Protein AF-0000000074485040 (afdb_homodimer)

Sequence (528 aa):
MKRWISTWSIGPNAELAHFQKIKEAGFAGVEIWCEHKRALVYLEYARQCGLEIGMHLPFHDLNFATPDITVWNHTEKVLIEWMKKLREYEGVHATLHGGYAWASEERDEAIEKVKKRLTAMAAIAAELGVELLLENLIADRLNYSHHIASHFSEWKSLLDEANVKACLDVGHLLVMKENIEDVIAKLGGLLAAVHYSDNDGASDLHLLPDGKNSAVNGVLETLQQMNFKGPIVYELNPYRYSLQDILHYVSEEKIAICLKNRKVMKRWISTWSIGPNAELAHFQKIKEAGFAGVEIWCEHKRALVYLEYARQCGLEIGMHLPFHDLNFATPDITVWNHTEKVLIEWMKKLREYEGVHATLHGGYAWASEERDEAIEKVKKRLTAMAAIAAELGVELLLENLIADRLNYSHHIASHFSEWKSLLDEANVKACLDVGHLLVMKENIEDVIAKLGGLLAAVHYSDNDGASDLHLLPDGKNSAVNGVLETLQQMNFKGPIVYELNPYRYSLQDILHYVSEEKIAICLKNRKV

Foldseek 3Di:
DAAEAEVLQADQDDDLVLLLVCVVLRHQAYEQECPRPCSVVVLVSRLVNNHAYHYEADDVLQFLLDPDVVSNVVNVVRRLVVLLVCLVSPHEAYEYWLGKDALPDDPVVSLVSSLVSLLVVCVSSVVSNHAYEYEAADADPVNSMGTPPHDLVRPVVSCVSSVHAYEYEPLSCLLSVHDLLVSCVVRQPRHAEYADAFDPSNDSQLHHAPAPPTPCPCVVVSCVVSVPDHYHYRRHNNVVDHSVRVSVSSSVVVVVVVVVVVVD/DAAEAEVQQADQDDDLVLLLVCVVLRHQAYEQECPRPCSVVVLVSRLVNNHAYHYEADDVLQFLLDPDVVSNVVNVVRRLVVLLVCLVSPHEAYEYWLGKDALPDDPVVSLVSSLVSLLVVCVSSVVSNHAYEYEAADADPVNSMGTPPHDLVRPVVSCVSSVHAYEYEPLSCLLSVHDLLVSCVVRQPRHAEYEDAFDPSNDSQLHHAPAPPTPCPCVVVSCVVSVPDHYHYRRHNNVVDHSVRVSVSSSVVVVVVVVVVVVD

Nearest PDB structures (foldseek):
  3wqo-assembly1_B  TM=8.201E-01  e=4.296E-14  Methanocaldococcus jannaschii DSM 2661
  3cqj-assembly1_B  TM=7.517E-01  e=6.979E-11  Escherichia coli
  3cqi-assembly1_B  TM=7.587E-01  e=1.338E-10  Escherichia coli
  1k77-assembly1_A  TM=7.926E-01  e=2.032E-09  Escherichia coli
  3cqk-assembly1_B  TM=7.699E-01  e=2.574E-09  Escherichia coli

Organism: Parageobacillus thermoglucosidasius (NCBI:txid1426)

Secondary structure (DSSP, 8-state):
-EEEEEHHHH-TT--HHHHHHHHHTT--EEEEETTSTTHHHHHHHHHHTT-EEEEE---TT--TT-S-HHHHHHHHHHHHHHHHHHHHTT--EEEE---EE-TTS-HHHHHHHHHHHHHHHHHHHHHHT-EEEEEP-PPPSSSSSEETT-SHHHHHHHHHHHT-EEEEEHHHHHHHT--HHHHHHHHGGGEEEEEE-B--SSS---BPP-STT-TTTTHHHHHHHTT--SEEEE---TTT--HHHHHHHHHHHHHHHHHHHH--/-EEEEEHHHH-TT--HHHHHHHHHTT--EEEEETTSTTHHHHHHHHHHTT-EEEEE---TT--TT-S-HHHHHHHHHHHHHHHHHHHHTT--EEEE---EE-TTS-HHHHHHHHHHHHHHHHHHHHHHT-EEEEEP-PPPTTSSSEETT-SHHHHHHHHHHHT-EEEEEHHHHHHHT--HHHHHHHHGGGEEEEEE-B--SSS---BPP-STT-TTTTHHHHHHHTT--SEEEE---TTT--HHHHHHHHHHHHHHHHHHHH--

Radius of gyration: 25.35 Å; Cα contacts (8 Å, |Δi|>4): 1002; chains: 2; bounding box: 42×82×66 Å

Solvent-accessible surface area (backbone atoms only — not comparable to full-atom values): 27144 Å² total; per-residue (Å²): 120,42,39,24,36,27,43,60,22,54,44,93,77,66,50,62,67,53,47,46,50,43,43,72,70,61,37,50,26,36,29,40,38,53,66,35,90,51,30,72,57,49,50,50,38,34,56,75,58,67,34,45,37,31,34,36,51,65,52,84,72,28,42,59,24,48,88,48,64,70,55,35,56,50,34,52,51,53,53,51,52,48,53,52,50,35,45,74,67,67,26,51,38,39,35,38,66,42,28,40,29,54,67,69,48,55,64,70,60,31,50,51,52,27,42,54,50,45,32,54,49,34,53,53,28,53,75,62,64,34,46,44,22,47,33,54,38,54,58,45,88,77,66,55,36,50,33,36,25,40,42,69,70,59,36,54,50,47,30,64,73,30,68,40,31,31,27,45,34,49,31,35,37,37,47,66,69,51,60,64,69,62,51,53,62,71,45,48,91,35,55,49,34,32,38,44,31,16,46,82,45,75,52,80,59,26,31,77,66,71,68,84,81,29,76,54,63,57,51,66,57,52,39,56,75,66,63,52,76,38,42,40,25,40,42,38,37,44,89,80,37,51,58,66,54,51,52,51,50,53,54,50,50,49,49,51,51,52,50,56,56,65,74,94,119,43,38,24,36,28,43,59,22,53,44,93,76,66,51,62,68,54,47,46,50,44,43,71,70,62,38,51,27,36,28,41,38,53,67,34,91,50,31,70,59,50,50,52,38,33,56,74,59,68,35,44,38,32,32,38,52,66,52,85,72,29,42,59,25,48,87,46,64,72,54,34,56,50,34,53,51,52,55,51,52,49,53,54,50,37,46,75,68,66,26,52,39,38,34,39,66,42,28,40,30,54,69,68,48,55,65,68,59,31,50,52,54,28,43,55,51,45,31,54,49,36,53,54,28,54,74,63,64,36,47,45,23,47,34,55,39,55,57,46,88,80,65,56,36,50,33,35,24,41,44,69,68,59,36,53,50,46,30,63,74,28,67,40,31,30,27,44,34,49,33,35,37,38,50,66,69,52,60,64,69,61,50,54,61,71,45,48,90,35,55,48,34,33,40,44,32,17,45,83,45,76,50,78,59,26,31,76,68,71,69,84,81,29,76,55,62,58,53,66,57,52,39,56,75,66,63,50,76,36,43,41,26,39,42,38,38,43,91,79,36,52,57,67,54,52,52,51,50,54,54,50,50,50,49,50,52,52,53,54,58,64,75,94

pLDDT: mean 92.18, std 9.37, range [45.38, 98.85]

Structure (mmCIF, N/CA/C/O backbone):
data_AF-0000000074485040-model_v1
#
loop_
_entity.id
_entity.type
_entity.pdbx_description
1 polymer 'Xylose isomerase-like TIM barrel domain-containing protein'
#
loop_
_atom_site.group_PDB
_atom_site.id
_atom_site.type_symbol
_atom_site.label_atom_id
_atom_site.label_alt_id
_atom_site.label_comp_id
_atom_site.label_asym_id
_atom_site.label_entity_id
_atom_site.label_seq_id
_atom_site.pdbx_PDB_ins_code
_atom_site.Cartn_x
_atom_site.Cartn_y
_atom_site.Cartn_z
_atom_site.occupancy
_atom_site.B_iso_or_equiv
_atom_site.auth_seq_id
_atom_site.auth_comp_id
_atom_site.auth_asym_id
_atom_site.auth_atom_id
_atom_site.pdbx_PDB_model_num
ATOM 1 N N . MET A 1 1 ? -2.892 34.2 7.577 1 85.33 1 MET A N 1
ATOM 2 C CA . MET A 1 1 ? -2.829 32.742 7.526 1 85.33 1 MET A CA 1
ATOM 3 C C . MET A 1 1 ? -1.471 32.24 8.005 1 85.33 1 MET A C 1
ATOM 5 O O . MET A 1 1 ? -0.442 32.861 7.731 1 85.33 1 MET A O 1
ATOM 9 N N . LYS A 1 2 ? -1.458 31.118 8.788 1 94.06 2 LYS A N 1
ATOM 10 C CA . LYS A 1 2 ? -0.201 30.587 9.305 1 94.06 2 LYS A CA 1
ATOM 11 C C . LYS A 1 2 ? 0.43 29.609 8.318 1 94.06 2 LYS A C 1
ATOM 13 O O . LYS A 1 2 ? -0.244 28.71 7.81 1 94.06 2 LYS A O 1
ATOM 18 N N . ARG A 1 3 ? 1.678 29.808 8.088 1 95.87 3 ARG A N 1
ATOM 19 C CA . ARG A 1 3 ? 2.428 28.892 7.235 1 95.87 3 ARG A CA 1
ATOM 20 C C . ARG A 1 3 ? 3.194 27.87 8.069 1 95.87 3 ARG A C 1
ATOM 22 O O . ARG A 1 3 ? 3.877 28.232 9.029 1 95.87 3 ARG A O 1
ATOM 29 N N . TRP A 1 4 ? 2.996 26.625 7.74 1 98.15 4 TRP A N 1
ATOM 30 C CA . TRP A 1 4 ? 3.739 25.522 8.339 1 98.15 4 TRP A CA 1
ATOM 31 C C . TRP A 1 4 ? 4.5 24.737 7.275 1 98.15 4 TRP A C 1
ATOM 33 O O . TRP A 1 4 ? 4.264 24.913 6.078 1 98.15 4 TRP A O 1
ATOM 43 N N . ILE A 1 5 ? 5.453 23.934 7.706 1 98.36 5 ILE A N 1
ATOM 44 C CA . ILE A 1 5 ? 6.153 23.042 6.788 1 98.36 5 ILE A CA 1
ATOM 45 C C . ILE A 1 5 ? 6.145 21.62 7.344 1 98.36 5 ILE A C 1
ATOM 47 O O . ILE A 1 5 ? 6.299 21.418 8.551 1 98.36 5 ILE A O 1
ATOM 51 N N . SER A 1 6 ? 5.9 20.641 6.469 1 97.8 6 SER A N 1
ATOM 52 C CA . SER A 1 6 ? 5.984 19.234 6.847 1 97.8 6 SER A CA 1
ATOM 53 C C . SER A 1 6 ? 7.435 18.793 7.014 1 97.8 6 SER A C 1
ATOM 55 O O . SER A 1 6 ? 8.283 19.099 6.174 1 97.8 6 SER A O 1
ATOM 57 N N . THR A 1 7 ? 7.696 17.988 7.987 1 96.97 7 THR A N 1
ATOM 58 C CA . THR A 1 7 ? 9.066 17.523 8.175 1 96.97 7 THR A CA 1
ATOM 59 C C . THR A 1 7 ? 9.443 16.505 7.102 1 96.97 7 THR A C 1
ATOM 61 O O . THR A 1 7 ? 10.625 16.221 6.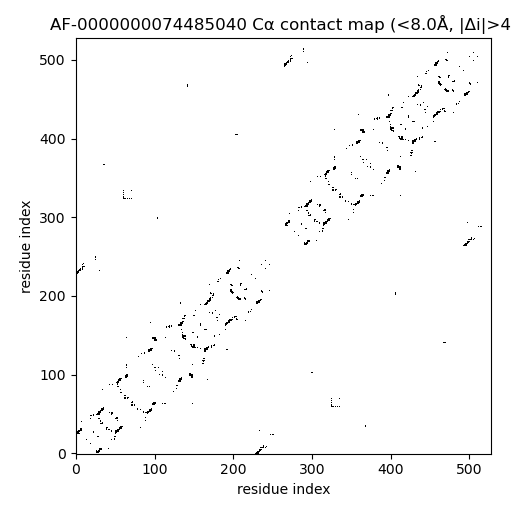897 1 96.97 7 THR A O 1
ATOM 64 N N . TRP A 1 8 ? 8.492 15.984 6.431 1 94.14 8 TRP A N 1
ATOM 65 C CA . TRP A 1 8 ? 8.803 15.161 5.268 1 94.14 8 TRP A CA 1
ATOM 66 C C . TRP A 1 8 ? 9.541 15.972 4.208 1 94.14 8 TRP A C 1
ATOM 68 O O . TRP A 1 8 ? 10.474 15.474 3.573 1 94.14 8 TRP A O 1
ATOM 78 N N . SER A 1 9 ? 9.183 17.182 4.087 1 94.87 9 SER A N 1
ATOM 79 C CA . SER A 1 9 ? 9.734 18.058 3.058 1 94.87 9 SER A CA 1
ATOM 80 C C . SER A 1 9 ? 11.181 18.428 3.364 1 94.87 9 SER A C 1
ATOM 82 O O . SER A 1 9 ? 11.921 18.85 2.473 1 94.87 9 SER A O 1
ATOM 84 N N . ILE A 1 10 ? 11.584 18.308 4.614 1 93.38 10 ILE A N 1
ATOM 85 C CA . ILE A 1 10 ? 12.929 18.771 4.937 1 93.38 10 ILE A CA 1
ATOM 86 C C . ILE A 1 10 ? 13.879 17.579 5.02 1 93.38 10 ILE A C 1
ATOM 88 O O . ILE A 1 10 ? 15.085 17.751 5.214 1 93.38 10 ILE A O 1
ATOM 92 N N . GLY A 1 11 ? 13.375 16.352 4.879 1 86.07 11 GLY A N 1
ATOM 93 C CA . GLY A 1 11 ? 14.205 15.166 4.739 1 86.07 11 GLY A CA 1
ATOM 94 C C . GLY A 1 11 ? 14.614 14.563 6.069 1 86.07 11 GLY A C 1
ATOM 95 O O . GLY A 1 11 ? 14.262 15.087 7.128 1 86.07 11 GLY A O 1
ATOM 96 N N . PRO A 1 12 ? 15.358 13.514 6.032 1 83.35 12 PRO A N 1
ATOM 97 C CA . PRO A 1 12 ? 15.62 12.711 7.228 1 83.35 12 PRO A CA 1
ATOM 98 C C . PRO A 1 12 ? 16.859 13.175 7.991 1 83.35 12 PRO A C 1
ATOM 100 O O . PRO A 1 12 ? 17.146 12.666 9.077 1 83.35 12 PRO A O 1
ATOM 103 N N . ASN A 1 13 ? 17.537 14.214 7.54 1 89.01 13 ASN A N 1
ATOM 104 C CA . ASN A 1 13 ? 18.805 14.571 8.166 1 89.01 13 ASN A CA 1
ATOM 105 C C . ASN A 1 13 ? 18.818 16.03 8.614 1 89.01 13 ASN A C 1
ATOM 107 O O . ASN A 1 13 ? 19.881 16.647 8.703 1 89.01 13 ASN A O 1
ATOM 111 N N . ALA A 1 14 ? 17.66 16.582 8.79 1 94.41 14 ALA A N 1
ATOM 112 C CA . ALA A 1 14 ? 17.589 17.974 9.225 1 94.41 14 ALA A CA 1
ATOM 113 C C . ALA A 1 14 ? 18.171 18.143 10.625 1 94.41 14 ALA A C 1
ATOM 115 O O . ALA A 1 14 ? 18.032 17.258 11.472 1 94.41 14 ALA A O 1
ATOM 116 N N . GLU A 1 15 ? 18.833 19.247 10.801 1 97.11 15 GLU A N 1
ATOM 117 C CA . GLU A 1 15 ? 19.432 19.608 12.082 1 97.11 15 GLU A CA 1
ATOM 118 C C . GLU A 1 15 ? 18.718 20.803 12.708 1 97.11 15 GLU A C 1
ATOM 120 O O . GLU A 1 15 ? 17.851 21.413 12.079 1 97.11 15 GLU A O 1
ATOM 125 N N . LEU A 1 16 ? 19.132 21.112 13.933 1 98.22 16 LEU A N 1
ATOM 126 C CA . LEU A 1 16 ? 18.526 22.221 14.663 1 98.22 16 LEU A CA 1
ATOM 127 C C . LEU A 1 16 ? 18.614 23.513 13.858 1 98.22 16 LEU A C 1
ATOM 129 O O . LEU A 1 16 ? 17.671 24.308 13.849 1 98.22 16 LEU A O 1
ATOM 133 N N . ALA A 1 17 ? 19.718 23.684 13.179 1 97.92 17 ALA A N 1
ATOM 134 C CA . ALA A 1 17 ? 19.934 24.887 12.38 1 97.92 17 ALA A CA 1
ATOM 135 C C . ALA A 1 17 ? 18.871 25.024 11.294 1 97.92 17 ALA A C 1
ATOM 137 O O . ALA A 1 17 ? 18.476 26.137 10.94 1 97.92 17 ALA A O 1
ATOM 138 N N . HIS A 1 18 ? 18.414 23.929 10.749 1 98.1 18 HIS A N 1
ATOM 139 C CA . HIS A 1 18 ? 17.363 23.953 9.738 1 98.1 18 HIS A CA 1
ATOM 140 C C . HIS A 1 18 ? 16.052 24.475 10.318 1 98.1 18 HIS A C 1
ATOM 142 O O . HIS A 1 18 ? 15.352 25.26 9.674 1 98.1 18 HIS A O 1
ATOM 148 N N . PHE A 1 19 ? 15.739 24.107 11.502 1 98.49 19 PHE A N 1
ATOM 149 C CA . PHE A 1 19 ? 14.525 24.571 12.162 1 98.49 19 PHE A CA 1
ATOM 150 C C . PHE A 1 19 ? 14.618 26.058 12.483 1 98.49 19 PHE A C 1
ATOM 152 O O . PHE A 1 19 ? 13.623 26.78 12.397 1 98.49 19 PHE A O 1
ATOM 159 N N . GLN A 1 20 ? 15.793 26.466 12.816 1 98.48 20 GLN A N 1
ATOM 160 C CA . GLN A 1 20 ? 16.005 27.892 13.038 1 98.48 20 GLN A CA 1
ATOM 161 C C . GLN A 1 20 ? 15.76 28.69 11.76 1 98.48 20 GLN A C 1
ATOM 163 O O . GLN A 1 20 ? 15.111 29.738 11.791 1 98.48 20 GLN A O 1
ATOM 168 N N . LYS A 1 21 ? 16.243 28.173 10.698 1 97.74 21 LYS A N 1
ATOM 169 C CA . LYS A 1 21 ? 16.044 28.834 9.412 1 97.74 21 LYS A CA 1
ATOM 170 C C . LYS A 1 21 ? 14.565 28.874 9.038 1 97.74 21 LYS A C 1
ATOM 172 O O . LYS A 1 21 ? 14.093 29.851 8.453 1 97.74 21 LYS A O 1
ATOM 177 N N . ILE A 1 22 ? 13.905 27.844 9.326 1 98.02 22 ILE A N 1
ATOM 178 C CA . ILE A 1 22 ? 12.472 27.758 9.069 1 98.02 22 ILE A CA 1
ATOM 179 C C . ILE A 1 22 ? 11.741 28.846 9.852 1 98.02 22 ILE A C 1
ATOM 181 O O . ILE A 1 22 ? 10.912 29.57 9.295 1 98.02 22 ILE A O 1
ATOM 185 N N . LYS A 1 23 ? 12.078 28.988 11.081 1 97.78 23 LYS A N 1
ATOM 186 C CA . LYS A 1 23 ? 11.499 30.029 11.925 1 97.78 23 LYS A CA 1
ATOM 187 C C . LYS A 1 23 ? 11.832 31.419 11.389 1 97.78 23 LYS A C 1
ATOM 189 O O . LYS A 1 23 ? 10.957 32.284 11.305 1 97.78 23 LYS A O 1
ATOM 194 N N . GLU A 1 24 ? 13.039 31.574 10.985 1 96.73 24 GLU A N 1
ATOM 195 C CA . GLU A 1 24 ? 13.51 32.864 10.49 1 96.73 24 GLU A CA 1
ATOM 196 C C . GLU A 1 24 ? 12.819 33.239 9.182 1 96.73 24 GLU A C 1
ATOM 198 O O . GLU A 1 24 ? 12.593 34.42 8.91 1 96.73 24 GLU A O 1
ATOM 203 N N . ALA A 1 25 ? 12.451 32.245 8.459 1 95.95 25 ALA A N 1
ATOM 204 C CA . ALA A 1 25 ? 11.817 32.472 7.162 1 95.95 25 ALA A CA 1
ATOM 205 C C . ALA A 1 25 ? 10.348 32.848 7.328 1 95.95 25 ALA A C 1
ATOM 207 O O . ALA A 1 25 ? 9.678 33.203 6.356 1 95.95 25 ALA A O 1
ATOM 208 N N . GLY A 1 26 ? 9.844 32.718 8.547 1 94.71 26 GLY A N 1
ATOM 209 C CA . GLY A 1 26 ? 8.505 33.223 8.805 1 94.71 26 GLY A CA 1
ATOM 210 C C . GLY A 1 26 ? 7.476 32.123 8.98 1 94.71 26 GLY A C 1
ATOM 211 O O . GLY A 1 26 ? 6.28 32.398 9.095 1 94.71 26 GLY A O 1
ATOM 212 N N . PHE A 1 27 ? 7.906 30.874 8.983 1 97.41 27 PHE A N 1
ATOM 213 C CA . PHE A 1 27 ? 6.984 29.793 9.309 1 97.41 27 PHE A CA 1
ATOM 214 C C . PHE A 1 27 ? 6.593 29.838 10.781 1 97.41 27 PHE A C 1
ATOM 216 O O . PHE A 1 27 ? 7.444 30.051 11.648 1 97.41 27 PHE A O 1
ATOM 223 N N . ALA A 1 28 ? 5.326 29.661 11.007 1 97.73 28 ALA A N 1
ATOM 224 C CA . ALA A 1 28 ? 4.821 29.698 12.377 1 97.73 28 ALA A CA 1
ATOM 225 C C . ALA A 1 28 ? 4.923 28.326 13.037 1 97.73 28 ALA A C 1
ATOM 227 O O . ALA A 1 28 ? 4.933 28.22 14.266 1 97.73 28 ALA A O 1
ATOM 228 N N . GLY A 1 29 ? 4.968 27.254 12.239 1 98.43 29 GLY A N 1
ATOM 229 C CA . GLY A 1 29 ? 4.952 25.917 12.812 1 98.43 29 GLY A CA 1
ATOM 230 C C . GLY A 1 29 ? 5.418 24.847 11.842 1 98.43 29 GLY A C 1
ATOM 231 O O . GLY A 1 29 ? 5.827 25.154 10.721 1 98.43 29 GLY A O 1
ATOM 232 N N . VAL A 1 30 ? 5.45 23.579 12.385 1 98.62 30 VAL A N 1
ATOM 233 C CA . VAL A 1 30 ? 5.821 22.399 11.612 1 98.62 30 VAL A CA 1
ATOM 234 C C . VAL A 1 30 ? 4.811 21.281 11.858 1 98.62 30 VAL A C 1
ATOM 236 O O . VAL A 1 30 ? 4.179 21.228 12.916 1 98.62 30 VAL A O 1
ATOM 239 N N . GLU A 1 31 ? 4.661 20.493 10.891 1 98.69 31 GLU A N 1
ATOM 240 C CA . GLU A 1 31 ? 3.968 19.221 11.071 1 98.69 31 GLU A CA 1
ATOM 241 C C . GLU A 1 31 ? 4.95 18.053 11.068 1 98.69 31 GLU A C 1
ATOM 243 O O . GLU A 1 31 ? 5.593 17.778 10.052 1 98.69 31 GLU A O 1
ATOM 248 N N . ILE A 1 32 ? 4.987 17.37 12.161 1 98.27 32 ILE A N 1
ATOM 249 C CA . ILE A 1 32 ? 5.928 16.269 12.341 1 98.27 32 ILE A CA 1
ATOM 250 C C . ILE A 1 32 ? 5.41 15.025 11.623 1 98.27 32 ILE A C 1
ATOM 252 O O . ILE A 1 32 ? 4.286 14.582 11.868 1 98.27 32 ILE A O 1
ATOM 256 N N . TRP A 1 33 ? 6.172 14.554 10.709 1 96.69 33 TRP A N 1
ATOM 257 C CA . TRP A 1 33 ? 5.899 13.248 10.117 1 96.69 33 TRP A CA 1
ATOM 258 C C . TRP A 1 33 ? 6.359 12.125 11.039 1 96.69 33 TRP A C 1
ATOM 260 O O . TRP A 1 33 ? 7.547 11.796 11.082 1 96.69 33 TRP A O 1
ATOM 270 N N . CYS A 1 34 ? 5.464 11.459 11.677 1 95.96 34 CYS A N 1
ATOM 271 C CA . CYS A 1 34 ? 5.762 10.631 12.841 1 95.96 34 CYS A CA 1
ATOM 272 C C . CYS A 1 34 ? 6.47 9.346 12.43 1 95.96 34 CYS A C 1
ATOM 274 O O . CYS A 1 34 ? 7.103 8.689 13.258 1 95.96 34 CYS A O 1
ATOM 276 N N . GLU A 1 35 ? 6.399 8.967 11.189 1 90.41 35 GLU A N 1
ATOM 277 C CA . GLU A 1 35 ? 7.03 7.731 10.735 1 90.41 35 GLU A CA 1
ATOM 278 C C . GLU A 1 35 ? 8.527 7.924 10.514 1 90.41 35 GLU A C 1
ATOM 280 O O . GLU A 1 35 ? 9.266 6.952 10.348 1 90.41 35 GLU A O 1
ATOM 285 N N . HIS A 1 36 ? 8.88 9.15 10.505 1 88.58 36 HIS A N 1
ATOM 286 C CA . HIS A 1 36 ? 10.301 9.434 10.335 1 88.58 36 HIS A CA 1
ATOM 287 C C . HIS A 1 36 ? 11.112 8.912 11.516 1 88.58 36 HIS A C 1
ATOM 289 O O . HIS A 1 36 ? 10.681 9.02 12.667 1 88.58 36 HIS A O 1
ATOM 295 N N . LYS A 1 37 ? 12.297 8.387 11.193 1 87.08 37 LYS A N 1
ATOM 296 C CA . LYS A 1 37 ? 13.149 7.799 12.223 1 87.08 37 LYS A CA 1
ATOM 297 C C . LYS A 1 37 ? 13.569 8.846 13.251 1 87.08 37 LYS A C 1
ATOM 299 O O . LYS A 1 37 ? 13.825 8.516 14.411 1 87.08 37 LYS A O 1
ATOM 304 N N . ARG A 1 38 ? 13.519 10.144 12.829 1 92.88 38 ARG A N 1
ATOM 305 C CA . ARG A 1 38 ? 13.965 11.204 13.726 1 92.88 38 ARG A CA 1
ATOM 306 C C . ARG A 1 38 ? 12.791 12.061 14.188 1 92.88 38 ARG A C 1
ATOM 308 O O . ARG A 1 38 ? 12.968 13.231 14.534 1 92.88 38 ARG A O 1
ATOM 315 N N . ALA A 1 39 ? 11.635 11.508 14.125 1 95.52 39 ALA A N 1
ATOM 316 C CA . ALA A 1 39 ? 10.437 12.261 14.486 1 95.52 39 ALA A CA 1
ATOM 317 C C . ALA A 1 39 ? 10.563 12.853 15.887 1 95.52 39 ALA A C 1
ATOM 319 O O . ALA A 1 39 ? 10.249 14.026 16.102 1 95.52 39 ALA A O 1
ATOM 320 N N . LEU A 1 40 ? 11.072 12.114 16.856 1 96.27 40 LEU A N 1
ATOM 321 C CA . LEU A 1 40 ? 11.196 12.582 18.232 1 96.27 40 LEU A CA 1
ATOM 322 C C . LEU A 1 40 ? 12.242 13.687 18.339 1 96.27 40 LEU A C 1
ATOM 324 O O . LEU A 1 40 ? 12.064 14.645 19.095 1 96.27 40 LEU A O 1
ATOM 328 N N . VAL A 1 41 ? 13.283 13.591 17.563 1 97.17 41 VAL A N 1
ATOM 329 C CA . VAL A 1 41 ? 14.317 14.62 17.524 1 97.17 41 VAL A CA 1
ATOM 330 C C . VAL A 1 41 ? 13.746 15.904 16.927 1 97.17 41 VAL A C 1
ATOM 332 O O . VAL A 1 41 ? 14.001 16.999 17.434 1 97.17 41 VAL A O 1
ATOM 335 N N . TYR A 1 42 ? 12.953 15.749 15.92 1 97.39 42 TYR A N 1
ATOM 336 C CA . TYR A 1 42 ? 12.365 16.904 15.252 1 97.39 42 TYR A CA 1
ATOM 337 C C . TYR A 1 42 ? 11.364 17.608 16.159 1 97.39 42 TYR A C 1
ATOM 339 O O . TYR A 1 42 ? 11.221 18.832 16.105 1 97.39 42 TYR A O 1
ATOM 347 N N . LEU A 1 43 ? 10.699 16.827 17.009 1 97.7 43 LEU A N 1
ATOM 348 C CA . LEU A 1 43 ? 9.821 17.417 18.014 1 97.7 43 LEU A CA 1
ATOM 349 C C . LEU A 1 43 ? 10.602 18.338 18.945 1 97.7 43 LEU A C 1
ATOM 351 O O . LEU A 1 43 ? 10.167 19.457 19.227 1 97.7 43 LEU A O 1
ATOM 355 N N . GLU A 1 44 ? 11.689 17.887 19.337 1 98.07 44 GLU A N 1
ATOM 356 C CA . GLU A 1 44 ? 12.532 18.674 20.233 1 98.07 44 GLU A CA 1
ATOM 357 C C . GLU A 1 44 ? 13.054 19.929 19.539 1 98.07 44 GLU A C 1
ATOM 359 O O . GLU A 1 44 ? 13.08 21.008 20.134 1 98.07 44 GLU A O 1
ATOM 364 N N . TYR A 1 45 ? 13.509 19.754 18.302 1 98.45 45 TYR A N 1
ATOM 365 C CA . TYR A 1 45 ? 13.994 20.903 17.545 1 98.45 45 TYR A CA 1
ATOM 366 C C . TYR A 1 45 ? 12.902 21.956 17.393 1 98.45 45 TYR A C 1
ATOM 368 O O . TYR A 1 45 ? 13.157 23.151 17.555 1 98.45 45 TYR A O 1
ATOM 376 N N . ALA A 1 46 ? 11.683 21.523 17.094 1 98.43 46 ALA A N 1
ATOM 377 C CA . ALA A 1 46 ? 10.556 22.436 16.93 1 98.43 46 ALA A CA 1
ATOM 378 C C . ALA A 1 46 ? 10.282 23.208 18.218 1 98.43 46 ALA A C 1
ATOM 380 O O . ALA A 1 46 ? 10.094 24.426 18.191 1 98.43 46 ALA A O 1
ATOM 381 N N . ARG A 1 47 ? 10.275 22.496 19.299 1 97.94 47 ARG A N 1
ATOM 382 C CA . ARG A 1 47 ? 10.045 23.114 20.601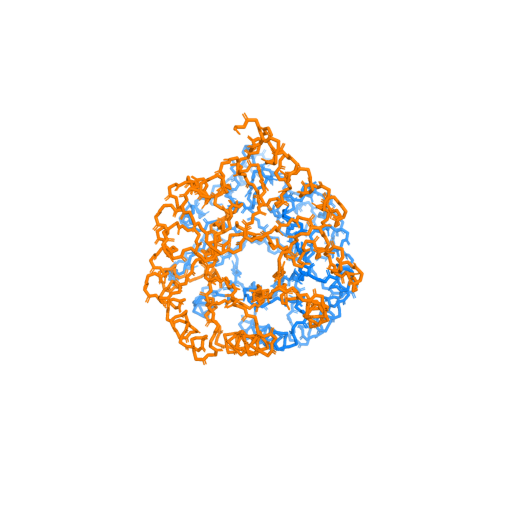 1 97.94 47 ARG A CA 1
ATOM 383 C C . ARG A 1 47 ? 11.124 24.144 20.917 1 97.94 47 ARG A C 1
ATOM 385 O O . ARG A 1 47 ? 10.819 25.258 21.348 1 97.94 47 ARG A O 1
ATOM 392 N N . GLN A 1 48 ? 12.34 23.826 20.646 1 98.2 48 GLN A N 1
ATOM 393 C CA . GLN A 1 48 ? 13.465 24.707 20.939 1 98.2 48 GLN A CA 1
ATOM 394 C C . GLN A 1 48 ? 13.387 25.99 20.116 1 98.2 48 GLN A C 1
ATOM 396 O O . GLN A 1 48 ? 13.812 27.053 20.572 1 98.2 48 GLN A O 1
ATOM 401 N N . CYS A 1 49 ? 12.844 25.926 18.966 1 98.47 49 CYS A N 1
ATOM 402 C CA . CYS A 1 49 ? 12.796 27.073 18.067 1 98.47 49 CYS A CA 1
ATOM 403 C C . CYS A 1 49 ? 11.49 27.842 18.231 1 98.47 49 CYS A C 1
ATOM 405 O O . CYS A 1 49 ? 11.247 28.82 17.523 1 98.47 49 CYS A O 1
ATOM 407 N N . GLY A 1 50 ? 10.594 27.339 19.107 1 98.07 50 GLY A N 1
ATOM 408 C CA . GLY A 1 50 ? 9.333 28.017 19.364 1 98.07 50 GLY A CA 1
ATOM 409 C C . GLY A 1 50 ? 8.341 27.883 18.225 1 98.07 50 GLY A C 1
ATOM 410 O O . GLY A 1 50 ? 7.559 28.801 17.965 1 98.07 50 GLY A O 1
ATOM 411 N N . LEU A 1 51 ? 8.398 26.8 17.509 1 98.48 51 LEU A N 1
ATOM 412 C CA . LEU A 1 51 ? 7.459 26.524 16.427 1 98.48 51 LEU A CA 1
ATOM 413 C C . LEU A 1 51 ? 6.223 25.801 16.951 1 98.48 51 LEU A C 1
ATOM 415 O O . LEU A 1 51 ? 6.328 24.933 17.821 1 98.48 51 LEU A O 1
ATOM 419 N N . GLU A 1 52 ? 5.064 26.182 16.435 1 98.44 52 GLU A N 1
ATOM 420 C CA . GLU A 1 52 ? 3.87 25.39 16.714 1 98.44 52 GLU A CA 1
ATOM 421 C C . GLU A 1 52 ? 3.979 23.995 16.106 1 98.44 52 GLU A C 1
ATOM 423 O O . GLU A 1 52 ? 4.662 23.803 15.097 1 98.44 52 GLU A O 1
ATOM 428 N N . ILE A 1 53 ? 3.291 23.025 16.794 1 98.61 53 ILE A N 1
ATOM 429 C CA . ILE A 1 53 ? 3.521 21.641 16.396 1 98.61 53 ILE A CA 1
ATOM 430 C C . ILE A 1 53 ? 2.19 20.971 16.064 1 98.61 53 ILE A C 1
ATOM 432 O O . ILE A 1 53 ? 1.225 21.085 16.823 1 98.61 53 ILE A O 1
ATOM 436 N N . GLY A 1 54 ? 2.058 20.367 14.905 1 98.58 54 GLY A N 1
ATOM 437 C CA . GLY A 1 54 ? 1.098 19.338 14.541 1 98.58 54 GLY A CA 1
ATOM 438 C C . GLY A 1 54 ? 1.751 18.023 14.158 1 98.58 54 GLY A C 1
ATOM 439 O O . GLY A 1 54 ? 2.976 17.94 14.048 1 98.58 54 GLY A O 1
ATOM 440 N N . MET A 1 55 ? 0.924 16.968 13.997 1 98.6 55 MET A N 1
ATOM 441 C CA . MET A 1 55 ? 1.49 15.669 13.646 1 98.6 55 MET A CA 1
ATOM 442 C C . MET A 1 55 ? 0.732 15.041 12.481 1 98.6 55 MET A C 1
ATOM 444 O O . MET A 1 55 ? -0.493 15.142 12.406 1 98.6 55 MET A O 1
ATOM 448 N N . HIS A 1 56 ? 1.494 14.541 11.584 1 98.33 56 HIS A N 1
ATOM 449 C CA . HIS A 1 56 ? 0.985 13.531 10.664 1 98.33 56 HIS A CA 1
ATOM 450 C C . HIS A 1 56 ? 1.202 12.125 11.214 1 98.33 56 HIS A C 1
ATOM 452 O O . HIS A 1 56 ? 2.326 11.618 11.206 1 98.33 56 HIS A O 1
ATOM 458 N N . LEU A 1 57 ? 0.18 11.507 11.647 1 98.43 57 LEU A N 1
ATOM 459 C CA . LEU A 1 57 ? 0.282 10.225 12.336 1 98.43 57 LEU A CA 1
ATOM 460 C C . LEU A 1 57 ? 0.764 9.134 11.386 1 98.43 57 LEU A C 1
ATOM 462 O O . LEU A 1 57 ? 0.573 9.233 10.172 1 98.43 57 LEU A O 1
ATOM 466 N N . PRO A 1 58 ? 1.368 8.118 11.981 1 96.85 58 PRO A N 1
ATOM 467 C CA . PRO A 1 58 ? 1.902 7.056 11.125 1 96.85 58 PRO A CA 1
ATOM 468 C C . PRO A 1 58 ? 0.807 6.265 10.414 1 96.85 58 PRO A C 1
ATOM 470 O O . PRO A 1 58 ? -0.294 6.11 10.949 1 96.85 58 PRO A O 1
ATOM 473 N N . PHE A 1 59 ? 1.218 5.755 9.179 1 96.02 59 PHE A N 1
ATOM 474 C CA . PHE A 1 59 ? 0.208 5.011 8.436 1 96.02 59 PHE A CA 1
ATOM 475 C C . PHE A 1 59 ? 0.84 3.853 7.673 1 96.02 59 PHE A C 1
ATOM 477 O O . PHE A 1 59 ? 0.135 2.976 7.169 1 96.02 59 PHE A O 1
ATOM 484 N N . HIS A 1 60 ? 2.178 3.813 7.539 1 94.88 60 HIS A N 1
ATOM 485 C CA . HIS A 1 60 ? 2.806 2.665 6.896 1 94.88 60 HIS A CA 1
ATOM 486 C C . HIS A 1 60 ? 2.668 1.41 7.752 1 94.88 60 HIS A C 1
ATOM 488 O O . HIS A 1 60 ? 3.053 1.407 8.923 1 94.88 60 HIS A O 1
ATOM 494 N N . ASP A 1 61 ? 2.115 0.395 7.25 1 96.13 61 ASP A N 1
ATOM 495 C CA . ASP A 1 61 ? 1.892 -0.9 7.885 1 96.13 61 ASP A CA 1
ATOM 496 C C . ASP A 1 61 ? 0.844 -0.797 8.991 1 96.13 61 ASP A C 1
ATOM 498 O O . ASP A 1 61 ? 0.659 -1.736 9.767 1 96.13 61 ASP A O 1
ATOM 502 N N . LEU A 1 62 ? 0.283 0.392 9.089 1 97.74 62 LEU A N 1
ATOM 503 C CA . LEU A 1 62 ? -0.722 0.677 10.106 1 97.74 62 LEU A CA 1
ATOM 504 C C . LEU A 1 62 ? -2.04 1.1 9.465 1 97.74 62 LEU A C 1
ATOM 506 O O . LEU A 1 62 ? -2.509 2.22 9.681 1 97.74 62 LEU A O 1
ATOM 510 N N . ASN A 1 63 ? -2.64 0.164 8.8 1 97.29 63 ASN A N 1
ATOM 511 C CA . ASN A 1 63 ? -3.878 0.407 8.066 1 97.29 63 ASN A CA 1
ATOM 512 C C . ASN A 1 63 ? -5.061 0.598 9.009 1 97.29 63 ASN A C 1
ATOM 514 O O . ASN A 1 63 ? -5.513 -0.356 9.646 1 97.29 63 ASN A O 1
ATOM 518 N N . PHE A 1 64 ? -5.588 1.779 9.02 1 98.49 64 PHE A N 1
ATOM 519 C CA . PHE A 1 64 ? -6.685 2.138 9.911 1 98.49 64 PHE A CA 1
ATOM 520 C C . PHE A 1 64 ? -7.934 1.329 9.585 1 98.49 64 PHE A C 1
ATOM 522 O O . PHE A 1 64 ? -8.771 1.09 10.459 1 98.49 64 PHE A O 1
ATOM 529 N N . ALA A 1 65 ? -8.012 0.809 8.392 1 97.83 65 ALA A N 1
ATOM 530 C CA . ALA A 1 65 ? -9.19 0.078 7.934 1 97.83 65 ALA A CA 1
ATOM 531 C C . ALA A 1 65 ? -8.949 -1.429 7.969 1 97.83 65 ALA A C 1
ATOM 533 O O . ALA A 1 65 ? -9.767 -2.207 7.472 1 97.83 65 ALA A O 1
ATOM 534 N N . THR A 1 66 ? -7.894 -1.875 8.527 1 96.94 66 THR A N 1
ATOM 535 C CA . THR A 1 66 ? -7.488 -3.275 8.466 1 96.94 66 THR A CA 1
ATOM 536 C C . THR A 1 66 ? -8.559 -4.176 9.074 1 96.94 66 THR A C 1
ATOM 538 O O . THR A 1 66 ? -9.148 -3.841 10.104 1 96.94 66 THR A O 1
ATOM 541 N N . PRO A 1 67 ? -8.88 -5.265 8.44 1 95.2 67 PRO A N 1
ATOM 542 C CA . PRO A 1 67 ? -9.718 -6.272 9.094 1 95.2 67 PRO A CA 1
ATOM 543 C C . PRO A 1 67 ? -8.928 -7.172 10.041 1 95.2 67 PRO A C 1
ATOM 545 O O . PRO A 1 67 ? -9.516 -7.98 10.765 1 95.2 67 PRO A O 1
ATOM 548 N N . ASP A 1 68 ? -7.623 -7.066 10.041 1 95.43 68 ASP A N 1
ATOM 549 C CA . ASP A 1 68 ? -6.753 -7.865 10.898 1 95.43 68 ASP A CA 1
ATOM 550 C C . ASP A 1 68 ? -6.693 -7.288 12.311 1 95.43 68 ASP A C 1
ATOM 552 O O . ASP A 1 68 ? -6.106 -6.226 12.529 1 95.43 68 ASP A O 1
ATOM 556 N N . ILE A 1 69 ? -7.174 -7.991 13.267 1 96.88 69 ILE A N 1
ATOM 557 C CA . ILE A 1 69 ? -7.355 -7.49 14.625 1 96.88 69 ILE A CA 1
ATOM 558 C C . ILE A 1 69 ? -5.992 -7.244 15.269 1 96.88 69 ILE A C 1
ATOM 560 O O . ILE A 1 69 ? -5.829 -6.303 16.05 1 96.88 69 ILE A O 1
ATOM 564 N N . THR A 1 70 ? -5.014 -8.054 14.948 1 97.88 70 THR A N 1
ATOM 565 C CA . THR A 1 70 ? -3.68 -7.865 15.506 1 97.88 70 THR A CA 1
ATOM 566 C C . THR A 1 70 ? -3.06 -6.566 14.999 1 97.88 70 THR A C 1
ATOM 568 O O . THR A 1 70 ? -2.511 -5.787 15.781 1 97.88 70 THR A O 1
ATOM 571 N N . VAL A 1 71 ? -3.205 -6.338 13.721 1 97.96 71 VAL A N 1
ATOM 572 C CA . VAL A 1 71 ? -2.688 -5.108 13.131 1 97.96 71 VAL A CA 1
ATOM 573 C C . VAL A 1 71 ? -3.456 -3.908 13.68 1 97.96 71 VAL A C 1
ATOM 575 O O . VAL A 1 71 ? -2.861 -2.879 14.009 1 97.96 71 VAL A O 1
ATOM 578 N N . TRP A 1 72 ? -4.751 -4.095 13.917 1 98.16 72 TRP A N 1
ATOM 579 C CA . TRP A 1 72 ? -5.556 -2.997 14.441 1 98.16 72 TRP A CA 1
ATOM 580 C C . TRP A 1 72 ? -5.125 -2.634 15.859 1 98.16 72 TRP A C 1
ATOM 582 O O . TRP A 1 72 ? -4.926 -1.458 16.172 1 98.16 72 TRP A O 1
ATOM 592 N N . ASN A 1 73 ? -5.002 -3.629 16.657 1 98.61 73 ASN A N 1
ATOM 593 C CA . ASN A 1 73 ? -4.615 -3.364 18.039 1 98.61 73 ASN A CA 1
ATOM 594 C C . ASN A 1 73 ? -3.289 -2.613 18.115 1 98.61 73 ASN A C 1
ATOM 596 O O . ASN A 1 73 ? -3.138 -1.69 18.917 1 98.61 73 ASN A O 1
ATOM 600 N N . HIS A 1 74 ? -2.403 -2.98 17.29 1 98.67 74 HIS A N 1
ATOM 601 C CA . HIS A 1 74 ? -1.113 -2.3 17.249 1 98.67 74 HIS A CA 1
ATOM 602 C C . HIS A 1 74 ? -1.254 -0.886 16.697 1 98.67 74 HIS A C 1
ATOM 604 O O . HIS A 1 74 ? -0.674 0.058 17.24 1 98.67 74 HIS A O 1
ATOM 610 N N . THR A 1 75 ? -2.033 -0.735 15.64 1 98.61 75 THR A N 1
ATOM 611 C CA . THR A 1 75 ? -2.278 0.566 15.027 1 98.61 75 THR A CA 1
ATOM 612 C C . THR A 1 75 ? -2.872 1.539 16.041 1 98.61 75 THR A C 1
ATOM 614 O O . THR A 1 75 ? -2.364 2.649 16.216 1 98.61 75 THR A O 1
ATOM 617 N N . GLU A 1 76 ? -3.881 1.079 16.741 1 98.67 76 GLU A N 1
ATOM 618 C CA . GLU A 1 76 ? -4.554 1.914 17.732 1 98.67 76 GLU A CA 1
ATOM 619 C C . GLU A 1 76 ? -3.587 2.363 18.823 1 98.67 76 GLU A C 1
ATOM 621 O O . GLU A 1 76 ? -3.55 3.543 19.18 1 98.67 76 GLU A O 1
ATOM 626 N N . LYS A 1 77 ? -2.869 1.429 19.268 1 98.66 77 LYS A N 1
ATOM 627 C CA . LYS A 1 77 ? -1.906 1.728 20.323 1 98.66 77 LYS A CA 1
ATOM 628 C C . LYS A 1 77 ? -0.902 2.785 19.87 1 98.66 77 LYS A C 1
ATOM 630 O O . LYS A 1 77 ? -0.632 3.743 20.595 1 98.66 77 LYS A O 1
ATOM 635 N N . VAL A 1 78 ? -0.37 2.643 18.699 1 98.42 78 VAL A N 1
ATOM 636 C CA . VAL A 1 78 ? 0.65 3.544 18.172 1 98.42 78 VAL A CA 1
ATOM 637 C C . VAL A 1 78 ? 0.061 4.942 17.994 1 98.42 78 VAL A C 1
ATOM 639 O O . VAL A 1 78 ? 0.684 5.937 18.371 1 98.42 78 VAL A O 1
ATOM 642 N N . LEU A 1 79 ? -1.118 5.033 17.458 1 98.69 79 LEU A N 1
ATOM 643 C CA . LEU A 1 79 ? -1.757 6.322 17.221 1 98.69 79 LEU A CA 1
ATOM 644 C C . LEU A 1 79 ? -2.011 7.053 18.535 1 98.69 79 LEU A C 1
ATOM 646 O O . LEU A 1 79 ? -1.743 8.252 18.646 1 98.69 79 LEU A O 1
ATOM 650 N N . ILE A 1 80 ? -2.454 6.336 19.529 1 98.67 80 ILE A N 1
ATOM 651 C CA . ILE A 1 80 ? -2.74 6.929 20.83 1 98.67 80 ILE A CA 1
ATOM 652 C C . ILE A 1 80 ? -1.442 7.411 21.474 1 98.67 80 ILE A C 1
ATOM 654 O O . ILE A 1 80 ? -1.391 8.508 22.037 1 98.67 80 ILE A O 1
ATOM 658 N N . GLU A 1 81 ? -0.421 6.635 21.347 1 98.37 81 GLU A N 1
ATOM 659 C CA . GLU A 1 81 ? 0.865 7.013 21.924 1 98.37 81 GLU A CA 1
ATOM 660 C C . GLU A 1 81 ? 1.394 8.3 21.298 1 98.37 81 GLU A C 1
ATOM 662 O O . GLU A 1 81 ? 1.946 9.154 21.995 1 98.37 81 GLU A O 1
ATOM 667 N N . TRP A 1 82 ? 1.233 8.453 20.047 1 98.5 82 TRP A N 1
ATOM 668 C CA . TRP A 1 82 ? 1.699 9.663 19.378 1 98.5 82 TRP A CA 1
ATOM 669 C C . TRP A 1 82 ? 0.845 10.864 19.77 1 98.5 82 TRP A C 1
ATOM 671 O O . TRP A 1 82 ? 1.359 11.976 19.92 1 98.5 82 TRP A O 1
ATOM 681 N N . MET A 1 83 ? -0.447 10.679 19.931 1 98.44 83 MET A N 1
ATOM 682 C CA . MET A 1 83 ? -1.292 11.788 20.366 1 98.44 83 MET A CA 1
ATOM 683 C C . MET A 1 83 ? -0.937 12.22 21.785 1 98.44 83 MET A C 1
ATOM 685 O O . MET A 1 83 ? -0.949 13.412 22.097 1 98.44 83 MET A O 1
ATOM 689 N N . LYS A 1 84 ? -0.625 11.267 22.617 1 98.39 84 LYS A N 1
ATOM 690 C CA . LYS A 1 84 ? -0.147 11.606 23.954 1 98.39 84 LYS A CA 1
ATOM 691 C C . LYS A 1 84 ? 1.148 12.412 23.887 1 98.39 84 LYS A C 1
ATOM 693 O O . LYS A 1 84 ? 1.31 13.397 24.61 1 98.39 84 LYS A O 1
ATOM 698 N N . LYS A 1 85 ? 2.029 11.965 23.025 1 98.1 85 LYS A N 1
ATOM 699 C CA . LYS A 1 85 ? 3.286 12.684 22.838 1 98.1 85 LYS A CA 1
ATOM 700 C C . LYS A 1 85 ? 3.039 14.102 22.331 1 98.1 85 LYS A C 1
ATOM 702 O O . LYS A 1 85 ? 3.704 15.046 22.761 1 98.1 85 LYS A O 1
ATOM 707 N N . LEU A 1 86 ? 2.135 14.232 21.394 1 98.12 86 LEU A N 1
ATOM 708 C CA . LEU A 1 86 ? 1.77 15.545 20.873 1 98.12 86 LEU A CA 1
ATOM 709 C C . LEU A 1 86 ? 1.379 16.489 22.005 1 98.12 86 LEU A C 1
ATOM 711 O O . LEU A 1 86 ? 1.801 17.647 22.027 1 98.12 86 LEU A O 1
ATOM 715 N N . ARG A 1 87 ? 0.643 16.017 22.937 1 97.17 87 ARG A N 1
ATOM 716 C CA . ARG A 1 87 ? 0.185 16.83 24.059 1 97.17 87 ARG A CA 1
ATOM 717 C C . ARG A 1 87 ? 1.351 17.24 24.951 1 97.17 87 ARG A C 1
ATOM 719 O O . ARG A 1 87 ? 1.382 18.36 25.466 1 97.17 87 ARG A O 1
ATOM 726 N N . GLU A 1 88 ? 2.253 16.341 25.085 1 96.92 88 GLU A N 1
ATOM 727 C CA . GLU A 1 88 ? 3.448 16.663 25.86 1 96.92 88 GLU A CA 1
ATOM 728 C C . GLU A 1 88 ? 4.178 17.868 25.273 1 96.92 88 GLU A C 1
ATOM 730 O O . GLU A 1 88 ? 4.822 18.625 26.002 1 96.92 88 GLU A O 1
ATOM 735 N N . TYR A 1 89 ? 4.056 18.062 23.991 1 97.23 89 TYR A N 1
ATOM 736 C CA . TYR A 1 89 ? 4.757 19.144 23.308 1 97.23 89 TYR A CA 1
ATOM 737 C C . TYR A 1 89 ? 3.808 20.294 22.993 1 97.23 89 TYR A C 1
ATOM 739 O O . TYR A 1 89 ? 4.125 21.163 22.177 1 97.23 89 TYR A O 1
ATOM 747 N N . GLU A 1 90 ? 2.607 20.204 23.527 1 95.83 90 GLU A N 1
ATOM 748 C CA . GLU A 1 90 ? 1.593 21.244 23.384 1 95.83 90 GLU A CA 1
ATOM 749 C C . GLU A 1 90 ? 1.201 21.435 21.922 1 95.83 90 GLU A C 1
ATOM 751 O O . GLU A 1 90 ? 1.001 22.565 21.469 1 95.83 90 GLU A O 1
ATOM 756 N N . GLY A 1 91 ? 1.234 20.299 21.237 1 96.16 91 GLY A N 1
ATOM 757 C CA . GLY A 1 91 ? 0.831 20.323 19.84 1 96.16 91 GLY A CA 1
ATOM 758 C C . GLY A 1 91 ? -0.661 20.523 19.652 1 96.16 91 GLY A C 1
ATOM 759 O O . GLY A 1 91 ? -1.432 20.414 20.608 1 96.16 91 GLY A O 1
ATOM 760 N N . VAL A 1 92 ? -1.081 20.791 18.43 1 93.93 92 VAL A N 1
ATOM 761 C CA . VAL A 1 92 ? -2.421 21.299 18.154 1 93.93 92 VAL A CA 1
ATOM 762 C C . VAL A 1 92 ? -3.268 20.203 17.513 1 93.93 92 VAL A C 1
ATOM 764 O O . VAL A 1 92 ? -4.365 19.9 17.986 1 93.93 92 VAL A O 1
ATOM 767 N N . HIS A 1 93 ? -2.769 19.644 16.468 1 97.83 93 HIS A N 1
ATOM 768 C CA . HIS A 1 93 ? -3.627 18.718 15.737 1 97.83 93 HIS A CA 1
ATOM 769 C C . HIS A 1 93 ? -2.86 17.468 15.319 1 97.83 93 HIS A C 1
ATOM 771 O O . HIS A 1 93 ? -1.627 17.474 15.286 1 97.83 93 HIS A O 1
ATOM 777 N N . ALA A 1 94 ? -3.587 16.394 15.113 1 98.71 94 ALA A N 1
ATOM 778 C CA . ALA A 1 94 ? -3.084 15.128 14.586 1 98.71 94 ALA A CA 1
ATOM 779 C C . ALA A 1 94 ? -3.857 14.706 13.34 1 98.71 94 ALA A C 1
ATOM 781 O O . ALA A 1 94 ? -5.082 14.569 13.379 1 98.71 94 ALA A O 1
ATOM 782 N N . THR A 1 95 ? -3.132 14.545 12.247 1 98.8 95 THR A N 1
ATOM 783 C CA . THR A 1 95 ? -3.72 14.146 10.974 1 98.8 95 THR A CA 1
ATOM 784 C C . THR A 1 95 ? -3.607 12.638 10.774 1 98.8 95 THR A C 1
ATOM 786 O O . THR A 1 95 ? -2.539 12.057 10.98 1 98.8 95 THR A O 1
ATOM 789 N N . LEU A 1 96 ? -4.658 12.007 10.399 1 98.09 96 LEU A N 1
ATOM 790 C CA . LEU A 1 96 ? -4.548 10.574 10.149 1 98.09 96 LEU A CA 1
ATOM 791 C C . LEU A 1 96 ? -5.164 10.208 8.803 1 98.09 96 LEU A C 1
ATOM 793 O O . LEU A 1 96 ? -5.957 10.973 8.25 1 98.09 96 LEU A O 1
ATOM 797 N N . HIS A 1 97 ? -4.777 9.052 8.266 1 98 97 HIS A N 1
ATOM 798 C CA . HIS A 1 97 ? -5.339 8.404 7.087 1 98 97 HIS A CA 1
ATOM 799 C C . HIS A 1 97 ? -6.433 7.413 7.471 1 98 97 HIS A C 1
ATOM 801 O O . HIS A 1 97 ? -6.299 6.686 8.458 1 98 97 HIS A O 1
ATOM 807 N N . GLY A 1 98 ? -7.438 7.414 6.671 1 97.93 98 GLY A N 1
ATOM 808 C CA . GLY A 1 98 ? -8.518 6.478 6.941 1 97.93 98 GLY A CA 1
ATOM 809 C C . GLY A 1 98 ? -8.171 5.046 6.579 1 97.93 98 GLY A C 1
ATOM 810 O O . GLY A 1 98 ? -8.924 4.121 6.892 1 97.93 98 GLY A O 1
ATOM 811 N N . GLY A 1 99 ? -7.098 4.907 5.874 1 96.83 99 GLY A N 1
ATOM 812 C CA . GLY A 1 99 ? -6.678 3.569 5.489 1 96.83 99 GLY A CA 1
ATOM 813 C C . GLY A 1 99 ? -7.276 3.112 4.172 1 96.83 99 GLY A C 1
ATOM 814 O O . GLY A 1 99 ? -7.69 3.935 3.353 1 96.83 99 GLY A O 1
ATOM 815 N N . TYR A 1 100 ? -7.156 1.754 3.932 1 95.14 100 TYR A N 1
ATOM 816 C CA . TYR A 1 100 ? -7.693 1.178 2.704 1 95.14 100 TYR A CA 1
ATOM 817 C C . TYR A 1 100 ? -8.352 -0.169 2.977 1 95.14 100 TYR A C 1
ATOM 819 O O . TYR A 1 100 ? -7.93 -0.904 3.872 1 95.14 100 TYR A O 1
ATOM 827 N N . ALA A 1 101 ? -9.361 -0.438 2.147 1 93.76 101 ALA A N 1
ATOM 828 C CA . ALA A 1 101 ? -9.982 -1.759 2.183 1 93.76 101 ALA A CA 1
ATOM 829 C C . ALA A 1 101 ? -9.122 -2.79 1.46 1 93.76 101 ALA A C 1
ATOM 831 O O . ALA A 1 101 ? -8.588 -2.517 0.382 1 93.76 101 ALA A O 1
ATOM 832 N N . TRP A 1 102 ? -9.028 -3.983 2.124 1 89.86 102 TRP A N 1
ATOM 833 C CA . TRP A 1 102 ? -8.429 -5.092 1.388 1 89.86 102 TRP A CA 1
ATOM 834 C C . TRP A 1 102 ? -9.202 -5.374 0.104 1 89.86 102 TRP A C 1
ATOM 836 O O . TRP A 1 102 ? -10.402 -5.101 0.022 1 89.86 102 TRP A O 1
ATOM 846 N N . ALA A 1 103 ? -8.482 -5.915 -0.853 1 80.08 103 ALA A N 1
ATOM 847 C CA . ALA A 1 103 ? -9.116 -6.259 -2.122 1 80.08 103 ALA A CA 1
ATOM 848 C C . ALA A 1 103 ? -10.281 -7.223 -1.91 1 80.08 103 ALA A C 1
ATOM 850 O O . ALA A 1 103 ? -11.253 -7.208 -2.669 1 80.08 103 ALA A O 1
ATOM 851 N N . SER A 1 104 ? -10.249 -7.95 -0.799 1 79.57 104 SER A N 1
ATOM 852 C CA . SER A 1 104 ? -11.258 -8.971 -0.536 1 79.57 104 SER A CA 1
ATOM 853 C C . SER A 1 104 ? -12.429 -8.399 0.255 1 79.57 104 SER A C 1
ATOM 855 O O . SER A 1 104 ? -13.44 -9.076 0.455 1 79.57 104 SER A O 1
ATOM 857 N N . GLU A 1 105 ? -12.285 -7.189 0.692 1 85.62 105 GLU A N 1
ATOM 858 C CA . GLU A 1 105 ? -13.334 -6.606 1.523 1 85.62 105 GLU A CA 1
ATOM 859 C C . GLU A 1 105 ? -14.319 -5.798 0.683 1 85.62 105 GLU A C 1
ATOM 861 O O . GLU A 1 105 ? -13.949 -5.245 -0.355 1 85.62 105 GLU A O 1
ATOM 866 N N . GLU A 1 106 ? -15.525 -5.839 1.213 1 84.79 106 GLU A N 1
ATOM 867 C CA . GLU A 1 106 ? -16.511 -4.922 0.647 1 84.79 106 GLU A CA 1
ATOM 868 C C . GLU A 1 106 ? -16.249 -3.486 1.091 1 84.79 106 GLU A C 1
ATOM 870 O O . GLU A 1 106 ? -15.991 -3.233 2.27 1 84.79 106 GLU A O 1
ATOM 875 N N . ARG A 1 107 ? -16.342 -2.694 0.179 1 88.62 107 ARG A N 1
ATOM 876 C CA . ARG A 1 107 ? -16.081 -1.275 0.403 1 88.62 107 ARG A CA 1
ATOM 877 C C . ARG A 1 107 ? -16.924 -0.739 1.556 1 88.62 107 ARG A C 1
ATOM 879 O O . ARG A 1 107 ? -16.399 -0.104 2.472 1 88.62 107 ARG A O 1
ATOM 886 N N . ASP A 1 108 ? -18.222 -1.014 1.538 1 92.27 108 ASP A N 1
ATOM 887 C CA . ASP A 1 108 ? -19.143 -0.451 2.521 1 92.27 108 ASP A CA 1
ATOM 888 C C . ASP A 1 108 ? -18.833 -0.969 3.924 1 92.27 108 ASP A C 1
ATOM 890 O O . ASP A 1 108 ? -18.958 -0.233 4.905 1 92.27 108 ASP A O 1
ATOM 894 N N . GLU A 1 109 ? -18.404 -2.17 3.999 1 93.25 109 GLU A N 1
ATOM 895 C CA . GLU A 1 109 ? -18.032 -2.731 5.295 1 93.25 109 GLU A CA 1
ATOM 896 C C . GLU A 1 109 ? -16.788 -2.048 5.855 1 93.25 109 GLU A C 1
ATOM 898 O O . GLU A 1 109 ? -16.708 -1.781 7.056 1 93.25 109 GLU A O 1
ATOM 903 N N . ALA A 1 110 ? -15.903 -1.796 4.956 1 95.01 110 ALA A N 1
ATOM 904 C CA . ALA A 1 110 ? -14.675 -1.125 5.374 1 95.01 110 ALA A CA 1
ATOM 905 C C . ALA A 1 110 ? -14.96 0.298 5.845 1 95.01 110 ALA A C 1
ATOM 907 O O . ALA A 1 110 ? -14.392 0.754 6.84 1 95.01 110 ALA A O 1
ATOM 908 N N . ILE A 1 111 ? -15.871 0.966 5.183 1 97 111 ILE A N 1
ATOM 909 C CA . ILE A 1 111 ? -16.221 2.337 5.538 1 97 111 ILE A CA 1
ATOM 910 C C . ILE A 1 111 ? -16.878 2.361 6.917 1 97 111 ILE A C 1
ATOM 912 O O . ILE A 1 111 ? -16.568 3.221 7.744 1 97 111 ILE A O 1
ATOM 916 N N . GLU A 1 112 ? -17.742 1.442 7.155 1 97.43 112 GLU A N 1
ATOM 917 C CA . GLU A 1 112 ? -18.393 1.364 8.459 1 97.43 112 GLU A CA 1
ATOM 918 C C . GLU A 1 112 ? -17.38 1.085 9.566 1 97.43 112 GLU A C 1
ATOM 920 O O . GLU A 1 112 ? -17.479 1.643 10.66 1 97.43 112 GLU A O 1
ATOM 925 N N . LYS A 1 113 ? -16.47 0.208 9.313 1 97.59 113 LYS A N 1
ATOM 926 C CA . LYS A 1 113 ? -15.392 -0.085 10.252 1 97.59 113 LYS A CA 1
ATOM 927 C C . LYS A 1 113 ? -14.573 1.167 10.556 1 97.59 113 LYS A C 1
ATOM 929 O O . LYS A 1 113 ? -14.293 1.464 11.72 1 97.59 113 LYS A O 1
ATOM 934 N N . VAL A 1 114 ? -14.282 1.911 9.589 1 98.41 114 VAL A N 1
ATOM 935 C CA . VAL A 1 114 ? -13.493 3.129 9.743 1 98.41 114 VAL A CA 1
ATOM 936 C C . VAL A 1 114 ? -14.291 4.165 10.532 1 98.41 114 VAL A C 1
ATOM 938 O O . VAL A 1 114 ? -13.747 4.84 11.409 1 98.41 114 VAL A O 1
ATOM 941 N N . LYS A 1 115 ? -15.565 4.28 10.214 1 98.43 115 LYS A N 1
ATOM 942 C CA . LYS A 1 115 ? -16.425 5.219 10.928 1 98.43 115 LYS A CA 1
ATOM 943 C C . LYS A 1 115 ? -16.415 4.941 12.429 1 98.43 115 LYS A C 1
ATOM 945 O O . LYS A 1 115 ? -16.259 5.861 13.235 1 98.43 115 LYS A O 1
ATOM 950 N N . LYS A 1 116 ? -16.57 3.721 12.773 1 98.55 116 LYS A N 1
ATOM 951 C CA . LYS A 1 116 ? -16.579 3.326 14.179 1 98.55 116 LYS A CA 1
ATOM 952 C C . LYS A 1 116 ? -15.24 3.631 14.844 1 98.55 116 LYS A C 1
ATOM 954 O O . LYS A 1 116 ? -15.2 4.194 15.94 1 98.55 116 LYS A O 1
ATOM 959 N N . ARG A 1 117 ? -14.205 3.318 14.197 1 98.74 117 ARG A N 1
ATOM 960 C CA . ARG A 1 117 ? -12.866 3.535 14.734 1 98.74 117 ARG A CA 1
ATOM 961 C C . ARG A 1 117 ? -12.553 5.024 14.84 1 98.74 117 ARG A C 1
ATOM 963 O O . ARG A 1 117 ? -11.95 5.469 15.819 1 98.74 117 ARG A O 1
ATOM 970 N N . LEU A 1 118 ? -12.987 5.712 13.843 1 98.73 118 LEU A N 1
ATOM 971 C CA . LEU A 1 118 ? -12.759 7.153 13.822 1 98.73 118 LEU A CA 1
ATOM 972 C C . LEU A 1 118 ? -13.501 7.837 14.965 1 98.73 118 LEU A C 1
ATOM 974 O O . LEU A 1 118 ? -12.955 8.729 15.619 1 98.73 118 LEU A O 1
ATOM 978 N N . THR A 1 119 ? -14.716 7.44 15.213 1 98.69 119 THR A N 1
ATOM 979 C CA . THR A 1 119 ? -15.507 7.983 16.311 1 98.69 119 THR A CA 1
ATOM 980 C C . THR A 1 119 ? -14.825 7.72 17.651 1 98.69 119 THR A C 1
ATOM 982 O O . THR A 1 119 ? -14.703 8.624 18.48 1 98.69 119 THR A O 1
ATOM 985 N N . ALA A 1 120 ? -14.372 6.52 17.813 1 98.63 120 ALA A N 1
ATOM 986 C CA . ALA A 1 120 ? -13.674 6.163 19.046 1 98.63 120 ALA A CA 1
ATOM 987 C C . ALA A 1 120 ? -12.38 6.958 19.193 1 98.63 120 ALA A C 1
ATOM 989 O O . ALA A 1 120 ? -12.071 7.458 20.278 1 98.63 120 ALA A O 1
ATOM 990 N N . MET A 1 121 ? -11.626 7.078 18.146 1 98.55 121 MET A N 1
ATOM 991 C CA . MET A 1 121 ? -10.362 7.808 18.164 1 98.55 121 MET A CA 1
ATOM 992 C C . MET A 1 121 ? -10.592 9.289 18.448 1 98.55 121 MET A C 1
ATOM 994 O O . MET A 1 121 ? -9.796 9.922 19.144 1 98.55 121 MET A O 1
ATOM 998 N N . ALA A 1 122 ? -11.653 9.816 17.861 1 98.37 122 ALA A N 1
ATOM 999 C CA . ALA A 1 122 ? -12.01 11.212 18.096 1 98.37 122 ALA A CA 1
ATOM 1000 C C . ALA A 1 122 ? -12.274 11.469 19.577 1 98.37 122 ALA A C 1
ATOM 1002 O O . ALA A 1 122 ? -11.877 12.506 20.114 1 98.37 122 ALA A O 1
ATOM 1003 N N . ALA A 1 123 ? -12.964 10.577 20.201 1 98.39 123 ALA A N 1
ATOM 1004 C CA . ALA A 1 123 ? -13.24 10.702 21.63 1 98.39 123 ALA A CA 1
ATOM 1005 C C . ALA A 1 123 ? -11.946 10.71 22.44 1 98.39 123 ALA A C 1
ATOM 1007 O O . ALA A 1 123 ? -11.784 11.521 23.354 1 98.39 123 ALA A O 1
ATOM 1008 N N . ILE A 1 124 ? -11.055 9.842 22.107 1 98.17 124 ILE A N 1
ATOM 1009 C CA . ILE A 1 124 ? -9.766 9.766 22.788 1 98.17 124 ILE A CA 1
ATOM 1010 C C . ILE A 1 124 ? -8.988 11.061 22.566 1 98.17 124 ILE A C 1
ATOM 1012 O O . ILE A 1 124 ? -8.418 11.618 23.506 1 98.17 124 ILE A O 1
ATOM 1016 N N . ALA A 1 125 ? -8.965 11.514 21.339 1 98.17 125 ALA A N 1
ATOM 1017 C CA . ALA A 1 125 ? -8.279 12.759 21.005 1 98.17 125 ALA A CA 1
ATOM 1018 C C . ALA A 1 125 ? -8.843 13.929 21.806 1 98.17 125 ALA A C 1
ATOM 1020 O O . ALA A 1 125 ? -8.09 14.763 22.314 1 98.17 125 ALA A O 1
ATOM 1021 N N . ALA A 1 126 ? -10.144 13.992 21.908 1 97.34 126 ALA A N 1
ATOM 1022 C CA . ALA A 1 126 ? -10.804 15.053 22.664 1 97.34 126 ALA A CA 1
ATOM 1023 C C . ALA A 1 126 ? -10.375 15.032 24.129 1 97.34 126 ALA A C 1
ATOM 1025 O O . ALA A 1 126 ? -10.114 16.082 24.721 1 97.34 126 ALA A O 1
ATOM 1026 N N . GLU A 1 127 ? -10.296 13.857 24.643 1 97.74 127 GLU A N 1
ATOM 1027 C CA . GLU A 1 127 ? -9.861 13.707 26.028 1 97.74 127 GLU A CA 1
ATOM 1028 C C . GLU A 1 127 ? -8.43 14.203 26.214 1 97.74 127 GLU A C 1
ATOM 1030 O O . GLU A 1 127 ? -8.083 14.731 27.273 1 97.74 127 GLU A O 1
ATOM 1035 N N . LEU A 1 128 ? -7.656 14.082 25.234 1 97.29 128 LEU A N 1
ATOM 1036 C CA . LEU A 1 128 ? -6.256 14.49 25.291 1 97.29 128 LEU A CA 1
ATOM 1037 C C . LEU A 1 128 ? -6.104 15.962 24.926 1 97.29 128 LEU A C 1
ATOM 1039 O O . LEU A 1 128 ? -5.012 16.524 25.037 1 97.29 128 LEU A O 1
ATOM 1043 N N . GLY A 1 129 ? -7.193 16.552 24.437 1 96.83 129 GLY A N 1
ATOM 1044 C CA . GLY A 1 129 ? -7.121 17.935 23.994 1 96.83 129 GLY A CA 1
ATOM 1045 C C . GLY A 1 129 ? -6.457 18.093 22.639 1 96.83 129 GLY A C 1
ATOM 1046 O O . GLY A 1 129 ? -5.82 19.113 22.369 1 96.83 129 GLY A O 1
ATOM 1047 N N . VAL A 1 130 ? -6.471 17.084 21.834 1 97.08 130 VAL A N 1
ATOM 1048 C CA . VAL A 1 130 ? -5.898 17.072 20.492 1 97.08 130 VAL A CA 1
ATOM 1049 C C . VAL A 1 130 ? -7.012 17.166 19.453 1 97.08 130 VAL A C 1
ATOM 1051 O O . VAL A 1 130 ? -8.05 16.514 19.586 1 97.08 130 VAL A O 1
ATOM 1054 N N . GLU A 1 131 ? -6.893 18.03 18.515 1 97.66 131 GLU A N 1
ATOM 1055 C CA . GLU A 1 131 ? -7.825 18.068 17.392 1 97.66 131 GLU A CA 1
ATOM 1056 C C . GLU A 1 131 ? -7.475 17.01 16.349 1 97.66 131 GLU A C 1
ATOM 1058 O O . GLU A 1 131 ? -6.412 17.071 15.727 1 97.66 131 GLU A O 1
ATOM 1063 N N . LEU A 1 132 ? -8.34 16.079 16.116 1 98.58 132 LEU A N 1
ATOM 1064 C CA . LEU A 1 132 ? -8.113 14.996 15.165 1 98.58 132 LEU A CA 1
ATOM 1065 C C . LEU A 1 132 ? -8.601 15.384 13.773 1 98.58 132 LEU A C 1
ATOM 1067 O O . LEU A 1 132 ? -9.724 15.87 13.618 1 98.58 132 LEU A O 1
ATOM 1071 N N . LEU A 1 133 ? -7.742 15.191 12.8 1 98.83 133 LEU A N 1
ATOM 1072 C CA . LEU A 1 133 ? -8.072 15.548 11.424 1 98.83 133 LEU A CA 1
ATOM 1073 C C . LEU A 1 133 ? -8.025 14.321 10.519 1 98.83 133 LEU A C 1
ATOM 1075 O O . LEU A 1 133 ? -7.12 13.492 10.636 1 98.83 133 LEU A O 1
ATOM 1079 N N . LEU A 1 134 ? -9.004 14.179 9.65 1 98.85 134 LEU A N 1
ATOM 1080 C CA . LEU A 1 134 ? -9.015 13.154 8.613 1 98.85 134 LEU A CA 1
ATOM 1081 C C . LEU A 1 134 ? -8.634 13.745 7.26 1 98.85 134 LEU A C 1
ATOM 1083 O O . LEU A 1 134 ? -9.249 14.713 6.806 1 98.85 134 LEU A O 1
ATOM 1087 N N . GLU A 1 135 ? -7.707 13.138 6.636 1 98.62 135 GLU A N 1
ATOM 1088 C CA . GLU A 1 135 ? -7.208 13.624 5.353 1 98.62 135 GLU A CA 1
ATOM 1089 C C . GLU A 1 135 ? -7.904 12.926 4.189 1 98.62 135 GLU A C 1
ATOM 1091 O O . GLU A 1 135 ? -8.12 11.713 4.225 1 98.62 135 GLU A O 1
ATOM 1096 N N . ASN A 1 136 ? -8.171 13.72 3.122 1 97.2 136 ASN A N 1
ATOM 1097 C CA . ASN A 1 136 ? -8.643 13.09 1.893 1 97.2 136 ASN A CA 1
ATOM 1098 C C . ASN A 1 136 ? -7.515 12.359 1.17 1 97.2 136 ASN A C 1
ATOM 1100 O O . ASN A 1 136 ? -6.396 12.867 1.083 1 97.2 136 ASN A O 1
ATOM 1104 N N . LEU A 1 137 ? -7.865 11.163 0.73 1 95.74 137 LEU A N 1
ATOM 1105 C CA . LEU A 1 137 ? -6.885 10.343 0.026 1 95.74 137 LEU A CA 1
ATOM 1106 C C . LEU A 1 137 ? -7.258 10.19 -1.444 1 95.74 137 LEU A C 1
ATOM 1108 O O . LEU A 1 137 ? -8.332 10.627 -1.865 1 95.74 137 LEU A O 1
ATOM 1112 N N . ILE A 1 138 ? -6.348 9.663 -2.2 1 91.84 138 ILE A N 1
ATOM 1113 C CA . ILE A 1 138 ? -6.586 9.424 -3.619 1 91.84 138 ILE A CA 1
ATOM 1114 C C . ILE A 1 138 ? -7.05 7.985 -3.83 1 91.84 138 ILE A C 1
ATOM 1116 O O . ILE A 1 138 ? -6.538 7.061 -3.193 1 91.84 138 ILE A O 1
ATOM 1120 N N . ALA A 1 139 ? -7.955 7.837 -4.755 1 86.93 139 ALA A N 1
ATOM 1121 C CA . ALA A 1 139 ? -8.426 6.493 -5.082 1 86.93 139 ALA A CA 1
ATOM 1122 C C . ALA A 1 139 ? -7.311 5.658 -5.706 1 86.93 139 ALA A C 1
ATOM 1124 O O . ALA A 1 139 ? -6.42 6.196 -6.368 1 86.93 139 ALA A O 1
ATOM 1125 N N . ASP A 1 140 ? -7.46 4.365 -5.425 1 76.54 140 ASP A N 1
ATOM 1126 C CA . ASP A 1 140 ? -6.542 3.433 -6.072 1 76.54 140 ASP A CA 1
ATOM 1127 C C . ASP A 1 140 ? -6.738 3.431 -7.587 1 76.54 140 ASP A C 1
ATOM 1129 O O . ASP A 1 140 ? -7.861 3.273 -8.072 1 76.54 140 ASP A O 1
ATOM 1133 N N . ARG A 1 141 ? -5.701 3.562 -8.261 1 67.26 141 ARG A N 1
ATOM 1134 C CA . ARG A 1 141 ? -5.783 3.641 -9.716 1 67.26 141 ARG A CA 1
ATOM 1135 C C . ARG A 1 141 ? -6.173 2.295 -10.316 1 67.26 141 ARG A C 1
ATOM 1137 O O . ARG A 1 141 ? -6.806 2.24 -11.372 1 67.26 141 ARG A O 1
ATOM 1144 N N . LEU A 1 142 ? -5.742 1.252 -9.574 1 65.16 142 LEU A N 1
ATOM 1145 C CA . LEU A 1 142 ? -5.963 -0.08 -10.127 1 65.16 142 LEU A CA 1
ATOM 1146 C C . LEU A 1 142 ? -7.281 -0.664 -9.63 1 65.16 142 LEU A C 1
ATOM 1148 O O . LEU A 1 142 ? -7.717 -1.716 -10.103 1 65.16 142 LEU A O 1
ATOM 1152 N N . ASN A 1 143 ? -7.921 0.053 -8.793 1 65.03 143 ASN A N 1
ATOM 1153 C CA . ASN A 1 143 ? -9.238 -0.298 -8.273 1 65.03 143 ASN A CA 1
ATOM 1154 C C . ASN A 1 143 ? -9.216 -1.644 -7.553 1 65.03 143 ASN A C 1
ATOM 1156 O O . ASN A 1 143 ? -10.157 -2.43 -7.669 1 65.03 143 ASN A O 1
ATOM 1160 N N . TYR A 1 144 ? -8.055 -1.916 -6.903 1 69.93 144 TYR A N 1
ATOM 1161 C CA . TYR A 1 144 ? -7.957 -3.17 -6.164 1 69.93 144 TYR A CA 1
ATOM 1162 C C . TYR A 1 144 ? -8.247 -2.955 -4.684 1 69.93 144 TYR A C 1
ATOM 1164 O O . TYR A 1 144 ? -8.474 -3.915 -3.944 1 69.93 144 TYR A O 1
ATOM 1172 N N . SER A 1 145 ? -8.172 -1.717 -4.407 1 80.79 145 SER A N 1
ATOM 1173 C CA . SER A 1 145 ? -8.435 -1.322 -3.027 1 80.79 145 SER A CA 1
ATOM 1174 C C . SER A 1 145 ? -9.167 0.014 -2.963 1 80.79 145 SER A C 1
ATOM 1176 O O . SER A 1 145 ? -9.172 0.772 -3.935 1 80.79 145 SER A O 1
ATOM 1178 N N . HIS A 1 146 ? -9.852 0.153 -2.003 1 89.59 146 HIS A N 1
ATOM 1179 C CA . HIS A 1 146 ? -10.529 1.421 -1.758 1 89.59 146 HIS A CA 1
ATOM 1180 C C . HIS A 1 146 ? -9.88 2.179 -0.605 1 89.59 146 HIS A C 1
ATOM 1182 O O . HIS A 1 146 ? -9.95 1.744 0.547 1 89.59 146 HIS A O 1
ATOM 1188 N N . HIS A 1 147 ? -9.244 3.264 -0.956 1 94.6 147 HIS A N 1
ATOM 1189 C CA . HIS A 1 147 ? -8.678 4.121 0.079 1 94.6 147 HIS A CA 1
ATOM 1190 C C . HIS A 1 147 ? -9.758 4.97 0.742 1 94.6 147 HIS A C 1
ATOM 1192 O O . HIS A 1 147 ? -10.654 5.482 0.067 1 94.6 147 HIS A O 1
ATOM 1198 N N . ILE A 1 148 ? -9.664 5.164 2.012 1 95.69 148 ILE A N 1
ATOM 1199 C CA . ILE A 1 148 ? -10.691 5.85 2.79 1 95.69 148 ILE A CA 1
ATOM 1200 C C . ILE A 1 148 ? -10.098 7.098 3.44 1 95.69 148 ILE A C 1
ATOM 1202 O O . ILE A 1 148 ? -9.186 7.001 4.265 1 95.69 148 ILE A O 1
ATOM 1206 N N . ALA A 1 149 ? -10.561 8.263 2.936 1 93.63 149 ALA A N 1
ATOM 1207 C CA . ALA A 1 149 ? -11.669 8.543 2.028 1 93.63 149 ALA A CA 1
ATOM 1208 C C . ALA A 1 149 ? -11.162 9.091 0.696 1 93.63 149 ALA A C 1
ATOM 1210 O O . ALA A 1 149 ? -10.421 10.076 0.665 1 93.63 149 ALA A O 1
ATOM 1211 N N . SER A 1 150 ? -11.643 8.576 -0.369 1 93.08 150 SER A N 1
ATOM 1212 C CA . SER A 1 150 ? -11.069 8.934 -1.662 1 93.08 150 SER A CA 1
ATOM 1213 C C . SER A 1 150 ? -12.106 9.596 -2.563 1 93.08 150 SER A C 1
ATOM 1215 O O . SER A 1 150 ? -11.89 9.734 -3.769 1 93.08 150 SER A O 1
ATOM 1217 N N . HIS A 1 151 ? -13.248 9.945 -2.029 1 91.98 151 HIS A N 1
ATOM 1218 C CA . HIS A 1 151 ? -14.302 10.755 -2.63 1 91.98 151 HIS A CA 1
ATOM 1219 C C . HIS A 1 151 ? -14.829 11.793 -1.646 1 91.98 151 HIS A C 1
ATOM 1221 O O . HIS A 1 151 ? -14.959 11.513 -0.452 1 91.98 151 HIS A O 1
ATOM 1227 N N . PHE A 1 152 ? -15.188 12.908 -2.22 1 94.53 152 PHE A N 1
ATOM 1228 C CA . PHE A 1 152 ? -15.577 13.999 -1.334 1 94.53 152 PHE A CA 1
ATOM 1229 C C . PHE A 1 152 ? -16.783 13.607 -0.49 1 94.53 152 PHE A C 1
ATOM 1231 O O . PHE A 1 152 ? -16.815 13.867 0.715 1 94.53 152 PHE A O 1
ATOM 1238 N N . SER A 1 153 ? -17.775 13.003 -1.132 1 94.35 153 SER A N 1
ATOM 1239 C CA . SER A 1 153 ? -18.978 12.637 -0.391 1 94.35 153 SER A CA 1
ATOM 1240 C C . SER A 1 153 ? -18.658 11.665 0.739 1 94.35 153 SER A C 1
ATOM 1242 O O . SER A 1 153 ? -19.201 11.783 1.839 1 94.35 153 SER A O 1
ATOM 1244 N N . GLU A 1 154 ? -17.83 10.666 0.466 1 95.54 154 GLU A N 1
ATOM 1245 C CA . GLU A 1 154 ? -17.379 9.722 1.485 1 95.54 154 GLU A CA 1
ATOM 1246 C C . GLU A 1 154 ? -16.623 10.435 2.602 1 95.54 154 GLU A C 1
ATOM 1248 O O . GLU A 1 154 ? -16.873 10.188 3.784 1 95.54 154 GLU A O 1
ATOM 1253 N N . TRP A 1 155 ? -15.765 11.294 2.225 1 96.96 155 TRP A N 1
ATOM 1254 C CA . TRP A 1 155 ? -14.969 12.072 3.169 1 96.96 155 TRP A CA 1
ATOM 1255 C C . TRP A 1 155 ? -15.863 12.932 4.056 1 96.96 155 TRP A C 1
ATOM 1257 O O . TRP A 1 155 ? -15.783 12.859 5.285 1 96.96 155 TRP A O 1
ATOM 1267 N N . LYS A 1 156 ? -16.761 13.711 3.457 1 97.1 156 LYS A N 1
ATOM 1268 C CA . LYS A 1 156 ? -17.672 14.6 4.172 1 97.1 156 LYS A CA 1
ATOM 1269 C C . LYS A 1 156 ? -18.561 13.818 5.135 1 97.1 156 LYS A C 1
ATOM 1271 O O . LYS A 1 156 ? -18.801 14.257 6.262 1 97.1 156 LYS A O 1
ATOM 1276 N N . SER A 1 157 ? -19.028 12.7 4.689 1 97.5 157 SER A N 1
ATOM 1277 C CA . SER A 1 157 ? -19.878 11.866 5.533 1 97.5 157 SER A CA 1
ATOM 1278 C C . SER A 1 157 ? -19.132 11.397 6.778 1 97.5 157 SER A C 1
ATOM 1280 O O . SER A 1 157 ? -19.667 11.454 7.887 1 97.5 157 SER A O 1
ATOM 1282 N N . LEU A 1 158 ? -17.929 10.985 6.612 1 98.24 158 LEU A N 1
ATOM 1283 C CA . LEU A 1 158 ? -17.129 10.506 7.734 1 98.24 158 LEU A CA 1
ATOM 1284 C C . LEU A 1 158 ? -16.832 11.638 8.711 1 98.24 158 LEU A C 1
ATOM 1286 O O . LEU A 1 158 ? -16.892 11.445 9.928 1 98.24 158 LEU A O 1
ATOM 1290 N N . LEU A 1 159 ? -16.541 12.791 8.163 1 98.32 159 LEU A N 1
ATOM 1291 C CA . LEU A 1 159 ? -16.279 13.952 9.007 1 98.32 159 LEU A CA 1
ATOM 1292 C C . LEU A 1 159 ? -17.485 14.269 9.885 1 98.32 159 LEU A C 1
ATOM 1294 O O . LEU A 1 159 ? -17.347 14.44 11.099 1 98.32 159 LEU A O 1
ATOM 1298 N N . ASP A 1 160 ? -18.625 14.269 9.247 1 96.98 160 ASP A N 1
ATOM 1299 C CA . ASP A 1 160 ? -19.853 14.636 9.947 1 96.98 160 ASP A CA 1
ATOM 1300 C C . ASP A 1 160 ? -20.231 13.579 10.982 1 96.98 160 ASP A C 1
ATOM 1302 O O . ASP A 1 160 ? -20.561 13.911 12.123 1 96.98 160 ASP A O 1
ATOM 1306 N N . GLU A 1 161 ? -20.122 12.411 10.607 1 97.07 161 GLU A N 1
ATOM 1307 C CA . GLU A 1 161 ? -20.628 11.328 11.444 1 97.07 161 GLU A CA 1
ATOM 1308 C C . GLU A 1 161 ? -19.69 11.05 12.615 1 97.07 161 GLU A C 1
ATOM 1310 O O . GLU A 1 161 ? -20.134 10.638 13.689 1 97.07 161 GLU A O 1
ATOM 1315 N N . ALA A 1 162 ? -18.394 11.23 12.448 1 96.91 162 ALA A N 1
ATOM 1316 C CA . ALA A 1 162 ? -17.431 10.928 13.504 1 96.91 162 ALA A CA 1
ATOM 1317 C C . ALA A 1 162 ? -17.06 12.186 14.283 1 96.91 162 ALA A C 1
ATOM 1319 O O . ALA A 1 162 ? -16.309 12.12 15.26 1 96.91 162 ALA A O 1
ATOM 1320 N N . ASN A 1 163 ? -17.519 13.351 13.831 1 93.98 163 ASN A N 1
ATOM 1321 C CA . ASN A 1 163 ? -17.239 14.632 14.472 1 93.98 163 ASN A CA 1
ATOM 1322 C C . ASN A 1 163 ? -15.741 14.915 14.529 1 93.98 163 ASN A C 1
ATOM 1324 O O . ASN A 1 163 ? -15.196 15.183 15.601 1 93.98 163 ASN A O 1
ATOM 1328 N N . VAL A 1 164 ? -15.079 14.724 13.413 1 97.86 164 VAL A N 1
ATOM 1329 C CA . VAL A 1 164 ? -13.675 15.099 13.271 1 97.86 164 VAL A CA 1
ATOM 1330 C C . VAL A 1 164 ? -13.54 16.211 12.233 1 97.86 164 VAL A C 1
ATOM 1332 O O . VAL A 1 164 ? -14.477 16.482 11.479 1 97.86 164 VAL A O 1
ATOM 1335 N N . LYS A 1 165 ? -12.437 16.884 12.246 1 98.3 165 LYS A N 1
ATOM 1336 C CA . LYS A 1 165 ? -12.186 17.972 11.305 1 98.3 165 LYS A CA 1
ATOM 1337 C C . LYS A 1 165 ? -11.4 17.481 10.093 1 98.3 165 LYS A C 1
ATOM 1339 O O . LYS A 1 165 ? -10.971 16.326 10.052 1 98.3 165 LYS A O 1
ATOM 1344 N N . ALA A 1 166 ? -11.313 18.326 9.081 1 98.55 166 ALA A N 1
ATOM 1345 C CA . ALA A 1 166 ? -10.711 17.958 7.802 1 98.55 166 ALA A CA 1
ATOM 1346 C C . ALA A 1 166 ? -9.286 18.493 7.693 1 98.55 166 ALA A C 1
ATOM 1348 O O . ALA A 1 166 ? -9.021 19.647 8.036 1 98.55 166 ALA A O 1
ATOM 1349 N N . CYS A 1 167 ? -8.393 17.643 7.34 1 98.65 167 CYS A N 1
ATOM 1350 C CA . CYS A 1 167 ? -7.161 18.064 6.683 1 98.65 167 CYS A CA 1
ATOM 1351 C C . CYS A 1 167 ? -7.281 17.942 5.168 1 98.65 167 CYS A C 1
ATOM 1353 O O . CYS A 1 167 ? -7.359 16.834 4.635 1 98.65 167 CYS A O 1
ATOM 1355 N N . LEU A 1 168 ? -7.31 19.064 4.48 1 97.61 168 LEU A N 1
ATOM 1356 C CA . LEU A 1 168 ? -7.435 19.044 3.027 1 97.61 168 LEU A CA 1
ATOM 1357 C C . LEU A 1 168 ? -6.065 18.943 2.365 1 97.61 168 LEU A C 1
ATOM 1359 O O . LEU A 1 168 ? -5.237 19.847 2.5 1 97.61 168 LEU A O 1
ATOM 1363 N N . ASP A 1 169 ? -5.834 17.87 1.721 1 97.36 169 ASP A N 1
ATOM 1364 C CA . ASP A 1 169 ? -4.693 17.782 0.814 1 97.36 169 ASP A CA 1
ATOM 1365 C C . ASP A 1 169 ? -5.071 18.243 -0.591 1 97.36 169 ASP A C 1
ATOM 1367 O O . ASP A 1 169 ? -5.776 17.536 -1.314 1 97.36 169 ASP A O 1
ATOM 1371 N N . VAL A 1 170 ? -4.514 19.357 -0.968 1 95.68 170 VAL A N 1
ATOM 1372 C CA . VAL A 1 170 ? -4.884 19.987 -2.231 1 95.68 170 VAL A CA 1
ATOM 1373 C C . VAL A 1 170 ? -4.402 19.128 -3.398 1 95.68 170 VAL A C 1
ATOM 1375 O O . VAL A 1 170 ? -5.102 18.986 -4.403 1 95.68 170 VAL A O 1
ATOM 1378 N N . GLY A 1 171 ? -3.217 18.595 -3.283 1 93.61 171 GLY A N 1
ATOM 1379 C CA . GLY A 1 171 ? -2.713 17.725 -4.334 1 93.61 171 GLY A CA 1
ATOM 1380 C C . GLY A 1 171 ? -3.598 16.519 -4.586 1 93.61 171 GLY A C 1
ATOM 1381 O O . GLY A 1 171 ? -3.841 16.151 -5.737 1 93.61 171 GLY A O 1
ATOM 1382 N N . HIS A 1 172 ? -4.041 15.915 -3.534 1 94.32 172 HIS A N 1
ATOM 1383 C CA . HIS A 1 172 ? -4.963 14.792 -3.658 1 94.32 172 HIS A CA 1
ATOM 1384 C C . HIS A 1 172 ? -6.241 15.205 -4.379 1 94.32 172 HIS A C 1
ATOM 1386 O O . HIS A 1 172 ? -6.736 14.475 -5.241 1 94.32 172 HIS A O 1
ATOM 1392 N N . LEU A 1 173 ? -6.727 16.296 -4.041 1 92.57 173 LEU A N 1
ATOM 1393 C CA . LEU A 1 173 ? -7.969 16.773 -4.639 1 92.57 173 LEU A CA 1
ATOM 1394 C C . LEU A 1 173 ? -7.806 16.976 -6.142 1 92.57 173 LEU A C 1
ATOM 1396 O O . LEU A 1 173 ? -8.725 16.694 -6.914 1 92.57 173 LEU A O 1
ATOM 1400 N N . LEU A 1 174 ? -6.686 17.498 -6.547 1 90.59 174 LEU A N 1
ATOM 1401 C CA . LEU A 1 174 ? -6.406 17.701 -7.965 1 90.59 174 LEU A CA 1
ATOM 1402 C C . LEU A 1 174 ? -6.434 16.376 -8.719 1 90.59 174 LEU A C 1
ATOM 1404 O O . LEU A 1 174 ? -7.003 16.289 -9.81 1 90.59 174 LEU A O 1
ATOM 1408 N N . VAL A 1 175 ? -5.862 15.424 -8.085 1 88.49 175 VAL A N 1
ATOM 1409 C CA . VAL A 1 175 ? -5.831 14.1 -8.697 1 88.49 175 VAL A CA 1
ATOM 1410 C C . VAL A 1 175 ? -7.244 13.527 -8.762 1 88.49 175 VAL A C 1
ATOM 1412 O O . VAL A 1 175 ? -7.593 12.824 -9.713 1 88.49 175 VAL A O 1
ATOM 1415 N N . MET A 1 176 ? -8.076 13.834 -7.827 1 85.91 176 MET A N 1
ATOM 1416 C CA . MET A 1 176 ? -9.467 13.392 -7.764 1 85.91 176 MET A CA 1
ATOM 1417 C C . MET A 1 176 ? -10.323 14.147 -8.776 1 85.91 176 MET A C 1
ATOM 1419 O O . MET A 1 176 ? -11.489 13.806 -8.985 1 85.91 176 MET A O 1
ATOM 1423 N N . LYS A 1 177 ? -9.79 15.217 -9.352 1 85.5 177 LYS A N 1
ATOM 1424 C CA . LYS A 1 177 ? -10.472 16.053 -10.335 1 85.5 177 LYS A CA 1
ATOM 1425 C C . LYS A 1 177 ? -11.666 16.771 -9.713 1 85.5 177 LYS A C 1
ATOM 1427 O O . LYS A 1 177 ? -12.728 16.871 -10.332 1 85.5 177 LYS A O 1
ATOM 1432 N N . GLU A 1 178 ? -11.458 17.133 -8.513 1 85.09 178 GLU A N 1
ATOM 1433 C CA . GLU A 1 178 ? -12.466 17.914 -7.802 1 85.09 178 GLU A CA 1
ATOM 1434 C C . GLU A 1 178 ? -12.161 19.408 -7.877 1 85.09 178 GLU A C 1
ATOM 1436 O O . GLU A 1 178 ? -11.002 19.804 -8.019 1 85.09 178 GLU A O 1
ATOM 1441 N N . ASN A 1 179 ? -13.197 20.186 -7.767 1 87.16 179 ASN A N 1
ATOM 1442 C CA . ASN A 1 179 ? -13.032 21.634 -7.707 1 87.16 179 ASN A CA 1
ATOM 1443 C C . ASN A 1 179 ? -12.633 22.096 -6.309 1 87.16 179 ASN A C 1
ATOM 1445 O O . ASN A 1 179 ? -13.415 21.976 -5.364 1 87.16 179 ASN A O 1
ATOM 1449 N N . ILE A 1 180 ? -11.574 22.704 -6.234 1 88.28 180 ILE A N 1
ATOM 1450 C CA . ILE A 1 180 ? -10.966 23.029 -4.948 1 88.28 180 ILE A CA 1
ATOM 1451 C C . ILE A 1 180 ? -11.829 24.052 -4.213 1 88.28 180 ILE A C 1
ATOM 1453 O O . ILE A 1 180 ? -12.103 23.899 -3.02 1 88.28 180 ILE A O 1
ATOM 1457 N N . GLU A 1 181 ? -12.283 25.094 -4.885 1 88.73 181 GLU A N 1
ATOM 1458 C CA . GLU A 1 181 ? -13.074 26.148 -4.258 1 88.73 181 GLU A CA 1
ATOM 1459 C C . GLU A 1 181 ? -14.39 25.601 -3.714 1 88.73 181 GLU A C 1
ATOM 1461 O O . GLU A 1 181 ? -14.81 25.959 -2.612 1 88.73 181 GLU A O 1
ATOM 1466 N N . ASP A 1 182 ? -14.981 24.736 -4.512 1 92.09 182 ASP A N 1
ATOM 1467 C CA . ASP A 1 182 ? -16.238 24.122 -4.095 1 92.09 182 ASP A CA 1
ATOM 1468 C C . ASP A 1 182 ? -16.043 23.27 -2.843 1 92.09 182 ASP A C 1
ATOM 1470 O O . ASP A 1 182 ? -16.861 23.316 -1.921 1 92.09 182 ASP A O 1
ATOM 1474 N N . VAL A 1 183 ? -14.957 22.515 -2.832 1 93.97 183 VAL A N 1
ATOM 1475 C CA . VAL A 1 183 ? -14.681 21.629 -1.706 1 93.97 183 VAL A CA 1
ATOM 1476 C C . VAL A 1 183 ? -14.42 22.456 -0.449 1 93.97 183 VAL A C 1
ATOM 1478 O O . VAL A 1 183 ? -14.964 22.164 0.619 1 93.97 183 VAL A O 1
ATOM 1481 N N . ILE A 1 184 ? -13.679 23.49 -0.549 1 93.71 184 ILE A N 1
ATOM 1482 C CA . ILE A 1 184 ? -13.365 24.357 0.581 1 93.71 184 ILE A CA 1
ATOM 1483 C C . ILE A 1 184 ? -14.649 24.974 1.131 1 93.71 184 ILE A C 1
ATOM 1485 O O . ILE A 1 184 ? -14.859 25.006 2.346 1 93.71 184 ILE A O 1
ATOM 1489 N N . ALA A 1 185 ? -15.495 25.414 0.258 1 92.26 185 ALA A N 1
ATOM 1490 C CA . ALA A 1 185 ? -16.761 26.019 0.663 1 92.26 185 ALA A CA 1
ATOM 1491 C C . ALA A 1 185 ? -17.641 25.011 1.397 1 92.26 185 ALA A C 1
ATOM 1493 O O . ALA A 1 185 ? -18.26 25.341 2.411 1 92.26 185 ALA A O 1
ATOM 1494 N N . LYS A 1 186 ? -17.637 23.832 0.93 1 94.51 186 LYS A N 1
ATOM 1495 C CA . LYS A 1 186 ? -18.486 22.791 1.501 1 94.51 186 LYS A CA 1
ATOM 1496 C C . LYS A 1 186 ? -17.953 22.328 2.854 1 94.51 186 LYS A C 1
ATOM 1498 O O . LYS A 1 186 ? -18.727 21.938 3.732 1 94.51 186 LYS A O 1
ATOM 1503 N N . LEU A 1 187 ? -16.681 22.313 2.992 1 95.07 187 LEU A N 1
ATOM 1504 C CA . LEU A 1 187 ? -16.09 21.919 4.266 1 95.07 187 LEU A CA 1
ATOM 1505 C C . LEU A 1 187 ? -16.367 22.965 5.34 1 95.07 187 LEU A C 1
ATOM 1507 O O . LEU A 1 187 ? -16.645 22.621 6.491 1 95.07 187 LEU A O 1
ATOM 1511 N N . GLY A 1 188 ? -16.254 24.286 4.935 1 91 188 GLY A N 1
ATOM 1512 C CA . GLY A 1 188 ? -16.547 25.368 5.861 1 91 188 GLY A CA 1
ATOM 1513 C C . GLY A 1 188 ? -15.805 25.243 7.179 1 91 188 GLY A C 1
ATOM 1514 O O . GLY A 1 188 ? -14.582 25.094 7.197 1 91 188 GLY A O 1
ATOM 1515 N N . GLY A 1 189 ? -16.552 25.16 8.243 1 92.63 189 GLY A N 1
ATOM 1516 C CA . GLY A 1 189 ? -16.004 25.158 9.59 1 92.63 189 GLY A CA 1
ATOM 1517 C C . GLY A 1 189 ? -15.292 23.866 9.943 1 92.63 189 GLY A C 1
ATOM 1518 O O . GLY A 1 189 ? -14.58 23.798 10.947 1 92.63 189 GLY A O 1
ATOM 1519 N N . LEU A 1 190 ? -15.363 22.899 9.078 1 96.24 190 LEU A N 1
ATOM 1520 C CA . LEU A 1 190 ? -14.714 21.617 9.331 1 96.24 190 LEU A CA 1
ATOM 1521 C C . LEU A 1 190 ? -13.254 21.651 8.895 1 96.24 190 LEU A C 1
ATOM 1523 O O . LEU A 1 190 ? -12.465 20.787 9.285 1 96.24 190 LEU A O 1
ATOM 1527 N N . LEU A 1 191 ? -12.87 22.561 8.072 1 97.37 191 LEU A N 1
ATOM 1528 C CA . LEU A 1 191 ? -11.503 22.639 7.567 1 97.37 191 LEU A CA 1
ATOM 1529 C C . LEU A 1 191 ? -10.555 23.158 8.642 1 97.37 191 LEU A C 1
ATOM 1531 O O . LEU A 1 191 ? -10.712 24.282 9.124 1 97.37 191 LEU A O 1
ATOM 1535 N N . ALA A 1 192 ? -9.6 22.36 8.997 1 97.88 192 ALA A N 1
ATOM 1536 C CA . ALA A 1 192 ? -8.746 22.733 10.121 1 97.88 192 ALA A CA 1
ATOM 1537 C C . ALA A 1 192 ? -7.291 22.867 9.684 1 97.88 192 ALA A C 1
ATOM 1539 O O . ALA A 1 192 ? -6.503 23.561 10.331 1 97.88 192 ALA A O 1
ATOM 1540 N N . ALA A 1 193 ? -6.927 22.208 8.619 1 98.24 193 ALA A N 1
ATOM 1541 C CA . ALA A 1 193 ? -5.58 22.313 8.065 1 98.24 193 ALA A CA 1
ATOM 1542 C C . ALA A 1 193 ? -5.581 22.042 6.563 1 98.24 193 ALA A C 1
ATOM 1544 O O . ALA A 1 193 ? -6.473 21.363 6.049 1 98.24 193 ALA A O 1
ATOM 1545 N N . VAL A 1 194 ? -4.529 22.531 5.884 1 97.5 194 VAL A N 1
ATOM 1546 C CA . VAL A 1 194 ? -4.406 22.339 4.443 1 97.5 194 VAL A CA 1
ATOM 1547 C C . VAL A 1 194 ? -2.993 21.873 4.102 1 97.5 194 VAL A C 1
ATOM 1549 O O . VAL A 1 194 ? -2.011 22.509 4.494 1 97.5 194 VAL A O 1
ATOM 1552 N N . HIS A 1 195 ? -2.891 20.707 3.518 1 97.98 195 HIS A N 1
ATOM 1553 C CA . HIS A 1 195 ? -1.646 20.316 2.865 1 97.98 195 HIS A CA 1
ATOM 1554 C C . HIS A 1 195 ? -1.527 20.948 1.482 1 97.98 195 HIS A C 1
ATOM 1556 O O . HIS A 1 195 ? -2.333 20.662 0.593 1 97.98 195 HIS A O 1
ATOM 1562 N N . TYR A 1 196 ? -0.478 21.717 1.384 1 95.98 196 TYR A N 1
ATOM 1563 C CA . TYR A 1 196 ? -0.363 22.572 0.208 1 95.98 196 TYR A CA 1
ATOM 1564 C C . TYR A 1 196 ? 0.799 22.132 -0.675 1 95.98 196 TYR A C 1
ATOM 1566 O O . TYR A 1 196 ? 1.949 22.102 -0.229 1 95.98 196 TYR A O 1
ATOM 1574 N N . SER A 1 197 ? 0.54 21.662 -1.856 1 95.22 197 SER A N 1
ATOM 1575 C CA . SER A 1 197 ? 1.481 21.315 -2.916 1 95.22 197 SER A CA 1
ATOM 1576 C C . SER A 1 197 ? 0.798 21.306 -4.28 1 95.22 197 SER A C 1
ATOM 1578 O O . SER A 1 197 ? -0.431 21.254 -4.364 1 95.22 197 SER A O 1
ATOM 1580 N N . ASP A 1 198 ? 1.594 21.432 -5.31 1 93.89 198 ASP A N 1
ATOM 1581 C CA . ASP A 1 198 ? 1.094 21.403 -6.681 1 93.89 198 ASP A CA 1
ATOM 1582 C C . ASP A 1 198 ? 1.398 20.064 -7.349 1 93.89 198 ASP A C 1
ATOM 1584 O O . ASP A 1 198 ? 2.137 19.244 -6.8 1 93.89 198 ASP A O 1
ATOM 1588 N N . ASN A 1 199 ? 0.668 19.779 -8.41 1 91.1 199 ASN A N 1
ATOM 1589 C CA . ASN A 1 199 ? 0.969 18.628 -9.255 1 91.1 199 ASN A CA 1
ATOM 1590 C C . ASN A 1 199 ? 0.359 18.778 -10.645 1 91.1 199 ASN A C 1
ATOM 1592 O O . ASN A 1 199 ? -0.096 19.863 -11.015 1 91.1 199 ASN A O 1
ATOM 1596 N N . ASP A 1 200 ? 0.4 17.789 -11.504 1 86.88 200 ASP A N 1
ATOM 1597 C CA . ASP A 1 200 ? -0.054 17.874 -12.889 1 86.88 200 ASP A CA 1
ATOM 1598 C C . ASP A 1 200 ? -1.496 17.39 -13.025 1 86.88 200 ASP A C 1
ATOM 1600 O O . ASP A 1 200 ? -1.997 17.22 -14.138 1 86.88 200 ASP A O 1
ATOM 1604 N N . GLY A 1 201 ? -2.114 17.114 -11.928 1 86.15 201 GLY A N 1
ATOM 1605 C CA . GLY A 1 201 ? -3.487 16.635 -11.952 1 86.15 201 GLY A CA 1
ATOM 1606 C C . GLY A 1 201 ? -3.594 15.139 -12.182 1 86.15 201 GLY A C 1
ATOM 1607 O O . GLY A 1 201 ? -4.674 14.561 -12.049 1 86.15 201 GLY A O 1
ATOM 1608 N N . ALA A 1 202 ? -2.54 14.495 -12.457 1 83.52 202 ALA A N 1
ATOM 1609 C CA . ALA A 1 202 ? -2.546 13.069 -12.774 1 83.52 202 ALA A CA 1
ATOM 1610 C C . ALA A 1 202 ? -1.839 12.263 -11.688 1 83.52 202 ALA A C 1
ATOM 1612 O O . ALA A 1 202 ? -2.18 11.103 -11.446 1 83.52 202 ALA A O 1
ATOM 1613 N N . SER A 1 203 ? -0.854 12.845 -11.101 1 84.71 203 SER A N 1
ATOM 1614 C CA . SER A 1 203 ? -0.064 12.178 -10.071 1 84.71 203 SER A CA 1
ATOM 1615 C C . SER A 1 203 ? 0.201 13.107 -8.89 1 84.71 203 SER A C 1
ATOM 1617 O O . SER A 1 203 ? 0.303 14.323 -9.061 1 84.71 203 SER A O 1
ATOM 1619 N N . ASP A 1 204 ? 0.274 12.559 -7.754 1 88.45 204 ASP A N 1
ATOM 1620 C CA . ASP A 1 204 ? 0.572 13.302 -6.533 1 88.45 204 ASP A CA 1
ATOM 1621 C C . ASP A 1 204 ? 2.062 13.625 -6.437 1 88.45 204 ASP A C 1
ATOM 1623 O O . ASP A 1 204 ? 2.799 12.965 -5.701 1 88.45 204 ASP A O 1
ATOM 1627 N N . LEU A 1 205 ? 2.562 14.726 -7.003 1 88.89 205 LEU A N 1
ATOM 1628 C CA . LEU A 1 205 ? 3.977 14.988 -7.24 1 88.89 205 LEU A CA 1
ATOM 1629 C C . LEU A 1 205 ? 4.556 15.876 -6.143 1 88.89 205 LEU A C 1
ATOM 1631 O O . LEU A 1 205 ? 5.776 16.018 -6.032 1 88.89 205 LEU A O 1
ATOM 1635 N N . HIS A 1 206 ? 3.696 16.539 -5.345 1 93.67 206 HIS A N 1
ATOM 1636 C CA . HIS A 1 206 ? 4.118 17.398 -4.244 1 93.67 206 HIS A CA 1
ATOM 1637 C C . HIS A 1 206 ? 5.077 18.481 -4.727 1 93.67 206 HIS A C 1
ATOM 1639 O O . HIS A 1 206 ? 6.109 18.728 -4.099 1 93.67 206 HIS A O 1
ATOM 1645 N N . LEU A 1 207 ? 4.698 19.132 -5.806 1 93.08 207 LEU A N 1
ATOM 1646 C CA . LEU A 1 207 ? 5.538 20.151 -6.426 1 93.08 207 LEU A CA 1
ATOM 1647 C C . LEU A 1 207 ? 5.335 21.505 -5.754 1 93.08 207 LEU A C 1
ATOM 1649 O O . LEU A 1 207 ? 4.258 21.784 -5.222 1 93.08 207 LEU A O 1
ATOM 1653 N N . LEU A 1 208 ? 6.387 22.282 -5.828 1 93.01 208 LEU A N 1
ATOM 1654 C CA . LEU A 1 208 ? 6.228 23.698 -5.518 1 93.01 208 LEU A CA 1
ATOM 1655 C C . LEU A 1 208 ? 5.306 24.375 -6.527 1 93.01 208 LEU A C 1
ATOM 1657 O O . LEU A 1 208 ? 5.448 24.175 -7.736 1 93.01 208 LEU A O 1
ATOM 1661 N N . PRO A 1 209 ? 4.317 25.148 -6.051 1 89.23 209 PRO A N 1
ATOM 1662 C CA . PRO A 1 209 ? 3.506 25.897 -7.014 1 89.23 209 PRO A CA 1
ATOM 1663 C C . PRO A 1 209 ? 4.318 26.93 -7.792 1 89.23 209 PRO A C 1
ATOM 1665 O O . PRO A 1 209 ? 5.175 27.606 -7.218 1 89.23 209 PRO A O 1
ATOM 1668 N N . ASP A 1 210 ? 4.267 26.866 -9.153 1 77.33 210 ASP A N 1
ATOM 1669 C CA . ASP A 1 210 ? 5.111 27.741 -9.962 1 77.33 210 ASP A CA 1
ATOM 1670 C C . ASP A 1 210 ? 4.374 29.025 -10.334 1 77.33 210 ASP A C 1
ATOM 1672 O O . ASP A 1 210 ? 4.874 29.827 -11.124 1 77.33 210 ASP A O 1
ATOM 1676 N N . GLY A 1 211 ? 3.317 29.399 -9.731 1 67.71 211 GLY A N 1
ATOM 1677 C CA . GLY A 1 211 ? 2.591 30.632 -9.987 1 67.71 211 GLY A CA 1
ATOM 1678 C C . GLY A 1 211 ? 1.831 30.616 -11.3 1 67.71 211 GLY A C 1
ATOM 1679 O O . GLY A 1 211 ? 0.603 30.51 -11.311 1 67.71 211 GLY A O 1
ATOM 1680 N N . LYS A 1 212 ? 2.49 30.603 -12.483 1 63.24 212 LYS A N 1
ATOM 1681 C CA . LYS A 1 212 ? 1.857 30.82 -13.781 1 63.24 212 LYS A CA 1
ATOM 1682 C C . LYS A 1 212 ? 1.047 29.6 -14.208 1 63.24 212 LYS A C 1
ATOM 1684 O O . LYS A 1 212 ? -0.093 29.732 -14.658 1 63.24 212 LYS A O 1
ATOM 1689 N N . ASN A 1 213 ? 1.492 28.441 -13.96 1 70.3 213 ASN A N 1
ATOM 1690 C CA . ASN A 1 213 ? 0.849 27.231 -14.46 1 70.3 213 ASN A CA 1
ATOM 1691 C C . ASN A 1 213 ? 0.443 26.3 -13.321 1 70.3 213 ASN A C 1
ATOM 1693 O O . ASN A 1 213 ? 0.243 25.103 -13.534 1 70.3 213 ASN A O 1
ATOM 1697 N N . SER A 1 214 ? 0.264 26.967 -12.25 1 80.85 214 SER A N 1
ATOM 1698 C CA . SER A 1 214 ? -0.022 26.092 -11.118 1 80.85 214 SER A CA 1
ATOM 1699 C C . SER A 1 214 ? -1.503 25.738 -11.053 1 80.85 214 SER A C 1
ATOM 1701 O O . SER A 1 214 ? -2.363 26.604 -11.228 1 80.85 214 SER A O 1
ATOM 1703 N N . ALA A 1 215 ? -1.808 24.481 -10.806 1 77.16 215 ALA A N 1
ATOM 1704 C CA . ALA A 1 215 ? -3.179 23.997 -10.669 1 77.16 215 ALA A CA 1
ATOM 1705 C C . ALA A 1 215 ? -3.795 24.459 -9.351 1 77.16 215 ALA A C 1
ATOM 1707 O O . ALA A 1 215 ? -5.011 24.374 -9.164 1 77.16 215 ALA A O 1
ATOM 1708 N N . VAL A 1 216 ? -2.962 24.98 -8.504 1 84.25 216 VAL A N 1
ATOM 1709 C CA . VAL A 1 216 ? -3.464 25.34 -7.182 1 84.25 216 VAL A CA 1
ATOM 1710 C C . VAL A 1 216 ? -3.57 26.858 -7.065 1 84.25 216 VAL A C 1
ATOM 1712 O O . VAL A 1 216 ? -3.701 27.395 -5.962 1 84.25 216 VAL A O 1
ATOM 1715 N N . ASN A 1 217 ? -3.552 27.402 -8.324 1 78.21 217 ASN A N 1
ATOM 1716 C CA . ASN A 1 217 ? -3.726 28.85 -8.333 1 78.21 217 ASN A CA 1
ATOM 1717 C C . ASN A 1 217 ? -5.054 29.259 -7.703 1 78.21 217 ASN A C 1
ATOM 1719 O O . ASN A 1 217 ? -6.089 28.65 -7.977 1 78.21 217 ASN A O 1
ATOM 1723 N N . GLY A 1 218 ? -5.092 30.093 -6.727 1 81.87 218 GLY A N 1
ATOM 1724 C CA . GLY A 1 218 ? -6.32 30.612 -6.146 1 81.87 218 GLY A CA 1
ATOM 1725 C C . GLY A 1 218 ? -6.651 29.995 -4.801 1 81.87 218 GLY A C 1
ATOM 1726 O O . GLY A 1 218 ? -7.508 30.501 -4.074 1 81.87 218 GLY A O 1
ATOM 1727 N N . VAL A 1 219 ? -6.014 28.831 -4.466 1 88.99 219 VAL A N 1
ATOM 1728 C CA . VAL A 1 219 ? -6.306 28.154 -3.206 1 88.99 219 VAL A CA 1
ATOM 1729 C C . VAL A 1 219 ? -6.069 29.109 -2.039 1 88.99 219 VAL A C 1
ATOM 1731 O O . VAL A 1 219 ? -6.936 29.274 -1.178 1 88.99 219 VAL A O 1
ATOM 1734 N N . LEU A 1 220 ? -4.97 29.794 -2.077 1 88.78 220 LEU A N 1
ATOM 1735 C CA . LEU A 1 220 ? -4.624 30.691 -0.981 1 88.78 220 LEU A CA 1
ATOM 1736 C C . LEU A 1 220 ? -5.596 31.864 -0.91 1 88.78 220 LEU A C 1
ATOM 1738 O O . LEU A 1 220 ? -5.985 32.288 0.181 1 88.78 220 LEU A O 1
ATOM 1742 N N . GLU A 1 221 ? -5.939 32.343 -2.085 1 86.75 221 GLU A N 1
ATOM 1743 C CA . GLU A 1 221 ? -6.907 33.434 -2.139 1 86.75 221 GLU A CA 1
ATOM 1744 C C . GLU A 1 221 ? -8.259 33 -1.582 1 86.75 221 GLU A C 1
ATOM 1746 O O . GLU A 1 221 ? -8.907 33.754 -0.852 1 86.75 221 GLU A O 1
ATOM 1751 N N . THR A 1 222 ? -8.646 31.862 -1.957 1 90.58 222 THR A N 1
ATOM 1752 C CA . THR A 1 222 ? -9.916 31.327 -1.476 1 90.58 222 THR A CA 1
ATOM 1753 C C . THR A 1 222 ? -9.893 31.162 0.041 1 90.58 222 THR A C 1
ATOM 1755 O O . THR A 1 222 ? -10.849 31.532 0.726 1 90.58 222 THR A O 1
ATOM 1758 N N . LEU A 1 223 ? -8.856 30.643 0.54 1 93.51 223 LEU A N 1
ATOM 1759 C CA . LEU A 1 223 ? -8.713 30.447 1.978 1 93.51 223 LEU A CA 1
ATOM 1760 C C . LEU A 1 223 ? -8.726 31.783 2.713 1 93.51 223 LEU A C 1
ATOM 1762 O O . LEU A 1 223 ? -9.327 31.903 3.783 1 93.51 223 LEU A O 1
ATOM 1766 N N . GLN A 1 224 ? -8.065 32.736 2.133 1 90.29 224 GLN A N 1
ATOM 1767 C CA . GLN A 1 224 ? -8.048 34.074 2.715 1 90.29 224 GLN A CA 1
ATOM 1768 C C . GLN A 1 224 ? -9.452 34.671 2.762 1 90.29 224 GLN A C 1
ATOM 1770 O O . GLN A 1 224 ? -9.851 35.253 3.773 1 90.29 224 GLN A O 1
ATOM 1775 N N . GLN A 1 225 ? -10.136 34.525 1.692 1 89.14 225 GLN A N 1
ATOM 1776 C CA . GLN A 1 225 ? -11.488 35.063 1.589 1 89.14 225 GLN A CA 1
ATOM 1777 C C . GLN A 1 225 ? -12.415 34.421 2.618 1 89.14 225 GLN A C 1
ATOM 1779 O O . GLN A 1 225 ? -13.326 35.073 3.133 1 89.14 225 GLN A O 1
ATOM 1784 N N . MET A 1 226 ? -12.114 33.27 2.96 1 91.03 226 MET A N 1
ATOM 1785 C CA . MET A 1 226 ? -12.955 32.539 3.903 1 91.03 226 MET A CA 1
ATOM 1786 C C . MET A 1 226 ? -12.467 32.735 5.334 1 91.03 226 MET A C 1
ATOM 1788 O O . MET A 1 226 ? -13.014 32.146 6.268 1 91.03 226 MET A O 1
ATOM 1792 N N . ASN A 1 227 ? -11.437 33.509 5.526 1 91.58 227 ASN A N 1
ATOM 1793 C CA . ASN A 1 227 ? -10.849 33.776 6.834 1 91.58 227 ASN A CA 1
ATOM 1794 C C . ASN A 1 227 ? -10.429 32.487 7.534 1 91.58 227 ASN A C 1
ATOM 1796 O O . ASN A 1 227 ? -10.769 32.269 8.698 1 91.58 227 ASN A O 1
ATOM 1800 N N . PHE A 1 228 ? -9.845 31.649 6.715 1 94.5 228 PHE A N 1
ATOM 1801 C CA . PHE A 1 228 ? -9.321 30.399 7.252 1 94.5 228 PHE A CA 1
ATOM 1802 C C . PHE A 1 228 ? -8.256 30.668 8.308 1 94.5 228 PHE A C 1
ATOM 1804 O O . PHE A 1 228 ? -7.365 31.495 8.102 1 94.5 228 PHE A O 1
ATOM 1811 N N . LYS A 1 229 ? -8.356 29.925 9.416 1 93.49 229 LYS A N 1
ATOM 1812 C CA . LYS A 1 229 ? -7.485 30.226 10.548 1 93.49 229 LYS A CA 1
ATOM 1813 C C . LYS A 1 229 ? -6.478 29.103 10.781 1 93.49 229 LYS A C 1
ATOM 1815 O O . LYS A 1 229 ? -5.55 29.25 11.579 1 93.49 229 LYS A O 1
ATOM 1820 N N . GLY A 1 230 ? -6.637 27.965 10.171 1 96.11 230 GLY A N 1
ATOM 1821 C CA . GLY A 1 230 ? -5.733 26.842 10.361 1 96.11 230 GLY A CA 1
ATOM 1822 C C . GLY A 1 230 ? -4.436 26.982 9.586 1 96.11 230 GLY A C 1
ATOM 1823 O O . GLY A 1 230 ? -4.257 27.943 8.834 1 96.11 230 GLY A O 1
ATOM 1824 N N . PRO A 1 231 ? -3.546 26.129 9.776 1 97.79 231 PRO A N 1
ATOM 1825 C CA . PRO A 1 231 ? -2.256 26.209 9.087 1 97.79 231 PRO A CA 1
ATOM 1826 C C . PRO A 1 231 ? -2.334 25.747 7.633 1 97.79 231 PRO A C 1
ATOM 1828 O O . PRO A 1 231 ? -3.086 24.822 7.315 1 97.79 231 PRO A O 1
ATOM 1831 N N . ILE A 1 232 ? -1.558 26.412 6.83 1 96.86 232 ILE A N 1
ATOM 1832 C CA . ILE A 1 232 ? -1.205 25.942 5.494 1 96.86 232 ILE A CA 1
ATOM 1833 C C . ILE A 1 232 ? 0.148 25.236 5.536 1 96.86 232 ILE A C 1
ATOM 1835 O O . ILE A 1 232 ? 1.187 25.881 5.691 1 96.86 232 ILE A O 1
ATOM 1839 N N . VAL A 1 233 ? 0.116 23.911 5.405 1 97.97 233 VAL A N 1
ATOM 1840 C CA . VAL A 1 233 ? 1.315 23.097 5.573 1 97.97 233 VAL A CA 1
ATOM 1841 C C . VAL A 1 233 ? 1.947 22.821 4.21 1 97.97 233 VAL A C 1
ATOM 1843 O O . VAL A 1 233 ? 1.379 22.096 3.391 1 97.97 233 VAL A O 1
ATOM 1846 N N . TYR A 1 234 ? 3.125 23.359 3.989 1 96.83 234 TYR A N 1
ATOM 1847 C CA . TYR A 1 234 ? 3.869 23.063 2.77 1 96.83 234 TYR A CA 1
ATOM 1848 C C . TYR A 1 234 ? 4.416 21.64 2.797 1 96.83 234 TYR A C 1
ATOM 1850 O O . TYR A 1 234 ? 5.325 21.332 3.571 1 96.83 234 TYR A O 1
ATOM 1858 N N . GLU A 1 235 ? 3.818 20.815 1.962 1 96.72 235 GLU A N 1
ATOM 1859 C CA . GLU A 1 235 ? 4.203 19.414 1.817 1 96.72 235 GLU A CA 1
ATOM 1860 C C . GLU A 1 235 ? 4.827 19.153 0.449 1 96.72 235 GLU A C 1
ATOM 1862 O O . GLU A 1 235 ? 4.121 18.839 -0.512 1 96.72 235 GLU A O 1
ATOM 1867 N N . LEU A 1 236 ? 6.122 19.213 0.453 1 95.23 236 LEU A N 1
ATOM 1868 C CA . LEU A 1 236 ? 6.853 19.274 -0.808 1 95.23 236 LEU A CA 1
ATOM 1869 C C . LEU A 1 236 ? 7.836 18.114 -0.922 1 95.23 236 LEU A C 1
ATOM 1871 O O . LEU A 1 236 ? 8.389 17.662 0.083 1 95.23 236 LEU A O 1
ATOM 1875 N N . ASN A 1 237 ? 8.045 17.688 -2.144 1 91.83 237 ASN A N 1
ATOM 1876 C CA . ASN A 1 237 ? 8.869 16.519 -2.433 1 91.83 237 ASN A CA 1
ATOM 1877 C C . ASN A 1 237 ? 10.326 16.751 -2.042 1 91.83 237 ASN A C 1
ATOM 1879 O O . ASN A 1 237 ? 11.034 17.518 -2.697 1 91.83 237 ASN A O 1
ATOM 1883 N N . PRO A 1 238 ? 10.788 16.054 -1.053 1 89.76 238 PRO A N 1
ATOM 1884 C CA . PRO A 1 238 ? 12.155 16.277 -0.578 1 89.76 238 PRO A CA 1
ATOM 1885 C C . PRO A 1 238 ? 13.209 15.723 -1.534 1 89.76 238 PRO A C 1
ATOM 1887 O O . PRO A 1 238 ? 14.399 16.013 -1.382 1 89.76 238 PRO A O 1
ATOM 1890 N N . TYR A 1 239 ? 12.785 14.94 -2.46 1 84.92 239 TYR A N 1
ATOM 1891 C CA . TYR A 1 239 ? 13.72 14.384 -3.431 1 84.92 239 TYR A CA 1
ATOM 1892 C C . TYR A 1 239 ? 13.907 15.331 -4.611 1 84.92 239 TYR A C 1
ATOM 1894 O O . TYR A 1 239 ? 14.81 15.141 -5.43 1 84.92 239 TYR A O 1
ATOM 1902 N N . ARG A 1 240 ? 13.096 16.301 -4.679 1 88.83 240 ARG A N 1
ATOM 1903 C CA . ARG A 1 240 ? 13.165 17.264 -5.774 1 88.83 240 ARG A CA 1
ATOM 1904 C C . ARG A 1 240 ? 13.62 18.63 -5.273 1 88.83 240 ARG A C 1
ATOM 1906 O O . ARG A 1 240 ? 14.28 19.376 -6 1 88.83 240 ARG A O 1
ATOM 1913 N N . TYR A 1 241 ? 13.222 18.962 -4.04 1 93.26 241 TYR A N 1
ATOM 1914 C CA . TYR A 1 241 ? 13.484 20.295 -3.509 1 93.26 241 TYR A CA 1
ATOM 1915 C C . TYR A 1 241 ? 14.289 20.22 -2.218 1 93.26 241 TYR A C 1
ATOM 1917 O O . TYR A 1 241 ? 14.031 19.364 -1.368 1 93.26 241 TYR A O 1
ATOM 1925 N N . SER A 1 242 ? 15.243 21.139 -2.113 1 94.46 242 SER A N 1
ATOM 1926 C CA . SER A 1 242 ? 15.938 21.335 -0.844 1 94.46 242 SER A CA 1
ATOM 1927 C C . SER A 1 242 ? 15.191 22.32 0.049 1 94.46 242 SER A C 1
ATOM 1929 O O . SER A 1 242 ? 14.296 23.03 -0.414 1 94.46 242 SER A O 1
ATOM 1931 N N . LEU A 1 243 ? 15.554 22.291 1.312 1 95.92 243 LEU A N 1
ATOM 1932 C CA . LEU A 1 243 ? 14.981 23.294 2.203 1 95.92 243 LEU A CA 1
ATOM 1933 C C . LEU A 1 243 ? 15.226 24.7 1.668 1 95.92 243 LEU A C 1
ATOM 1935 O O . LEU A 1 243 ? 14.344 25.559 1.741 1 95.92 243 LEU A O 1
ATOM 1939 N N . GLN A 1 244 ? 16.383 24.912 1.113 1 94.95 244 GLN A N 1
ATOM 1940 C CA . GLN A 1 244 ? 16.716 26.22 0.559 1 94.95 244 GLN A CA 1
ATOM 1941 C C . GLN A 1 244 ? 15.765 26.597 -0.573 1 94.95 244 GLN A C 1
ATOM 1943 O O . GLN A 1 244 ? 15.358 27.754 -0.689 1 94.95 244 GLN A O 1
ATOM 1948 N N . ASP A 1 245 ? 15.45 25.657 -1.405 1 95.05 245 ASP A N 1
ATOM 1949 C CA . ASP A 1 245 ? 14.491 25.896 -2.479 1 95.05 245 ASP A CA 1
ATOM 1950 C C . ASP A 1 245 ? 13.148 26.365 -1.922 1 95.05 245 ASP A C 1
ATOM 1952 O O . ASP A 1 245 ? 12.559 27.321 -2.431 1 95.05 245 ASP A O 1
ATOM 1956 N N . ILE A 1 246 ? 12.736 25.714 -0.896 1 95.17 246 ILE A N 1
ATOM 1957 C CA . ILE A 1 246 ? 11.434 25.989 -0.297 1 95.17 246 ILE A CA 1
ATOM 1958 C C . ILE A 1 246 ? 11.446 27.373 0.349 1 95.17 246 ILE A C 1
ATOM 1960 O O . ILE A 1 246 ? 10.524 28.167 0.145 1 95.17 246 ILE A O 1
ATOM 1964 N N . LEU A 1 247 ? 12.486 27.663 1.093 1 95.16 247 LEU A N 1
ATOM 1965 C CA . LEU A 1 247 ? 12.592 28.952 1.769 1 95.16 247 LEU A CA 1
ATOM 1966 C C . LEU A 1 247 ? 12.662 30.092 0.759 1 95.16 247 LEU A C 1
ATOM 1968 O O . LEU A 1 247 ? 12.079 31.157 0.977 1 95.16 247 LEU A O 1
ATOM 1972 N N . HIS A 1 248 ? 13.333 29.865 -0.314 1 93.83 248 HIS A N 1
ATOM 1973 C CA . HIS A 1 248 ? 13.396 30.862 -1.377 1 93.83 248 HIS A CA 1
ATOM 1974 C C . HIS A 1 248 ? 12.016 31.121 -1.972 1 93.83 248 HIS A C 1
ATOM 1976 O O . HIS A 1 248 ? 11.64 32.274 -2.2 1 93.83 248 HIS A O 1
ATOM 1982 N N . TYR A 1 249 ? 11.351 30.084 -2.181 1 91.2 249 TYR A N 1
ATOM 1983 C CA . TYR A 1 249 ? 10.003 30.186 -2.729 1 91.2 249 TYR A CA 1
ATOM 1984 C C . TYR A 1 249 ? 9.101 31 -1.809 1 91.2 249 TYR A C 1
ATOM 1986 O O . TYR A 1 249 ? 8.393 31.902 -2.264 1 91.2 249 TYR A O 1
ATOM 1994 N N . VAL A 1 250 ? 9.096 30.721 -0.564 1 88.58 250 VAL A N 1
ATOM 1995 C CA . VAL A 1 250 ? 8.218 31.376 0.399 1 88.58 250 VAL A CA 1
ATOM 1996 C C . VAL A 1 250 ? 8.599 32.85 0.527 1 88.58 250 VAL A C 1
ATOM 1998 O O . VAL A 1 250 ? 7.73 33.71 0.691 1 88.58 250 VAL A O 1
ATOM 2001 N N . SER A 1 251 ? 9.869 33.13 0.465 1 86.95 251 SER A N 1
ATOM 2002 C CA . SER A 1 251 ? 10.339 34.509 0.537 1 86.95 251 SER A CA 1
ATOM 2003 C C . SER A 1 251 ? 9.851 35.322 -0.657 1 86.95 251 SER A C 1
ATOM 2005 O O . SER A 1 251 ? 9.486 36.491 -0.511 1 86.95 251 SER A O 1
ATOM 2007 N N . GLU A 1 252 ? 9.837 34.694 -1.781 1 83.55 252 GLU A N 1
ATOM 2008 C CA . GLU A 1 252 ? 9.388 35.373 -2.993 1 83.55 252 GLU A CA 1
ATOM 2009 C C . GLU A 1 252 ? 7.879 35.598 -2.973 1 83.55 252 GLU A C 1
ATOM 2011 O O . GLU A 1 252 ? 7.394 36.627 -3.447 1 83.55 252 GLU A O 1
ATOM 2016 N N . GLU A 1 253 ? 7.237 34.659 -2.501 1 78.45 253 GLU A N 1
ATOM 2017 C CA . GLU A 1 253 ? 5.787 34.776 -2.383 1 78.45 253 GLU A CA 1
ATOM 2018 C C . GLU A 1 253 ? 5.399 35.928 -1.461 1 78.45 253 GLU A C 1
ATOM 2020 O O . GLU A 1 253 ? 4.453 36.666 -1.744 1 78.45 253 GLU A O 1
ATOM 2025 N N . LYS A 1 254 ? 6.085 36.066 -0.424 1 71.76 254 LYS A N 1
ATOM 2026 C CA . LYS A 1 254 ? 5.842 37.155 0.517 1 71.76 254 LYS A CA 1
ATOM 2027 C C . LYS A 1 254 ? 6.069 38.512 -0.143 1 71.76 254 LYS A C 1
ATOM 2029 O O . LYS A 1 254 ? 5.291 39.446 0.063 1 71.76 254 LYS A O 1
ATOM 2034 N N . ILE A 1 255 ? 7.09 38.468 -0.918 1 65.51 255 ILE A N 1
ATOM 2035 C CA . ILE A 1 255 ? 7.425 39.715 -1.598 1 65.51 255 ILE A CA 1
ATOM 2036 C C . ILE A 1 255 ? 6.321 40.075 -2.589 1 65.51 255 ILE A C 1
ATOM 2038 O O . ILE A 1 255 ? 5.893 41.23 -2.659 1 65.51 255 ILE A O 1
ATOM 2042 N N . ALA A 1 256 ? 5.862 39.045 -3.202 1 67.64 256 ALA A N 1
ATOM 2043 C CA . ALA A 1 256 ? 4.82 39.268 -4.201 1 67.64 256 ALA A CA 1
ATOM 2044 C C . ALA A 1 256 ? 3.531 39.761 -3.549 1 67.64 256 ALA A C 1
ATOM 2046 O O . ALA A 1 256 ? 2.861 40.651 -4.079 1 67.64 256 ALA A O 1
ATOM 2047 N N . ILE A 1 257 ? 3.241 39.259 -2.456 1 65.63 257 ILE A N 1
ATOM 2048 C CA . ILE A 1 257 ? 2.033 39.638 -1.73 1 65.63 257 ILE A CA 1
ATOM 2049 C C . ILE A 1 257 ? 2.183 41.056 -1.183 1 65.63 257 ILE A C 1
ATOM 2051 O O . ILE A 1 257 ? 1.247 41.856 -1.252 1 65.63 257 ILE A O 1
ATOM 2055 N N . CYS A 1 258 ? 3.415 41.316 -0.723 1 59.21 258 CYS A N 1
ATOM 2056 C CA . CYS A 1 258 ? 3.689 42.649 -0.198 1 59.21 258 CYS A CA 1
ATOM 2057 C C . CYS A 1 258 ? 3.618 43.696 -1.303 1 59.21 258 CYS A C 1
ATOM 2059 O O . CYS A 1 258 ? 3.1 44.794 -1.091 1 59.21 258 CYS A O 1
ATOM 2061 N N . LEU A 1 259 ? 4.034 43.28 -2.483 1 61.31 259 LEU A N 1
ATOM 2062 C CA . LEU A 1 259 ? 4.009 44.199 -3.615 1 61.31 259 LEU A CA 1
ATOM 2063 C C . LEU A 1 259 ? 2.582 44.421 -4.105 1 61.31 259 LEU A C 1
ATOM 2065 O O . LEU A 1 259 ? 2.227 45.528 -4.517 1 61.31 259 LEU A O 1
ATOM 2069 N N . LYS A 1 260 ? 1.809 43.516 -4.043 1 62.64 260 LYS A N 1
ATOM 2070 C CA . LYS A 1 260 ? 0.421 43.634 -4.48 1 62.64 260 LYS A CA 1
ATOM 2071 C C . LYS A 1 260 ? -0.39 44.488 -3.51 1 62.64 260 LYS A C 1
ATOM 2073 O O . LYS A 1 260 ? -1.293 45.218 -3.923 1 62.64 260 LYS A O 1
ATOM 2078 N N . ASN A 1 261 ? -0.013 44.308 -2.206 1 54.24 261 ASN A N 1
ATOM 2079 C CA . ASN A 1 261 ? -0.708 45.07 -1.175 1 54.24 261 ASN A CA 1
ATOM 2080 C C . ASN A 1 261 ? -0.272 46.532 -1.168 1 54.24 261 ASN A C 1
ATOM 2082 O O . ASN A 1 261 ? -1.028 47.409 -0.746 1 54.24 261 ASN A O 1
ATOM 2086 N N . ARG A 1 262 ? 0.957 46.865 -1.645 1 53.95 262 ARG A N 1
ATOM 2087 C CA . ARG A 1 262 ? 1.385 48.255 -1.767 1 53.95 262 ARG A CA 1
ATOM 2088 C C . ARG A 1 262 ? 0.748 48.92 -2.983 1 53.95 262 ARG A C 1
ATOM 2090 O O . ARG A 1 262 ? 0.576 50.14 -3.01 1 53.95 262 ARG A O 1
ATOM 2097 N N . LYS A 1 263 ? 0.57 48.193 -3.984 1 61.12 263 LYS A N 1
ATOM 2098 C CA . LYS A 1 263 ? -0.014 48.833 -5.158 1 61.12 263 LYS A CA 1
ATOM 2099 C C . LYS A 1 263 ? -1.508 49.078 -4.965 1 61.12 263 LYS A C 1
ATOM 2101 O O . LYS A 1 263 ? -2.17 49.634 -5.844 1 61.12 263 LYS A O 1
ATOM 2106 N N . VAL A 1 264 ? -2.029 48.509 -3.914 1 45.38 264 VAL A N 1
ATOM 2107 C CA . VAL A 1 264 ? -3.423 48.855 -3.654 1 45.38 264 VAL A CA 1
ATOM 2108 C C . VAL A 1 264 ? -3.492 49.99 -2.635 1 45.38 264 VAL A C 1
ATOM 2110 O O . VAL A 1 264 ? -2.727 50.013 -1.668 1 45.38 264 VAL A O 1
ATOM 2113 N N . MET B 1 1 ? 2.714 -27.758 -20.818 1 85.27 1 MET B N 1
ATOM 2114 C CA . MET B 1 1 ? 2.689 -26.774 -19.74 1 85.27 1 MET B CA 1
ATOM 2115 C C . MET B 1 1 ? 1.379 -26.85 -18.964 1 85.27 1 MET B C 1
ATOM 2117 O O . MET B 1 1 ? 0.317 -27.07 -19.549 1 85.27 1 MET B O 1
ATOM 2121 N N . LYS B 1 2 ? 1.449 -26.71 -17.606 1 94.06 2 LYS B N 1
ATOM 2122 C CA . LYS B 1 2 ? 0.241 -26.793 -16.79 1 94.06 2 LYS B CA 1
ATOM 2123 C C . LYS B 1 2 ? -0.427 -25.427 -16.657 1 94.06 2 LYS B C 1
ATOM 2125 O O . LYS B 1 2 ? 0.236 -24.433 -16.354 1 94.06 2 LYS B O 1
ATOM 2130 N N . ARG B 1 3 ? -1.699 -25.427 -16.877 1 95.84 3 ARG B N 1
ATOM 2131 C CA . ARG B 1 3 ? -2.48 -24.208 -16.695 1 95.84 3 ARG B CA 1
ATOM 2132 C C . ARG B 1 3 ? -3.158 -24.191 -15.329 1 95.84 3 ARG B C 1
ATOM 2134 O O . ARG B 1 3 ? -3.786 -25.173 -14.929 1 95.84 3 ARG B O 1
ATOM 2141 N N . TRP B 1 4 ? -2.947 -23.119 -14.621 1 98.15 4 TRP B N 1
ATOM 2142 C CA . TRP B 1 4 ? -3.614 -22.87 -13.347 1 98.15 4 TRP B CA 1
ATOM 2143 C C . TRP B 1 4 ? -4.425 -21.579 -13.401 1 98.15 4 TRP B C 1
ATOM 2145 O O . TRP B 1 4 ? -4.278 -20.785 -14.333 1 98.15 4 TRP B O 1
ATOM 2155 N N . ILE B 1 5 ? -5.32 -21.404 -12.451 1 98.33 5 ILE B N 1
ATOM 2156 C CA . ILE B 1 5 ? -6.056 -20.15 -12.332 1 98.33 5 ILE B CA 1
ATOM 2157 C C . ILE B 1 5 ? -5.97 -19.635 -10.897 1 98.33 5 ILE B C 1
ATOM 2159 O O . ILE B 1 5 ? -6.04 -20.415 -9.945 1 98.33 5 ILE B O 1
ATOM 2163 N N . SER B 1 6 ? -5.751 -18.329 -10.742 1 97.76 6 SER B N 1
ATOM 2164 C CA . SER B 1 6 ? -5.77 -17.694 -9.428 1 97.76 6 SER B CA 1
ATOM 2165 C C . SER B 1 6 ? -7.193 -17.581 -8.89 1 97.76 6 SER B C 1
ATOM 2167 O O . SER B 1 6 ? -8.105 -17.174 -9.613 1 97.76 6 SER B O 1
ATOM 2169 N N . THR B 1 7 ? -7.371 -17.785 -7.632 1 96.87 7 THR B N 1
ATOM 2170 C CA . THR B 1 7 ? -8.711 -17.671 -7.068 1 96.87 7 THR B CA 1
ATOM 2171 C C . THR B 1 7 ? -9.137 -16.209 -6.977 1 96.87 7 THR B C 1
ATOM 2173 O O . THR B 1 7 ? -10.322 -15.911 -6.816 1 96.87 7 THR B O 1
ATOM 2176 N N . TRP B 1 8 ? -8.229 -15.336 -7.086 1 94.03 8 TRP B N 1
ATOM 2177 C CA . TRP B 1 8 ? -8.601 -13.931 -7.205 1 94.03 8 TRP B CA 1
ATOM 2178 C C . TRP B 1 8 ? -9.433 -13.692 -8.461 1 94.03 8 TRP B C 1
ATOM 2180 O O . TRP B 1 8 ? -10.397 -12.922 -8.438 1 94.03 8 TRP B O 1
ATOM 2190 N N . SER B 1 9 ? -9.115 -14.377 -9.473 1 94.8 9 SER B N 1
ATOM 2191 C CA . SER B 1 9 ? -9.76 -14.198 -10.77 1 94.8 9 SER B CA 1
ATOM 2192 C C . SER B 1 9 ? -11.19 -14.728 -10.753 1 94.8 9 SER B C 1
ATOM 2194 O O . SER B 1 9 ? -12.004 -14.36 -11.602 1 94.8 9 SER B O 1
ATOM 2196 N N . ILE B 1 10 ? -11.49 -15.611 -9.823 1 93.27 10 ILE B N 1
ATOM 2197 C CA . ILE B 1 10 ? -12.816 -16.217 -9.874 1 93.27 10 ILE B CA 1
ATOM 2198 C C . ILE B 1 10 ? -13.741 -15.517 -8.881 1 93.27 10 ILE B C 1
ATOM 2200 O O . ILE B 1 10 ? -14.933 -15.826 -8.809 1 93.27 10 ILE B O 1
ATOM 2204 N N . GLY B 1 11 ? -13.233 -14.573 -8.097 1 85.54 11 GLY B N 1
ATOM 2205 C CA . GLY B 1 11 ? -14.054 -13.714 -7.259 1 85.54 11 GLY B CA 1
ATOM 2206 C C . GLY B 1 11 ? -14.342 -14.311 -5.894 1 85.54 11 GLY B C 1
ATOM 2207 O O . GLY B 1 11 ? -13.923 -15.432 -5.6 1 85.54 11 GLY B O 1
ATOM 2208 N N . PRO B 1 12 ? -15.055 -13.613 -5.084 1 82.82 12 PRO B N 1
ATOM 2209 C CA . PRO B 1 12 ? -15.198 -13.972 -3.671 1 82.82 12 PRO B CA 1
ATOM 2210 C C . PRO B 1 12 ? -16.38 -14.905 -3.417 1 82.82 12 PRO B C 1
ATOM 2212 O O . PRO B 1 12 ? -16.558 -15.39 -2.296 1 82.82 12 PRO B O 1
ATOM 2215 N N . ASN B 1 13 ? -17.13 -15.283 -4.443 1 88.88 13 ASN B N 1
ATOM 2216 C CA . ASN B 1 13 ? -18.35 -16.043 -4.192 1 88.88 13 ASN B CA 1
ATOM 2217 C C . ASN B 1 13 ? -18.374 -17.343 -4.992 1 88.88 13 ASN B C 1
ATOM 2219 O O . ASN B 1 13 ? -19.445 -17.853 -5.323 1 88.88 13 ASN B O 1
ATOM 2223 N N . ALA B 1 14 ? -17.222 -17.797 -5.368 1 94.25 14 ALA B N 1
ATOM 2224 C CA . ALA B 1 14 ? -17.159 -19.039 -6.134 1 94.25 14 ALA B CA 1
ATOM 2225 C C . ALA B 1 14 ? -17.644 -20.223 -5.302 1 94.25 14 ALA B C 1
ATOM 2227 O O . ALA B 1 14 ? -17.421 -20.27 -4.09 1 94.25 14 ALA B O 1
ATOM 2228 N N . GLU B 1 15 ? -18.318 -21.109 -5.969 1 97.02 15 GLU B N 1
ATOM 2229 C CA . GLU B 1 15 ? -18.834 -22.331 -5.359 1 97.02 15 GLU B CA 1
ATOM 2230 C C . GLU B 1 15 ? -18.113 -23.564 -5.897 1 97.02 15 GLU B C 1
ATOM 2232 O O . GLU B 1 15 ? -17.303 -23.461 -6.821 1 97.02 15 GLU B O 1
ATOM 2237 N N . LEU B 1 16 ? -18.454 -24.711 -5.3 1 98.17 16 LEU B N 1
ATOM 2238 C CA . LEU B 1 16 ? -17.831 -25.968 -5.7 1 98.17 16 LEU B CA 1
ATOM 2239 C C . LEU B 1 16 ? -18.011 -26.213 -7.194 1 98.17 16 LEU B C 1
ATOM 2241 O O . LEU B 1 16 ? -17.094 -26.693 -7.864 1 98.17 16 LEU B O 1
ATOM 2245 N N . ALA B 1 17 ? -19.169 -25.848 -7.699 1 97.86 17 ALA B N 1
ATOM 2246 C CA . ALA B 1 17 ? -19.475 -26.043 -9.113 1 97.86 17 ALA B CA 1
ATOM 2247 C C . ALA B 1 17 ? -18.495 -25.278 -9.998 1 97.86 17 ALA B C 1
ATOM 2249 O O . ALA B 1 17 ? -18.158 -25.728 -11.095 1 97.86 17 ALA B O 1
ATOM 2250 N N . HIS B 1 18 ? -18.054 -24.13 -9.559 1 98.05 18 HIS B N 1
ATOM 2251 C CA . HIS B 1 18 ? -17.077 -23.349 -10.309 1 98.05 18 HIS B CA 1
ATOM 2252 C C . HIS B 1 18 ? -15.745 -24.085 -10.412 1 98.05 18 HIS B C 1
ATOM 2254 O O . HIS B 1 18 ? -15.117 -24.096 -11.473 1 98.05 18 HIS B O 1
ATOM 2260 N N . PHE B 1 19 ? -15.333 -24.72 -9.384 1 98.46 19 PHE B N 1
ATOM 2261 C CA . PHE B 1 19 ? -14.09 -25.482 -9.384 1 98.46 19 PHE B CA 1
ATOM 2262 C C . PHE B 1 19 ? -14.205 -26.704 -10.288 1 98.46 19 PHE B C 1
ATOM 2264 O O . PHE B 1 19 ? -13.241 -27.081 -10.957 1 98.46 19 PHE B O 1
ATOM 2271 N N . GLN B 1 20 ? -15.364 -27.262 -10.288 1 98.44 20 GLN B N 1
ATOM 2272 C CA . GLN B 1 20 ? -15.602 -28.374 -11.203 1 98.44 20 GLN B CA 1
ATOM 2273 C C . GLN B 1 20 ? -15.471 -27.928 -12.657 1 98.44 20 GLN B C 1
ATOM 2275 O O . GLN B 1 20 ? -14.851 -28.617 -13.469 1 98.44 20 GLN B O 1
ATOM 2280 N N . LYS B 1 21 ? -16.015 -26.812 -12.931 1 97.69 21 LYS B N 1
ATOM 2281 C CA . LYS B 1 21 ? -15.927 -26.272 -14.285 1 97.69 21 LYS B CA 1
ATOM 2282 C C . LYS B 1 21 ? -14.48 -25.968 -14.662 1 97.69 21 LYS B C 1
ATOM 2284 O O . LYS B 1 21 ? -14.081 -26.155 -15.814 1 97.69 21 LYS B O 1
ATOM 2289 N N . ILE B 1 22 ? -13.765 -25.479 -13.746 1 97.99 22 ILE B N 1
ATOM 2290 C CA . ILE B 1 22 ? -12.351 -25.181 -13.948 1 97.99 22 ILE B CA 1
ATOM 2291 C C . ILE B 1 22 ? -11.6 -26.461 -14.306 1 97.99 22 ILE B C 1
ATOM 2293 O O . ILE B 1 22 ? -10.834 -26.489 -15.272 1 97.99 22 ILE B O 1
ATOM 2297 N N . LYS B 1 23 ? -11.844 -27.497 -13.587 1 97.72 23 LYS B N 1
ATOM 2298 C CA . LYS B 1 23 ? -11.238 -28.797 -13.86 1 97.72 23 LYS B CA 1
ATOM 2299 C C . LYS B 1 23 ? -11.649 -29.318 -15.233 1 97.72 23 LYS B C 1
ATOM 2301 O O . LYS B 1 23 ? -10.808 -29.789 -16.002 1 97.72 23 LYS B O 1
ATOM 2306 N N . GLU B 1 24 ? -12.882 -29.152 -15.526 1 96.68 24 GLU B N 1
ATOM 2307 C CA . GLU B 1 24 ? -13.426 -29.644 -16.789 1 96.68 24 GLU B CA 1
ATOM 2308 C C . GLU B 1 24 ? -12.844 -28.88 -17.975 1 96.68 24 GLU B C 1
ATOM 2310 O O . GLU B 1 24 ? -12.675 -29.442 -19.059 1 96.68 24 GLU B O 1
ATOM 2315 N N . ALA B 1 25 ? -12.509 -27.67 -17.727 1 95.88 25 ALA B N 1
ATOM 2316 C CA . ALA B 1 25 ? -11.979 -26.819 -18.79 1 95.88 25 ALA B CA 1
ATOM 2317 C C . ALA B 1 25 ? -10.514 -27.139 -19.069 1 95.88 25 ALA B C 1
ATOM 2319 O O . ALA B 1 25 ? -9.926 -26.61 -20.016 1 95.88 25 ALA B O 1
ATOM 2320 N N . GLY B 1 26 ? -9.91 -27.953 -18.208 1 94.65 26 GLY B N 1
ATOM 2321 C CA . GLY B 1 26 ? -8.571 -28.431 -18.516 1 94.65 26 GLY B CA 1
ATOM 2322 C C . GLY B 1 26 ? -7.499 -27.807 -17.642 1 94.65 26 GLY B C 1
ATOM 2323 O O . GLY B 1 26 ? -6.306 -28.027 -17.861 1 94.65 26 GLY B O 1
ATOM 2324 N N . PHE B 1 27 ? -7.887 -27.009 -16.667 1 97.35 27 PHE B N 1
ATOM 2325 C CA . PHE B 1 27 ? -6.912 -26.515 -15.702 1 97.35 27 PHE B CA 1
ATOM 2326 C C . PHE B 1 27 ? -6.424 -27.641 -14.799 1 97.35 27 PHE B C 1
ATOM 2328 O O . PHE B 1 27 ? -7.22 -28.461 -14.336 1 97.35 27 PHE B O 1
ATOM 2335 N N . ALA B 1 28 ? -5.137 -27.654 -14.599 1 97.73 28 ALA B N 1
ATOM 2336 C CA . ALA B 1 28 ? -4.542 -28.694 -13.765 1 97.73 28 ALA B CA 1
ATOM 2337 C C . ALA B 1 28 ? -4.558 -28.292 -12.292 1 97.73 28 ALA B C 1
ATOM 2339 O O . ALA B 1 28 ? -4.483 -29.148 -11.408 1 97.73 28 ALA B O 1
ATOM 2340 N N . GLY B 1 29 ? -4.62 -26.995 -12.01 1 98.42 29 GLY B N 1
ATOM 2341 C CA . GLY B 1 29 ? -4.525 -26.548 -10.63 1 98.42 29 GLY B CA 1
ATOM 2342 C C . GLY B 1 29 ? -5.025 -25.13 -10.426 1 98.42 29 GLY B C 1
ATOM 2343 O O . GLY B 1 29 ? -5.516 -24.499 -11.364 1 98.42 29 GLY B O 1
ATOM 2344 N N . VAL B 1 30 ? -4.991 -24.699 -9.118 1 98.61 30 VAL B N 1
ATOM 2345 C CA . VAL B 1 30 ? -5.381 -23.353 -8.71 1 98.61 30 VAL B CA 1
ATOM 2346 C C . VAL B 1 30 ? -4.324 -22.769 -7.776 1 98.61 30 VAL B C 1
ATOM 2348 O O . VAL B 1 30 ? -3.621 -23.509 -7.084 1 98.61 30 VAL B O 1
ATOM 2351 N N . GLU B 1 31 ? -4.215 -21.521 -7.82 1 98.69 31 GLU B N 1
ATOM 2352 C CA . GLU B 1 31 ? -3.474 -20.797 -6.792 1 98.69 31 GLU B CA 1
ATOM 2353 C C . GLU B 1 31 ? -4.419 -20.058 -5.849 1 98.69 31 GLU B C 1
ATOM 2355 O O . GLU B 1 31 ? -5.123 -19.135 -6.264 1 98.69 31 GLU B O 1
ATOM 2360 N N . ILE B 1 32 ? -4.361 -20.421 -4.619 1 98.23 32 ILE B N 1
ATOM 2361 C CA . ILE B 1 32 ? -5.253 -19.862 -3.609 1 98.23 32 ILE B CA 1
ATOM 2362 C C . ILE B 1 32 ? -4.752 -18.483 -3.184 1 98.23 32 ILE B C 1
ATOM 2364 O O . ILE B 1 32 ? -3.599 -18.335 -2.771 1 98.23 32 ILE B O 1
ATOM 2368 N N . TRP B 1 33 ? -5.558 -17.522 -3.374 1 96.61 33 TRP B N 1
ATOM 2369 C CA . TRP B 1 33 ? -5.29 -16.207 -2.8 1 96.61 33 TRP B CA 1
ATOM 2370 C C . TRP B 1 33 ? -5.648 -16.177 -1.318 1 96.61 33 TRP B C 1
ATOM 2372 O O . TRP B 1 33 ? -6.82 -16.038 -0.958 1 96.61 33 TRP B O 1
ATOM 2382 N N . CYS B 1 34 ? -4.701 -16.178 -0.463 1 95.9 34 CYS B N 1
ATOM 2383 C CA . CYS B 1 34 ? -4.888 -16.528 0.941 1 95.9 34 CYS B CA 1
ATOM 2384 C C . CYS B 1 34 ? -5.586 -15.402 1.695 1 95.9 34 CYS B C 1
ATOM 2386 O O . CYS B 1 34 ? -6.142 -15.622 2.773 1 95.9 34 CYS B O 1
ATOM 2388 N N . GLU B 1 35 ? -5.584 -14.212 1.179 1 90.35 35 GLU B N 1
ATOM 2389 C CA . GLU B 1 35 ? -6.206 -13.085 1.868 1 90.35 35 GLU B CA 1
ATOM 2390 C C . GLU B 1 35 ? -7.721 -13.09 1.678 1 90.35 35 GLU B C 1
ATOM 2392 O O . GLU B 1 35 ? -8.439 -12.351 2.354 1 90.35 35 GLU B O 1
ATOM 2397 N N . HIS B 1 36 ? -8.106 -13.888 0.78 1 88.21 36 HIS B N 1
ATOM 2398 C CA . HIS B 1 36 ? -9.543 -13.986 0.546 1 88.21 36 HIS B CA 1
ATOM 2399 C C . HIS B 1 36 ? -10.259 -14.571 1.758 1 88.21 36 HIS B C 1
ATOM 2401 O O . HIS B 1 36 ? -9.76 -15.506 2.389 1 88.21 36 HIS B O 1
ATOM 2407 N N . LYS B 1 37 ? -11.45 -14.029 2.029 1 86.61 37 LYS B N 1
ATOM 2408 C CA . LYS B 1 37 ? -12.207 -14.448 3.205 1 86.61 37 LYS B CA 1
ATOM 2409 C C . LYS B 1 37 ? -12.59 -15.922 3.116 1 86.61 37 LYS B C 1
ATOM 2411 O O . LYS B 1 37 ? -12.765 -16.586 4.14 1 86.61 37 LYS B O 1
ATOM 2416 N N . ARG B 1 38 ? -12.606 -16.458 1.856 1 92.63 38 ARG B N 1
ATOM 2417 C CA . ARG B 1 38 ? -13.019 -17.845 1.673 1 92.63 38 ARG B CA 1
ATOM 2418 C C . ARG B 1 38 ? -11.841 -18.716 1.249 1 92.63 38 ARG B C 1
ATOM 2420 O O . ARG B 1 38 ? -12.028 -19.753 0.609 1 92.63 38 ARG B O 1
ATOM 2427 N N . ALA B 1 39 ? -10.681 -18.266 1.541 1 95.4 39 ALA B N 1
ATOM 2428 C CA . ALA B 1 39 ? -9.484 -18.994 1.127 1 95.4 39 ALA B CA 1
ATOM 2429 C C . ALA B 1 39 ? -9.529 -20.442 1.608 1 95.4 39 ALA B C 1
ATOM 2431 O O . ALA B 1 39 ? -9.238 -21.365 0.845 1 95.4 39 ALA B O 1
ATOM 2432 N N . LEU B 1 40 ? -9.947 -20.704 2.839 1 96.17 40 LEU B N 1
ATOM 2433 C CA . LEU B 1 40 ? -9.988 -22.052 3.397 1 96.17 40 LEU B CA 1
ATOM 2434 C C . LEU B 1 40 ? -11.056 -22.893 2.708 1 96.17 40 LEU B C 1
ATOM 2436 O O . LEU B 1 40 ? -10.854 -24.086 2.469 1 96.17 40 LEU B O 1
ATOM 2440 N N . VAL B 1 41 ? -12.148 -22.287 2.335 1 97.07 41 VAL B N 1
ATOM 2441 C CA . VAL B 1 41 ? -13.212 -22.97 1.607 1 97.07 41 VAL B CA 1
ATOM 2442 C C . VAL B 1 41 ? -12.723 -23.345 0.21 1 97.07 41 VAL B C 1
ATOM 2444 O O . VAL B 1 41 ? -12.977 -24.454 -0.266 1 97.07 41 VAL B O 1
ATOM 2447 N N . TYR B 1 42 ? -11.997 -22.46 -0.381 1 97.3 42 TYR B N 1
ATOM 2448 C CA . TYR B 1 42 ? -11.494 -22.698 -1.729 1 97.3 42 TYR B CA 1
ATOM 2449 C C . TYR B 1 42 ? -10.452 -23.811 -1.733 1 97.3 42 TYR B C 1
ATOM 2451 O O . TYR B 1 42 ? -10.352 -24.571 -2.699 1 97.3 42 TYR B O 1
ATOM 2459 N N . LEU B 1 43 ? -9.705 -23.917 -0.642 1 97.6 43 LEU B N 1
ATOM 2460 C CA . LEU B 1 43 ? -8.778 -25.032 -0.487 1 97.6 43 LEU B CA 1
ATOM 2461 C C . LEU B 1 43 ? -9.519 -26.364 -0.518 1 97.6 43 LEU B C 1
ATOM 2463 O O . LEU B 1 43 ? -9.098 -27.298 -1.206 1 97.6 43 LEU B O 1
ATOM 2467 N N . GLU B 1 44 ? -10.561 -26.394 0.159 1 98.04 44 GLU B N 1
ATOM 2468 C CA . GLU B 1 44 ? -11.362 -27.614 0.21 1 98.04 44 GLU B CA 1
ATOM 2469 C C . GLU B 1 44 ? -11.967 -27.935 -1.153 1 98.04 44 GLU B C 1
ATOM 2471 O O . GLU B 1 44 ? -11.982 -29.094 -1.574 1 98.04 44 GLU B O 1
ATOM 2476 N N . TYR B 1 45 ? -12.502 -26.905 -1.804 1 98.41 45 TYR B N 1
ATOM 2477 C CA . TYR B 1 45 ? -13.072 -27.108 -3.131 1 98.41 45 TYR B CA 1
ATOM 2478 C C . TYR B 1 45 ? -12.025 -27.648 -4.098 1 98.41 45 TYR B C 1
ATOM 2480 O O . TYR B 1 45 ? -12.302 -28.564 -4.875 1 98.41 45 TYR B O 1
ATOM 2488 N N . ALA B 1 46 ? -10.825 -27.096 -4.06 1 98.39 46 ALA B N 1
ATOM 2489 C CA . ALA B 1 46 ? -9.738 -27.533 -4.932 1 98.39 46 ALA B CA 1
ATOM 2490 C C . ALA B 1 46 ? -9.398 -29.001 -4.69 1 98.39 46 ALA B C 1
ATOM 2492 O O . ALA B 1 46 ? -9.248 -29.775 -5.638 1 98.39 46 ALA B O 1
ATOM 2493 N N . ARG B 1 47 ? -9.291 -29.349 -3.442 1 97.94 47 ARG B N 1
ATOM 2494 C CA . ARG B 1 47 ? -8.989 -30.728 -3.072 1 97.94 47 ARG B CA 1
ATOM 2495 C C . ARG B 1 47 ? -10.075 -31.678 -3.567 1 97.94 47 ARG B C 1
ATOM 2497 O O . ARG B 1 47 ? -9.775 -32.725 -4.145 1 97.94 47 ARG B O 1
ATOM 2504 N N . GLN B 1 48 ? -11.301 -31.309 -3.408 1 98.18 48 GLN B N 1
ATOM 2505 C CA . GLN B 1 48 ? -12.429 -32.146 -3.802 1 98.18 48 GLN B CA 1
ATOM 2506 C C . GLN B 1 48 ? -12.448 -32.369 -5.311 1 98.18 48 GLN B C 1
ATOM 2508 O O . GLN B 1 48 ? -12.873 -33.426 -5.783 1 98.18 48 GLN B O 1
ATOM 2513 N N . CYS B 1 49 ? -11.978 -31.452 -6.062 1 98.45 49 CYS B N 1
ATOM 2514 C CA . CYS B 1 49 ? -12.03 -31.527 -7.518 1 98.45 49 CYS B CA 1
ATOM 2515 C C . CYS B 1 49 ? -10.74 -32.112 -8.08 1 98.45 49 CYS B C 1
ATOM 2517 O O . CYS B 1 49 ? -10.577 -32.211 -9.297 1 98.45 49 CYS B O 1
ATOM 2519 N N . GLY B 1 50 ? -9.765 -32.409 -7.189 1 98.06 50 GLY B N 1
ATOM 2520 C CA . GLY B 1 50 ? -8.512 -33.007 -7.62 1 98.06 50 GLY B CA 1
ATOM 2521 C C . GLY B 1 50 ? -7.597 -32.029 -8.332 1 98.06 50 GLY B C 1
ATOM 2522 O O . GLY B 1 50 ? -6.863 -32.41 -9.246 1 98.06 50 GLY B O 1
ATOM 2523 N N . LEU B 1 51 ? -7.674 -30.772 -7.988 1 98.46 51 LEU B N 1
ATOM 2524 C CA . LEU B 1 51 ? -6.804 -29.745 -8.55 1 98.46 51 LEU B CA 1
ATOM 2525 C C . LEU B 1 51 ? -5.513 -29.627 -7.747 1 98.46 51 LEU B C 1
ATOM 2527 O O . LEU B 1 51 ? -5.531 -29.718 -6.517 1 98.46 51 LEU B O 1
ATOM 2531 N N . GLU B 1 52 ? -4.4 -29.447 -8.451 1 98.43 52 GLU B N 1
ATOM 2532 C CA . GLU B 1 52 ? -3.167 -29.098 -7.752 1 98.43 52 GLU B CA 1
ATOM 2533 C C . GLU B 1 52 ? -3.276 -27.727 -7.091 1 98.43 52 GLU B C 1
ATOM 2535 O O . GLU B 1 52 ? -4.019 -26.862 -7.561 1 98.43 52 GLU B O 1
ATOM 2540 N N . ILE B 1 53 ? -2.524 -27.579 -5.955 1 98.61 53 ILE B N 1
ATOM 2541 C CA . ILE B 1 53 ? -2.74 -26.377 -5.157 1 98.61 53 ILE B CA 1
ATOM 2542 C C . ILE B 1 53 ? -1.415 -25.643 -4.96 1 98.61 53 ILE B C 1
ATOM 2544 O O . ILE B 1 53 ? -0.403 -26.258 -4.616 1 98.61 53 ILE B O 1
ATOM 2548 N N . GLY B 1 54 ? -1.345 -24.372 -5.273 1 98.57 54 GLY B N 1
ATOM 2549 C CA . GLY B 1 54 ? -0.381 -23.39 -4.803 1 98.57 54 GLY B CA 1
ATOM 2550 C C . GLY B 1 54 ? -1.017 -22.256 -4.022 1 98.57 54 GLY B C 1
ATOM 2551 O O . GLY B 1 54 ? -2.243 -22.16 -3.943 1 98.57 54 GLY B O 1
ATOM 2552 N N . MET B 1 55 ? -0.169 -21.409 -3.401 1 98.61 55 MET B N 1
ATOM 2553 C CA . MET B 1 55 ? -0.72 -20.309 -2.615 1 98.61 55 MET B CA 1
ATOM 2554 C C . MET B 1 55 ? -0.026 -18.995 -2.958 1 98.61 55 MET B C 1
ATOM 2556 O O . MET B 1 55 ? 1.188 -18.964 -3.164 1 98.61 55 MET B O 1
ATOM 2560 N N . HIS B 1 56 ? -0.829 -18.012 -3.114 1 98.33 56 HIS B N 1
ATOM 2561 C CA . HIS B 1 56 ? -0.353 -16.639 -2.99 1 98.33 56 HIS B CA 1
ATOM 2562 C C . HIS B 1 56 ? -0.489 -16.136 -1.556 1 98.33 56 HIS B C 1
ATOM 2564 O O . HIS B 1 56 ? -1.595 -15.834 -1.102 1 98.33 56 HIS B O 1
ATOM 2570 N N . LEU B 1 57 ? 0.572 -16.022 -0.873 1 98.43 57 LEU B N 1
ATOM 2571 C CA . LEU B 1 57 ? 0.558 -15.702 0.55 1 98.43 57 LEU B CA 1
ATOM 2572 C C . LEU B 1 57 ? 0.046 -14.285 0.784 1 98.43 57 LEU B C 1
ATOM 2574 O O . LEU B 1 57 ? 0.151 -13.429 -0.098 1 98.43 57 LEU B O 1
ATOM 2578 N N . PRO B 1 58 ? -0.483 -14.084 1.974 1 96.83 58 PRO B N 1
ATOM 2579 C CA . PRO B 1 58 ? -1.047 -12.761 2.251 1 96.83 58 PRO B CA 1
ATOM 2580 C C . PRO B 1 58 ? 0.018 -11.667 2.308 1 96.83 58 PRO B C 1
ATOM 2582 O O . PRO B 1 58 ? 1.157 -11.929 2.703 1 96.83 58 PRO B O 1
ATOM 2585 N N . PHE B 1 59 ? -0.458 -10.416 1.914 1 95.99 59 PHE B N 1
ATOM 2586 C CA . PHE B 1 59 ? 0.521 -9.336 1.917 1 95.99 59 PHE B CA 1
ATOM 2587 C C . PHE B 1 59 ? -0.127 -8.019 2.33 1 95.99 59 PHE B C 1
ATOM 2589 O O . PHE B 1 59 ? 0.568 -7.041 2.611 1 95.99 59 PHE B O 1
ATOM 2596 N N . HIS B 1 60 ? -1.471 -7.932 2.366 1 94.78 60 HIS B N 1
ATOM 2597 C CA . HIS B 1 60 ? -2.105 -6.71 2.847 1 94.78 60 HIS B CA 1
ATOM 2598 C C . HIS B 1 60 ? -1.869 -6.518 4.341 1 94.78 60 HIS B C 1
ATOM 2600 O O . HIS B 1 60 ? -2.171 -7.406 5.142 1 94.78 60 HIS B O 1
ATOM 2606 N N . ASP B 1 61 ? -1.318 -5.454 4.739 1 96.09 61 ASP B N 1
ATOM 2607 C CA . ASP B 1 61 ? -1.01 -5.067 6.112 1 96.09 61 ASP B CA 1
ATOM 2608 C C . ASP B 1 61 ? 0.107 -5.934 6.689 1 96.09 61 ASP B C 1
ATOM 2610 O O . ASP B 1 61 ? 0.381 -5.885 7.89 1 96.09 61 ASP B O 1
ATOM 2614 N N . LEU B 1 62 ? 0.624 -6.781 5.814 1 97.71 62 LEU B N 1
ATOM 2615 C CA . LEU B 1 62 ? 1.687 -7.702 6.199 1 97.71 62 LEU B CA 1
ATOM 2616 C C . LEU B 1 62 ? 2.945 -7.456 5.373 1 97.71 62 LEU B C 1
ATOM 2618 O O . LEU B 1 62 ? 3.391 -8.338 4.635 1 97.71 62 LEU B O 1
ATOM 2622 N N . ASN B 1 63 ? 3.537 -6.334 5.61 1 97.29 63 ASN B N 1
ATOM 2623 C CA . ASN B 1 63 ? 4.714 -5.9 4.866 1 97.29 63 ASN B CA 1
ATOM 2624 C C . ASN B 1 63 ? 5.953 -6.699 5.26 1 97.29 63 ASN B C 1
ATOM 2626 O O . ASN B 1 63 ? 6.478 -6.533 6.363 1 97.29 63 ASN B O 1
ATOM 2630 N N . PHE B 1 64 ? 6.443 -7.461 4.352 1 98.48 64 PHE B N 1
ATOM 2631 C CA . PHE B 1 64 ? 7.588 -8.333 4.59 1 98.48 64 PHE B CA 1
ATOM 2632 C C . PHE B 1 64 ? 8.835 -7.515 4.903 1 98.48 64 PHE B C 1
ATOM 2634 O O . PHE B 1 64 ? 9.734 -7.987 5.602 1 98.48 64 PHE B O 1
ATOM 2641 N N . ALA B 1 65 ? 8.847 -6.278 4.506 1 97.81 65 ALA B N 1
ATOM 2642 C CA . ALA B 1 65 ? 10.011 -5.413 4.678 1 97.81 65 ALA B CA 1
ATOM 2643 C C . ALA B 1 65 ? 9.816 -4.459 5.853 1 97.81 65 ALA B C 1
ATOM 2645 O O . ALA B 1 65 ? 10.622 -3.55 6.063 1 97.81 65 ALA B O 1
ATOM 2646 N N . THR B 1 66 ? 8.82 -4.618 6.631 1 96.95 66 THR B N 1
ATOM 2647 C CA . THR B 1 66 ? 8.448 -3.663 7.669 1 96.95 66 THR B CA 1
ATOM 2648 C C . THR B 1 66 ? 9.581 -3.491 8.677 1 96.95 66 THR B C 1
ATOM 2650 O O . THR B 1 66 ? 10.227 -4.466 9.065 1 96.95 66 THR B O 1
ATOM 2653 N N . PRO B 1 67 ? 9.891 -2.289 9.041 1 95.19 67 PRO B N 1
ATOM 2654 C CA . PRO B 1 67 ? 10.797 -2.089 10.174 1 95.19 67 PRO B CA 1
ATOM 2655 C C . PRO B 1 67 ? 10.097 -2.234 11.523 1 95.19 67 PRO B C 1
ATOM 2657 O O . PRO B 1 67 ? 10.753 -2.227 12.568 1 95.19 67 PRO B O 1
ATOM 2660 N N . ASP B 1 68 ? 8.786 -2.35 11.528 1 95.47 68 ASP B N 1
ATOM 2661 C CA . ASP B 1 68 ? 7.996 -2.497 12.747 1 95.47 68 ASP B CA 1
ATOM 2662 C C . ASP B 1 68 ? 8.014 -3.941 13.242 1 95.47 68 ASP B C 1
ATOM 2664 O O . ASP B 1 68 ? 7.41 -4.822 12.627 1 95.47 68 ASP B O 1
ATOM 2668 N N . ILE B 1 69 ? 8.581 -4.18 14.371 1 96.91 69 ILE B N 1
ATOM 2669 C CA . ILE B 1 69 ? 8.837 -5.525 14.875 1 96.91 69 ILE B CA 1
ATOM 2670 C C . ILE B 1 69 ? 7.513 -6.213 15.201 1 96.91 69 ILE B C 1
ATOM 2672 O O . ILE B 1 69 ? 7.375 -7.425 15.016 1 96.91 69 ILE B O 1
ATOM 2676 N N . THR B 1 70 ? 6.54 -5.47 15.666 1 97.89 70 THR B N 1
ATOM 2677 C CA . THR B 1 70 ? 5.24 -6.056 15.975 1 97.89 70 THR B CA 1
ATOM 2678 C C . THR B 1 70 ? 4.552 -6.547 14.705 1 97.89 70 THR B C 1
ATOM 2680 O O . THR B 1 70 ? 4.032 -7.664 14.666 1 97.89 70 THR B O 1
ATOM 2683 N N . VAL B 1 71 ? 4.608 -5.736 13.683 1 97.96 71 VAL B N 1
ATOM 2684 C CA . VAL B 1 71 ? 4.021 -6.117 12.403 1 97.96 71 VAL B CA 1
ATOM 2685 C C . VAL B 1 71 ? 4.79 -7.297 11.812 1 97.96 71 VAL B C 1
ATOM 2687 O O . VAL B 1 71 ? 4.188 -8.241 11.294 1 97.96 71 VAL B O 1
ATOM 2690 N N . TRP B 1 72 ? 6.095 -7.307 12.023 1 98.18 72 TRP B N 1
ATOM 2691 C CA . TRP B 1 72 ? 6.9 -8.401 11.489 1 98.18 72 TRP B CA 1
ATOM 2692 C C . TRP B 1 72 ? 6.554 -9.717 12.177 1 98.18 72 TRP B C 1
ATOM 2694 O O . TRP B 1 72 ? 6.343 -10.735 11.513 1 98.18 72 TRP B O 1
ATOM 2704 N N . ASN B 1 73 ? 6.517 -9.667 13.455 1 98.6 73 ASN B N 1
ATOM 2705 C CA . ASN B 1 73 ? 6.216 -10.892 14.188 1 98.6 73 ASN B CA 1
ATOM 2706 C C . ASN B 1 73 ? 4.877 -11.486 13.762 1 98.6 73 ASN B C 1
ATOM 2708 O O . ASN B 1 73 ? 4.754 -12.702 13.605 1 98.6 73 ASN B O 1
ATOM 2712 N N . HIS B 1 74 ? 3.952 -10.653 13.562 1 98.66 74 HIS B N 1
ATOM 2713 C CA . HIS B 1 74 ? 2.643 -11.11 13.108 1 98.66 74 HIS B CA 1
ATOM 2714 C C . HIS B 1 74 ? 2.706 -11.625 11.674 1 98.66 74 HIS B C 1
ATOM 2716 O O . HIS B 1 74 ? 2.14 -12.674 11.361 1 98.66 74 HIS B O 1
ATOM 2722 N N . THR B 1 75 ? 3.409 -10.91 10.816 1 98.61 75 THR B N 1
ATOM 2723 C CA . THR B 1 75 ? 3.574 -11.298 9.42 1 98.61 75 THR B CA 1
ATOM 2724 C C . THR B 1 75 ? 4.208 -12.682 9.314 1 98.61 75 THR B C 1
ATOM 2726 O O . THR B 1 75 ? 3.683 -13.56 8.626 1 98.61 75 THR B O 1
ATOM 2729 N N . GLU B 1 76 ? 5.271 -12.868 10.047 1 98.68 76 GLU B N 1
ATOM 2730 C CA . GLU B 1 76 ? 5.985 -14.141 10.024 1 98.68 76 GLU B CA 1
ATOM 2731 C C . GLU B 1 76 ? 5.08 -15.289 10.462 1 98.68 76 GLU B C 1
ATOM 2733 O O . GLU B 1 76 ? 5.034 -16.334 9.81 1 98.68 76 GLU B O 1
ATOM 2738 N N . LYS B 1 77 ? 4.417 -15.033 11.506 1 98.66 77 LYS B N 1
ATOM 2739 C CA . LYS B 1 77 ? 3.519 -16.055 12.036 1 98.66 77 LYS B CA 1
ATOM 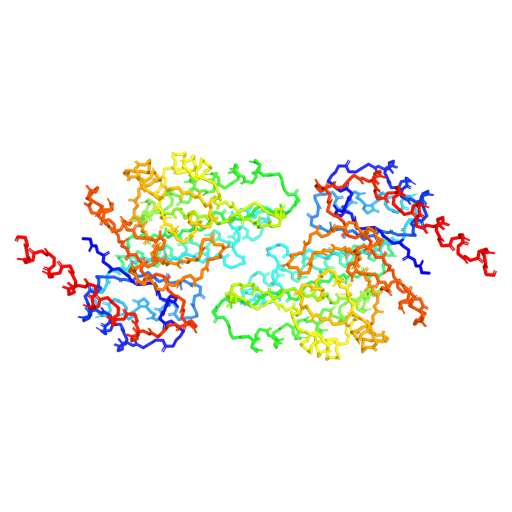2740 C C . LYS B 1 77 ? 2.458 -16.44 11.01 1 98.66 77 LYS B C 1
ATOM 2742 O O . LYS B 1 77 ? 2.208 -17.625 10.783 1 98.66 77 LYS B O 1
ATOM 2747 N N . VAL B 1 78 ? 1.856 -15.487 10.387 1 98.41 78 VAL B N 1
ATOM 2748 C CA . VAL B 1 78 ? 0.779 -15.716 9.428 1 98.41 78 VAL B CA 1
ATOM 2749 C C . VAL B 1 78 ? 1.316 -16.483 8.222 1 98.41 78 VAL B C 1
ATOM 2751 O O . VAL B 1 78 ? 0.694 -17.443 7.762 1 98.41 78 VAL B O 1
ATOM 2754 N N . LEU B 1 79 ? 2.453 -16.101 7.718 1 98.69 79 LEU B N 1
ATOM 2755 C CA . LEU B 1 79 ? 3.039 -16.752 6.551 1 98.69 79 LEU B CA 1
ATOM 2756 C C . LEU B 1 79 ? 3.358 -18.213 6.846 1 98.69 79 LEU B C 1
ATOM 2758 O O . LEU B 1 79 ? 3.065 -19.093 6.033 1 98.69 79 LEU B O 1
ATOM 2762 N N . ILE B 1 80 ? 3.89 -18.472 8.01 1 98.68 80 ILE B N 1
ATOM 2763 C CA . ILE B 1 80 ? 4.246 -19.832 8.397 1 98.68 80 ILE B CA 1
ATOM 2764 C C . ILE B 1 80 ? 2.981 -20.676 8.541 1 98.68 80 ILE B C 1
ATOM 2766 O O . ILE B 1 80 ? 2.937 -21.822 8.087 1 98.68 80 ILE B O 1
ATOM 2770 N N . GLU B 1 81 ? 1.977 -20.105 9.11 1 98.36 81 GLU B N 1
ATOM 2771 C CA . GLU B 1 81 ? 0.723 -20.83 9.29 1 98.36 81 GLU B CA 1
ATOM 2772 C C . GLU B 1 81 ? 0.115 -21.223 7.946 1 98.36 81 GLU B C 1
ATOM 2774 O O . GLU B 1 81 ? -0.412 -22.327 7.797 1 98.36 81 GLU B O 1
ATOM 2779 N N . TRP B 1 82 ? 0.181 -20.385 7.003 1 98.5 82 TRP B N 1
ATOM 2780 C CA . TRP B 1 82 ? -0.364 -20.692 5.684 1 98.5 82 TRP B CA 1
ATOM 2781 C C . TRP B 1 82 ? 0.479 -21.749 4.979 1 98.5 82 TRP B C 1
ATOM 2783 O O . TRP B 1 82 ? -0.055 -22.611 4.277 1 98.5 82 TRP B O 1
ATOM 2793 N N . MET B 1 83 ? 1.786 -21.697 5.136 1 98.44 83 MET B N 1
ATOM 2794 C CA . MET B 1 83 ? 2.626 -22.726 4.531 1 98.44 83 MET B CA 1
ATOM 2795 C C . MET B 1 83 ? 2.355 -24.089 5.158 1 98.44 83 MET B C 1
ATOM 2797 O O . MET B 1 83 ? 2.351 -25.107 4.464 1 98.44 83 MET B O 1
ATOM 2801 N N . LYS B 1 84 ? 2.129 -24.103 6.443 1 98.4 84 LYS B N 1
ATOM 2802 C CA . LYS B 1 84 ? 1.736 -25.349 7.095 1 98.4 84 LYS B CA 1
ATOM 2803 C C . LYS B 1 84 ? 0.417 -25.872 6.533 1 98.4 84 LYS B C 1
ATOM 2805 O O . LYS B 1 84 ? 0.277 -27.069 6.275 1 98.4 84 LYS B O 1
ATOM 2810 N N . LYS B 1 85 ? -0.507 -24.962 6.362 1 98.09 85 LYS B N 1
ATOM 2811 C CA . LYS B 1 85 ? -1.794 -25.334 5.782 1 98.09 85 LYS B CA 1
ATOM 2812 C C . LYS B 1 85 ? -1.623 -25.876 4.366 1 98.09 85 LYS B C 1
ATOM 2814 O O . LYS B 1 85 ? -2.283 -26.844 3.982 1 98.09 85 LYS B O 1
ATOM 2819 N N . LEU B 1 86 ? -0.794 -25.227 3.589 1 98.13 86 LEU B N 1
ATOM 2820 C CA . LEU B 1 86 ? -0.505 -25.686 2.235 1 98.13 86 LEU B CA 1
ATOM 2821 C C . LEU B 1 86 ? -0.061 -27.145 2.238 1 98.13 86 LEU B C 1
ATOM 2823 O O . LEU B 1 86 ? -0.514 -27.938 1.41 1 98.13 86 LEU B O 1
ATOM 2827 N N . ARG B 1 87 ? 0.755 -27.513 3.162 1 97.18 87 ARG B N 1
ATOM 2828 C CA . ARG B 1 87 ? 1.268 -28.876 3.253 1 97.18 87 ARG B CA 1
ATOM 2829 C C . ARG B 1 87 ? 0.156 -29.857 3.61 1 97.18 87 ARG B C 1
ATOM 2831 O O . ARG B 1 87 ? 0.127 -30.981 3.106 1 97.18 87 ARG B O 1
ATOM 2838 N N . GLU B 1 88 ? -0.705 -29.396 4.433 1 96.95 88 GLU B N 1
ATOM 2839 C CA . GLU B 1 88 ? -1.851 -30.23 4.782 1 96.95 88 GLU B CA 1
ATOM 2840 C C . GLU B 1 88 ? -2.656 -30.608 3.542 1 96.95 88 GLU B C 1
ATOM 2842 O O . GLU B 1 88 ? -3.267 -31.678 3.494 1 96.95 88 GLU B O 1
ATOM 2847 N N . TYR B 1 89 ? -2.632 -29.775 2.547 1 97.27 89 TYR B N 1
ATOM 2848 C CA . TYR B 1 89 ? -3.409 -30 1.334 1 97.27 89 TYR B CA 1
ATOM 2849 C C . TYR B 1 89 ? -2.518 -30.484 0.196 1 97.27 89 TYR B C 1
ATOM 2851 O O . TYR B 1 89 ? -2.916 -30.45 -0.97 1 97.27 89 TYR B O 1
ATOM 2859 N N . GLU B 1 90 ? -1.281 -30.768 0.54 1 95.9 90 GLU B N 1
ATOM 2860 C CA . GLU B 1 90 ? -0.308 -31.309 -0.405 1 95.9 90 GLU B CA 1
ATOM 2861 C C . GLU B 1 90 ? -0.025 -30.32 -1.532 1 95.9 90 GLU B C 1
ATOM 2863 O O . GLU B 1 90 ? 0.11 -30.715 -2.692 1 95.9 90 GLU B O 1
ATOM 2868 N N . GLY B 1 91 ? -0.07 -29.069 -1.135 1 96.3 91 GLY B N 1
ATOM 2869 C CA . GLY B 1 91 ? 0.23 -28.021 -2.096 1 96.3 91 GLY B CA 1
ATOM 2870 C C . GLY B 1 91 ? 1.698 -27.959 -2.472 1 96.3 91 GLY B C 1
ATOM 2871 O O . GLY B 1 91 ? 2.539 -28.577 -1.816 1 96.3 91 GLY B O 1
ATOM 2872 N N . VAL B 1 92 ? 2.025 -27.196 -3.495 1 93.93 92 VAL B N 1
ATOM 2873 C CA . VAL B 1 92 ? 3.326 -27.278 -4.15 1 93.93 92 VAL B CA 1
ATOM 2874 C C . VAL B 1 92 ? 4.157 -26.045 -3.805 1 93.93 92 VAL B C 1
ATOM 2876 O O . VAL B 1 92 ? 5.295 -26.164 -3.344 1 93.93 92 VAL B O 1
ATOM 2879 N N . HIS B 1 93 ? 3.613 -24.906 -4.04 1 97.81 93 HIS B N 1
ATOM 2880 C CA . HIS B 1 93 ? 4.445 -23.719 -3.881 1 97.81 93 HIS B CA 1
ATOM 2881 C C . HIS B 1 93 ? 3.688 -22.608 -3.162 1 97.81 93 HIS B C 1
ATOM 2883 O O . HIS B 1 93 ? 2.456 -22.627 -3.103 1 97.81 93 HIS B O 1
ATOM 2889 N N . ALA B 1 94 ? 4.424 -21.722 -2.543 1 98.71 94 ALA B N 1
ATOM 2890 C CA . ALA B 1 94 ? 3.922 -20.511 -1.899 1 98.71 94 ALA B CA 1
ATOM 2891 C C . ALA B 1 94 ? 4.621 -19.27 -2.445 1 98.71 94 ALA B C 1
ATOM 2893 O O . ALA B 1 94 ? 5.849 -19.167 -2.391 1 98.71 94 ALA B O 1
ATOM 2894 N N . THR B 1 95 ? 3.835 -18.357 -2.99 1 98.79 95 THR B N 1
ATOM 2895 C CA . THR B 1 95 ? 4.349 -17.118 -3.563 1 98.79 95 THR B CA 1
ATOM 2896 C C . THR B 1 95 ? 4.268 -15.98 -2.55 1 98.79 95 THR B C 1
ATOM 2898 O O . THR B 1 95 ? 3.232 -15.783 -1.91 1 98.79 95 THR B O 1
ATOM 2901 N N . LEU B 1 96 ? 5.311 -15.252 -2.389 1 98.09 96 LEU B N 1
ATOM 2902 C CA . LEU B 1 96 ? 5.226 -14.127 -1.464 1 98.09 96 LEU B CA 1
ATOM 2903 C C . LEU B 1 96 ? 5.755 -12.851 -2.109 1 98.09 96 LEU B C 1
ATOM 2905 O O . LEU B 1 96 ? 6.484 -12.909 -3.103 1 98.09 96 LEU B O 1
ATOM 2909 N N . HIS B 1 97 ? 5.369 -11.703 -1.566 1 98 97 HIS B N 1
ATOM 2910 C CA . HIS B 1 97 ? 5.865 -10.37 -1.888 1 98 97 HIS B CA 1
ATOM 2911 C C . HIS B 1 97 ? 7.014 -9.973 -0.968 1 98 97 HIS B C 1
ATOM 2913 O O . HIS B 1 97 ? 6.973 -10.241 0.235 1 98 97 HIS B O 1
ATOM 2919 N N . GLY B 1 98 ? 7.953 -9.337 -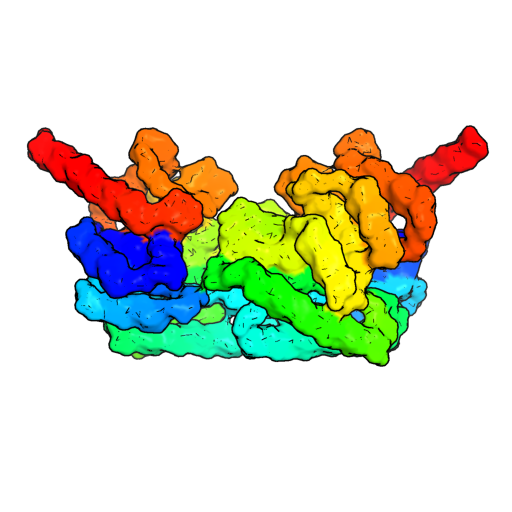1.564 1 97.91 98 GLY B N 1
ATOM 2920 C CA . GLY B 1 98 ? 9.08 -8.889 -0.761 1 97.91 98 GLY B CA 1
ATOM 2921 C C . GLY B 1 98 ? 8.754 -7.689 0.108 1 97.91 98 GLY B C 1
ATOM 2922 O O . GLY B 1 98 ? 9.559 -7.291 0.952 1 97.91 98 GLY B O 1
ATOM 2923 N N . GLY B 1 99 ? 7.633 -7.09 -0.174 1 96.84 99 GLY B N 1
ATOM 2924 C CA . GLY B 1 99 ? 7.228 -5.936 0.613 1 96.84 99 GLY B CA 1
ATOM 2925 C C . GLY B 1 99 ? 7.748 -4.624 0.058 1 96.84 99 GLY B C 1
ATOM 2926 O O . GLY B 1 99 ? 8.083 -4.533 -1.125 1 96.84 99 GLY B O 1
ATOM 2927 N N . TYR B 1 100 ? 7.655 -3.559 0.932 1 95.26 100 TYR B N 1
ATOM 2928 C CA . TYR B 1 100 ? 8.123 -2.237 0.529 1 95.26 100 TYR B CA 1
ATOM 2929 C C . TYR B 1 100 ? 8.839 -1.538 1.678 1 95.26 100 TYR B C 1
ATOM 2931 O O . TYR B 1 100 ? 8.493 -1.737 2.845 1 95.26 100 TYR B O 1
ATOM 2939 N N . ALA B 1 101 ? 9.796 -0.71 1.273 1 93.99 101 ALA B N 1
ATOM 2940 C CA . ALA B 1 101 ? 10.458 0.149 2.252 1 93.99 101 ALA B CA 1
ATOM 2941 C C . ALA B 1 101 ? 9.584 1.348 2.61 1 93.99 101 ALA B C 1
ATOM 2943 O O . ALA B 1 101 ? 8.975 1.964 1.733 1 93.99 101 ALA B O 1
ATOM 2944 N N . TRP B 1 102 ? 9.572 1.628 3.942 1 90.18 102 TRP B N 1
ATOM 2945 C CA . TRP B 1 102 ? 8.957 2.893 4.331 1 90.18 102 TRP B CA 1
ATOM 2946 C C . TRP B 1 102 ? 9.648 4.067 3.646 1 90.18 102 TRP B C 1
ATOM 2948 O O . TRP B 1 102 ? 10.833 3.99 3.312 1 90.18 102 TRP B O 1
ATOM 2958 N N . ALA B 1 103 ? 8.881 5.119 3.474 1 80.94 103 ALA B N 1
ATOM 2959 C CA . ALA B 1 103 ? 9.437 6.32 2.856 1 80.94 103 ALA B CA 1
ATOM 2960 C C . ALA B 1 103 ? 10.639 6.836 3.643 1 80.94 103 ALA B C 1
ATOM 2962 O O . ALA B 1 103 ? 11.555 7.431 3.07 1 80.94 103 ALA B O 1
ATOM 2963 N 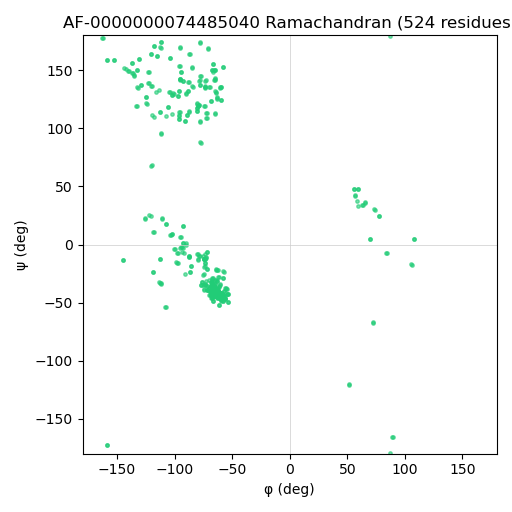N . SER B 1 104 ? 10.717 6.473 4.918 1 80.04 104 SER B N 1
ATOM 2964 C CA . SER B 1 104 ? 11.77 6.983 5.79 1 80.04 104 SER B CA 1
ATOM 2965 C C . SER B 1 104 ? 12.969 6.041 5.818 1 80.04 104 SER B C 1
ATOM 2967 O O . SER B 1 104 ? 14.006 6.365 6.402 1 80.04 104 SER B O 1
ATOM 2969 N N . GLU B 1 105 ? 12.829 4.917 5.199 1 85.92 105 GLU B N 1
ATOM 2970 C CA . GLU B 1 105 ? 13.909 3.937 5.257 1 85.92 105 GLU B CA 1
ATOM 2971 C C . GLU B 1 105 ? 14.832 4.061 4.048 1 85.92 105 GLU B C 1
ATOM 2973 O O . GLU B 1 105 ? 14.396 4.461 2.966 1 85.92 105 GLU B O 1
ATOM 2978 N N . GLU B 1 106 ? 16.057 3.728 4.359 1 85.01 106 GLU B N 1
ATOM 2979 C CA . GLU B 1 106 ? 16.997 3.578 3.252 1 85.01 106 GLU B CA 1
ATOM 2980 C C . GLU B 1 106 ? 16.731 2.294 2.471 1 85.01 106 GLU B C 1
ATOM 2982 O O . GLU B 1 106 ? 16.547 1.229 3.063 1 85.01 106 GLU B O 1
ATOM 2987 N N . ARG B 1 107 ? 16.749 2.461 1.265 1 88.72 107 ARG B N 1
ATOM 2988 C CA . ARG B 1 107 ? 16.461 1.355 0.356 1 88.72 107 ARG B CA 1
ATOM 2989 C C . ARG B 1 107 ? 17.358 0.157 0.65 1 88.72 107 ARG B C 1
ATOM 2991 O O . ARG B 1 107 ? 16.873 -0.966 0.798 1 88.72 107 ARG B O 1
ATOM 2998 N N . ASP B 1 108 ? 18.664 0.388 0.761 1 92.26 108 ASP B N 1
ATOM 2999 C CA . ASP B 1 108 ? 19.626 -0.697 0.92 1 92.26 108 ASP B CA 1
ATOM 3000 C C . ASP B 1 108 ? 19.421 -1.423 2.248 1 92.26 108 ASP B C 1
ATOM 3002 O O . ASP B 1 108 ? 19.585 -2.643 2.327 1 92.26 108 ASP B O 1
ATOM 3006 N N . GLU B 1 109 ? 19.033 -0.698 3.225 1 93.26 109 GLU B N 1
ATOM 3007 C CA . GLU B 1 109 ? 18.761 -1.319 4.518 1 93.26 109 GLU B CA 1
ATOM 3008 C C . GLU B 1 109 ? 17.534 -2.224 4.448 1 93.26 109 GLU B C 1
ATOM 3010 O O . GLU B 1 109 ? 17.52 -3.307 5.036 1 93.26 109 GLU B O 1
ATOM 3015 N N . ALA B 1 110 ? 16.59 -1.736 3.734 1 94.98 110 ALA B N 1
ATOM 3016 C CA . ALA B 1 110 ? 15.371 -2.524 3.578 1 94.98 110 ALA B CA 1
ATOM 3017 C C . ALA B 1 110 ? 15.643 -3.806 2.797 1 94.98 110 ALA B C 1
ATOM 3019 O O . ALA B 1 110 ? 15.125 -4.871 3.141 1 94.98 110 ALA B O 1
ATOM 3020 N N . ILE B 1 111 ? 16.488 -3.714 1.798 1 96.93 111 ILE B N 1
ATOM 3021 C CA . ILE B 1 111 ? 16.818 -4.872 0.973 1 96.93 111 ILE B CA 1
ATOM 3022 C C . ILE B 1 111 ? 17.559 -5.909 1.814 1 96.93 111 ILE B C 1
ATOM 3024 O O . ILE B 1 111 ? 17.277 -7.106 1.724 1 96.93 111 ILE B O 1
ATOM 3028 N N . GLU B 1 112 ? 18.461 -5.468 2.598 1 97.39 112 GLU B N 1
ATOM 3029 C CA . GLU B 1 112 ? 19.196 -6.382 3.467 1 97.39 112 GLU B CA 1
ATOM 3030 C C . GLU B 1 112 ? 18.264 -7.063 4.466 1 97.39 112 GLU B C 1
ATOM 3032 O O . GLU B 1 112 ? 18.413 -8.253 4.75 1 97.39 112 GLU B O 1
ATOM 3037 N N . LYS B 1 113 ? 17.365 -6.316 5.028 1 97.56 113 LYS B N 1
ATOM 3038 C CA . LYS B 1 113 ? 16.358 -6.864 5.932 1 97.56 113 LYS B CA 1
ATOM 3039 C C . LYS B 1 113 ? 15.524 -7.937 5.24 1 97.56 113 LYS B C 1
ATOM 3041 O O . LYS B 1 113 ? 15.311 -9.019 5.792 1 97.56 113 LYS B O 1
ATOM 3046 N N . VAL B 1 114 ? 15.149 -7.707 4.066 1 98.4 114 VAL B N 1
ATOM 3047 C CA . VAL B 1 114 ? 14.336 -8.645 3.299 1 98.4 114 VAL B CA 1
ATOM 3048 C C . VAL B 1 114 ? 15.152 -9.896 2.981 1 98.4 114 VAL B C 1
ATOM 3050 O O . VAL B 1 114 ? 14.647 -11.017 3.083 1 98.4 114 VAL B O 1
ATOM 3053 N N . LYS B 1 115 ? 16.4 -9.693 2.597 1 98.42 115 LYS B N 1
ATOM 3054 C CA . LYS B 1 115 ? 17.276 -10.823 2.299 1 98.42 115 LYS B CA 1
ATOM 3055 C C . LYS B 1 115 ? 17.373 -11.772 3.49 1 98.42 115 LYS B C 1
ATOM 3057 O O . LYS B 1 115 ? 17.241 -12.987 3.334 1 98.42 115 LYS B O 1
ATOM 3062 N N . LYS B 1 116 ? 17.581 -11.225 4.622 1 98.56 116 LYS B N 1
ATOM 3063 C CA . LYS B 1 116 ? 17.694 -12.025 5.838 1 98.56 116 LYS B CA 1
ATOM 3064 C C . LYS B 1 116 ? 16.393 -12.768 6.13 1 98.56 116 LYS B C 1
ATOM 3066 O O . LYS B 1 116 ? 16.408 -13.965 6.423 1 98.56 116 LYS B O 1
ATOM 3071 N N . ARG B 1 117 ? 15.327 -12.103 6.019 1 98.75 117 ARG B N 1
ATOM 3072 C CA . ARG B 1 117 ? 14.02 -12.692 6.293 1 98.75 117 ARG B CA 1
ATOM 3073 C C . ARG B 1 117 ? 13.673 -13.76 5.261 1 98.75 117 ARG B C 1
ATOM 3075 O O . ARG B 1 117 ? 13.125 -14.809 5.607 1 98.75 117 ARG B O 1
ATOM 3082 N N . LEU B 1 118 ? 14.016 -13.448 4.063 1 98.73 118 LEU B N 1
ATOM 3083 C CA . LEU B 1 118 ? 13.745 -14.386 2.979 1 98.73 118 LEU B CA 1
ATOM 3084 C C . LEU B 1 118 ? 14.542 -15.673 3.162 1 98.73 118 LEU B C 1
ATOM 3086 O O . LEU B 1 118 ? 14.016 -16.769 2.954 1 98.73 118 LEU B O 1
ATOM 3090 N N . THR B 1 119 ? 15.785 -15.557 3.536 1 98.69 119 THR B N 1
ATOM 3091 C CA . THR B 1 119 ? 16.632 -16.717 3.794 1 98.69 119 THR B CA 1
ATOM 3092 C C . THR B 1 119 ? 16.05 -17.573 4.914 1 98.69 119 THR B C 1
ATOM 3094 O O . THR B 1 119 ? 15.957 -18.796 4.784 1 98.69 119 THR B O 1
ATOM 3097 N N . ALA B 1 120 ? 15.646 -16.917 5.952 1 98.63 120 ALA B N 1
ATOM 3098 C CA . ALA B 1 120 ? 15.044 -17.633 7.074 1 98.63 120 ALA B CA 1
ATOM 3099 C C . ALA B 1 120 ? 13.74 -18.308 6.658 1 98.63 120 ALA B C 1
ATOM 3101 O O . ALA B 1 120 ? 13.491 -19.463 7.011 1 98.63 120 ALA B O 1
ATOM 3102 N N . MET B 1 121 ? 12.916 -17.633 5.936 1 98.55 121 MET B N 1
ATOM 3103 C CA . MET B 1 121 ? 11.635 -18.167 5.483 1 98.55 121 MET B CA 1
ATOM 3104 C C . MET B 1 121 ? 11.84 -19.347 4.539 1 98.55 121 MET B C 1
ATOM 3106 O O . MET B 1 121 ? 11.075 -20.313 4.571 1 98.55 121 MET B O 1
ATOM 3110 N N . ALA B 1 122 ? 12.844 -19.21 3.681 1 98.36 122 ALA B N 1
ATOM 3111 C CA . ALA B 1 122 ? 13.175 -20.293 2.76 1 98.36 122 ALA B CA 1
ATOM 3112 C C . ALA B 1 122 ? 13.533 -21.568 3.518 1 98.36 122 ALA B C 1
ATOM 3114 O O . ALA B 1 122 ? 13.144 -22.667 3.116 1 98.36 122 ALA B O 1
ATOM 3115 N N . ALA B 1 123 ? 14.284 -21.43 4.546 1 98.39 123 ALA B N 1
ATOM 3116 C CA . ALA B 1 123 ? 14.654 -22.579 5.37 1 98.39 123 ALA B CA 1
ATOM 3117 C C . ALA B 1 123 ? 13.42 -23.236 5.981 1 98.39 123 ALA B C 1
ATOM 3119 O O . ALA B 1 123 ? 13.298 -24.463 5.98 1 98.39 123 ALA B O 1
ATOM 3120 N N . ILE B 1 124 ? 12.54 -22.444 6.486 1 98.19 124 ILE B N 1
ATOM 3121 C CA . ILE B 1 124 ? 11.304 -22.948 7.074 1 98.19 124 ILE B CA 1
ATOM 3122 C C . ILE B 1 124 ? 10.475 -23.657 6.005 1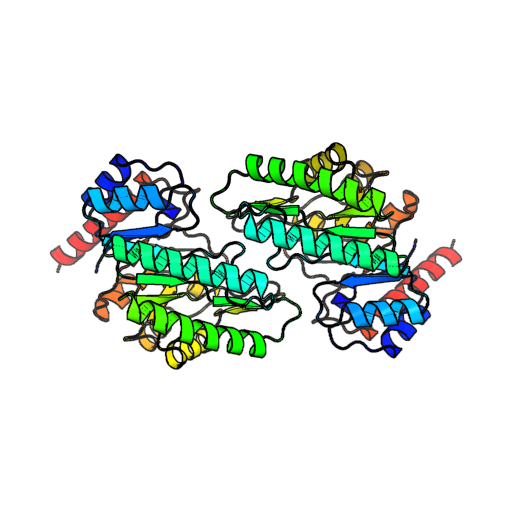 98.19 124 ILE B C 1
ATOM 3124 O O . ILE B 1 124 ? 9.956 -24.751 6.238 1 98.19 124 ILE B O 1
ATOM 3128 N N . ALA B 1 125 ? 10.351 -23.033 4.861 1 98.17 125 ALA B N 1
ATOM 3129 C CA . ALA B 1 125 ? 9.608 -23.623 3.75 1 98.17 125 ALA B CA 1
ATOM 3130 C C . ALA B 1 125 ? 10.192 -24.977 3.358 1 98.17 125 ALA B C 1
ATOM 3132 O O . ALA B 1 125 ? 9.451 -25.932 3.114 1 98.17 125 ALA B O 1
ATOM 3133 N N . ALA B 1 126 ? 11.494 -25.055 3.291 1 97.32 126 ALA B N 1
ATOM 3134 C CA . ALA B 1 126 ? 12.174 -26.3 2.943 1 97.32 126 ALA B CA 1
ATOM 3135 C C . ALA B 1 126 ? 11.846 -27.402 3.946 1 97.32 126 ALA B C 1
ATOM 3137 O O . ALA B 1 126 ? 11.593 -28.546 3.559 1 97.32 126 ALA B O 1
ATOM 3138 N N . GLU B 1 127 ? 11.835 -27.019 5.172 1 97.75 127 GLU B N 1
ATOM 3139 C CA . GLU B 1 127 ? 11.499 -27.979 6.219 1 97.75 127 GLU B CA 1
ATOM 3140 C C . GLU B 1 127 ? 10.071 -28.492 6.061 1 97.75 127 GLU B C 1
ATOM 3142 O O . GLU B 1 127 ? 9.78 -29.646 6.382 1 97.75 127 GLU B O 1
ATOM 3147 N N . LEU B 1 128 ? 9.237 -27.699 5.57 1 97.32 128 LEU B N 1
ATOM 3148 C CA . LEU B 1 128 ? 7.833 -28.056 5.394 1 97.32 128 LEU B CA 1
ATOM 3149 C C . LEU B 1 128 ? 7.613 -28.753 4.056 1 97.32 128 LEU B C 1
ATOM 3151 O O . LEU B 1 128 ? 6.513 -29.236 3.777 1 97.32 128 LEU B O 1
ATOM 3155 N N . GLY B 1 129 ? 8.646 -28.737 3.215 1 96.89 129 GLY B N 1
ATOM 3156 C CA . GLY B 1 129 ? 8.503 -29.314 1.888 1 96.89 129 GLY B CA 1
ATOM 3157 C C . GLY B 1 129 ? 7.745 -28.419 0.926 1 96.89 129 GLY B C 1
ATOM 3158 O O . GLY B 1 129 ? 7.064 -28.906 0.021 1 96.89 129 GLY B O 1
ATOM 3159 N N . VAL B 1 130 ? 7.735 -27.15 1.151 1 97.11 130 VAL B N 1
ATOM 3160 C CA . VAL B 1 130 ? 7.072 -26.149 0.321 1 97.11 130 VAL B CA 1
ATOM 3161 C C . VAL B 1 130 ? 8.11 -25.393 -0.505 1 97.11 130 VAL B C 1
ATOM 3163 O O . VAL B 1 130 ? 9.174 -25.031 0.004 1 97.11 130 VAL B O 1
ATOM 3166 N N . GLU B 1 131 ? 7.901 -25.253 -1.757 1 97.66 131 GLU B N 1
ATOM 3167 C CA . GLU B 1 131 ? 8.755 -24.404 -2.582 1 97.66 131 GLU B CA 1
ATOM 3168 C C . GLU B 1 131 ? 8.367 -22.934 -2.447 1 97.66 131 GLU B C 1
ATOM 3170 O O . GLU B 1 131 ? 7.266 -22.539 -2.836 1 97.66 131 GLU B O 1
ATOM 3175 N N . LEU B 1 132 ? 9.236 -22.124 -1.956 1 98.57 132 LEU B N 1
ATOM 3176 C CA . LEU B 1 132 ? 8.976 -20.703 -1.75 1 98.57 132 LEU B CA 1
ATOM 3177 C C . LEU B 1 132 ? 9.361 -19.895 -2.984 1 98.57 132 LEU B C 1
ATOM 3179 O O . LEU B 1 132 ? 10.457 -20.063 -3.525 1 98.57 132 LEU B O 1
ATOM 3183 N N . LEU B 1 133 ? 8.451 -19.05 -3.415 1 98.83 133 LEU B N 1
ATOM 3184 C CA . LEU B 1 133 ? 8.68 -18.238 -4.605 1 98.83 133 LEU B CA 1
ATOM 3185 C C . LEU B 1 133 ? 8.609 -16.752 -4.271 1 98.83 133 LEU B C 1
ATOM 3187 O O . LEU B 1 133 ? 7.74 -16.323 -3.509 1 98.83 133 LEU B O 1
ATOM 3191 N N . LEU B 1 134 ? 9.527 -15.982 -4.798 1 98.85 134 LEU B N 1
ATOM 3192 C CA . LEU B 1 134 ? 9.498 -14.526 -4.706 1 98.85 134 LEU B CA 1
ATOM 3193 C C . LEU B 1 134 ? 9.008 -13.909 -6.012 1 98.85 134 LEU B C 1
ATOM 3195 O O . LEU B 1 134 ? 9.561 -14.184 -7.079 1 98.85 134 LEU B O 1
ATOM 3199 N N . GLU B 1 135 ? 8.064 -13.067 -5.904 1 98.62 135 GLU B N 1
ATOM 3200 C CA . GLU B 1 135 ? 7.46 -12.438 -7.075 1 98.62 135 GLU B CA 1
ATOM 3201 C C . GLU B 1 135 ? 8.095 -11.08 -7.36 1 98.62 135 GLU B C 1
ATOM 3203 O O . GLU B 1 135 ? 8.351 -10.303 -6.438 1 98.62 135 GLU B O 1
ATOM 3208 N N . ASN B 1 136 ? 8.264 -10.789 -8.675 1 97.18 136 ASN B N 1
ATOM 3209 C CA . ASN B 1 136 ? 8.666 -9.433 -9.036 1 97.18 136 ASN B CA 1
ATOM 3210 C C . ASN B 1 136 ? 7.512 -8.447 -8.881 1 97.18 136 ASN B C 1
ATOM 3212 O O . ASN B 1 136 ? 6.372 -8.758 -9.231 1 97.18 136 ASN B O 1
ATOM 3216 N N . LEU B 1 137 ? 7.856 -7.312 -8.304 1 95.76 137 LEU B N 1
ATOM 3217 C CA . LEU B 1 137 ? 6.85 -6.28 -8.074 1 95.76 137 LEU B CA 1
ATOM 3218 C C . LEU B 1 137 ? 7.12 -5.055 -8.942 1 95.76 137 LEU B C 1
ATOM 3220 O O . LEU B 1 137 ? 8.151 -4.981 -9.615 1 95.76 137 LEU B O 1
ATOM 3224 N N . ILE B 1 138 ? 6.169 -4.166 -8.967 1 91.9 138 ILE B N 1
ATOM 3225 C CA . ILE B 1 138 ? 6.302 -2.932 -9.733 1 91.9 138 ILE B CA 1
ATOM 3226 C C . ILE B 1 138 ? 6.803 -1.812 -8.824 1 91.9 138 ILE B C 1
ATOM 3228 O O . ILE B 1 138 ? 6.367 -1.694 -7.676 1 91.9 138 ILE B O 1
ATOM 3232 N N . ALA B 1 139 ? 7.63 -1.006 -9.383 1 87.37 139 ALA B N 1
ATOM 3233 C CA . ALA B 1 139 ? 8.135 0.135 -8.624 1 87.37 139 ALA B CA 1
ATOM 3234 C C . ALA B 1 139 ? 7.02 1.134 -8.328 1 87.37 139 ALA B C 1
ATOM 3236 O O . ALA B 1 139 ? 6.074 1.268 -9.109 1 87.37 139 ALA B O 1
ATOM 3237 N N . ASP B 1 140 ? 7.213 1.764 -7.191 1 77.56 140 ASP B N 1
ATOM 3238 C CA . ASP B 1 140 ? 6.32 2.87 -6.859 1 77.56 140 ASP B CA 1
ATOM 3239 C C . ASP B 1 140 ? 6.459 4.01 -7.865 1 77.56 140 ASP B C 1
ATOM 3241 O O . ASP B 1 140 ? 7.56 4.516 -8.09 1 77.56 140 ASP B O 1
ATOM 3245 N N . ARG B 1 141 ? 5.443 4.415 -8.408 1 67.87 141 ARG B N 1
ATOM 3246 C CA . ARG B 1 141 ? 5.484 5.429 -9.456 1 67.87 141 ARG B CA 1
ATOM 3247 C C . ARG B 1 141 ? 5.927 6.777 -8.896 1 67.87 141 ARG B C 1
ATOM 3249 O O . ARG B 1 141 ? 6.535 7.58 -9.607 1 67.87 141 ARG B O 1
ATOM 3256 N N . LEU B 1 142 ? 5.594 6.96 -7.59 1 64.93 142 LEU B N 1
ATOM 3257 C CA . LEU B 1 142 ? 5.872 8.266 -7.002 1 64.93 142 LEU B CA 1
ATOM 3258 C C . LEU B 1 142 ? 7.212 8.259 -6.273 1 64.93 142 LEU B C 1
ATOM 3260 O O . LEU B 1 142 ? 7.69 9.307 -5.834 1 64.93 142 LEU B O 1
ATOM 3264 N N . ASN B 1 143 ? 7.812 7.108 -6.258 1 67.04 143 ASN B N 1
ATOM 3265 C CA . ASN B 1 143 ? 9.121 6.925 -5.641 1 67.04 143 ASN B CA 1
ATOM 3266 C C . ASN B 1 143 ? 9.105 7.316 -4.166 1 67.04 143 ASN B C 1
ATOM 3268 O O . ASN B 1 143 ? 10.04 7.954 -3.679 1 67.04 143 ASN B O 1
ATOM 3272 N N . TYR B 1 144 ? 7.959 6.983 -3.512 1 70.77 144 TYR B N 1
ATOM 3273 C CA . TYR B 1 144 ? 7.856 7.246 -2.082 1 70.77 144 TYR B CA 1
ATOM 3274 C C . TYR B 1 144 ? 8.32 6.043 -1.27 1 70.77 144 TYR B C 1
ATOM 3276 O O . TYR B 1 144 ? 8.678 6.177 -0.098 1 70.77 144 TYR B O 1
ATOM 3284 N N . SER B 1 145 ? 8.188 4.975 -1.966 1 81.77 145 SER B N 1
ATOM 3285 C CA . SER B 1 145 ? 8.589 3.71 -1.357 1 81.77 145 SER B CA 1
ATOM 3286 C C . SER B 1 145 ? 9.252 2.791 -2.378 1 81.77 145 SER B C 1
ATOM 3288 O O . SER B 1 145 ? 9.092 2.979 -3.586 1 81.77 145 SER B O 1
ATOM 3290 N N . HIS B 1 146 ? 10.058 2.046 -1.913 1 89.56 146 HIS B N 1
ATOM 3291 C CA . HIS B 1 146 ? 10.689 1.043 -2.765 1 89.56 146 HIS B CA 1
ATOM 3292 C C . HIS B 1 146 ? 10.078 -0.336 -2.537 1 89.56 146 HIS B C 1
ATOM 3294 O O . HIS B 1 146 ? 10.215 -0.908 -1.454 1 89.56 146 HIS B O 1
ATOM 3300 N N . HIS B 1 147 ? 9.403 -0.799 -3.551 1 94.79 147 HIS B N 1
ATOM 3301 C CA . HIS B 1 147 ? 8.869 -2.155 -3.482 1 94.79 147 HIS B CA 1
ATOM 3302 C C . HIS B 1 147 ? 9.955 -3.19 -3.754 1 94.79 147 HIS B C 1
ATOM 3304 O O . HIS B 1 147 ? 10.787 -3.002 -4.645 1 94.79 147 HIS B O 1
ATOM 3310 N N . ILE B 1 148 ? 9.938 -4.267 -3.045 1 95.72 148 ILE B N 1
ATOM 3311 C CA . ILE B 1 148 ? 10.985 -5.28 -3.122 1 95.72 148 ILE B CA 1
ATOM 3312 C C . ILE B 1 148 ? 10.39 -6.602 -3.601 1 95.72 148 ILE B C 1
ATOM 3314 O O . ILE B 1 148 ? 9.542 -7.189 -2.925 1 95.72 148 ILE B O 1
ATOM 3318 N N . ALA B 1 149 ? 10.775 -6.964 -4.864 1 93.43 149 ALA B N 1
ATOM 3319 C CA . ALA B 1 149 ? 11.816 -6.43 -5.739 1 93.43 149 ALA B CA 1
ATOM 3320 C C . ALA B 1 149 ? 11.211 -5.813 -6.997 1 93.43 149 ALA B C 1
ATOM 3322 O O . ALA B 1 149 ? 10.465 -6.474 -7.723 1 93.43 149 ALA B O 1
ATOM 3323 N N . SER B 1 150 ? 11.614 -4.653 -7.324 1 93.07 150 SER B N 1
ATOM 3324 C CA . SER B 1 150 ? 10.952 -3.938 -8.41 1 93.07 150 SER B CA 1
ATOM 3325 C C . SER B 1 150 ? 11.916 -3.665 -9.56 1 93.07 150 SER B C 1
ATOM 3327 O O . SER B 1 150 ? 11.622 -2.857 -10.444 1 93.07 150 SER B O 1
ATOM 3329 N N . HIS B 1 151 ? 13.087 -4.252 -9.544 1 91.87 151 HIS B N 1
ATOM 3330 C CA . HIS B 1 151 ? 14.08 -4.298 -10.611 1 91.87 151 HIS B CA 1
ATOM 3331 C C . HIS B 1 151 ? 14.644 -5.705 -10.779 1 91.87 151 HIS B C 1
ATOM 3333 O O . HIS B 1 151 ? 14.862 -6.413 -9.794 1 91.87 151 HIS B O 1
ATOM 3339 N N . PHE B 1 152 ? 14.918 -5.998 -12.021 1 94.44 152 PHE B N 1
ATOM 3340 C CA . PHE B 1 152 ? 15.333 -7.37 -12.288 1 94.44 152 PHE B CA 1
ATOM 3341 C C . PHE B 1 152 ? 16.605 -7.71 -11.52 1 94.44 152 PHE B C 1
ATOM 3343 O O . PHE B 1 152 ? 16.709 -8.785 -10.926 1 94.44 152 PHE B O 1
ATOM 3350 N N . SER B 1 153 ? 17.575 -6.801 -11.548 1 94.27 153 SER B N 1
ATOM 3351 C CA . SER B 1 153 ? 18.836 -7.078 -10.868 1 94.27 153 SER B CA 1
ATOM 3352 C C . SER B 1 153 ? 18.622 -7.3 -9.375 1 94.27 153 SER B C 1
ATOM 3354 O O . SER B 1 153 ? 19.233 -8.19 -8.78 1 94.27 153 SER B O 1
ATOM 3356 N N . GLU B 1 154 ? 17.812 -6.462 -8.745 1 95.51 154 GLU B N 1
ATOM 3357 C CA . GLU B 1 154 ? 17.46 -6.624 -7.337 1 95.51 154 GLU B CA 1
ATOM 3358 C C . GLU B 1 154 ? 16.759 -7.957 -7.093 1 95.51 154 GLU B C 1
ATOM 3360 O O . GLU B 1 154 ? 17.096 -8.678 -6.151 1 95.51 154 GLU B O 1
ATOM 3365 N N . TRP B 1 155 ? 15.852 -8.267 -7.931 1 96.95 155 TRP B N 1
ATOM 3366 C CA . TRP B 1 155 ? 15.097 -9.513 -7.845 1 96.95 155 TRP B CA 1
ATOM 3367 C C . TRP B 1 155 ? 16.021 -10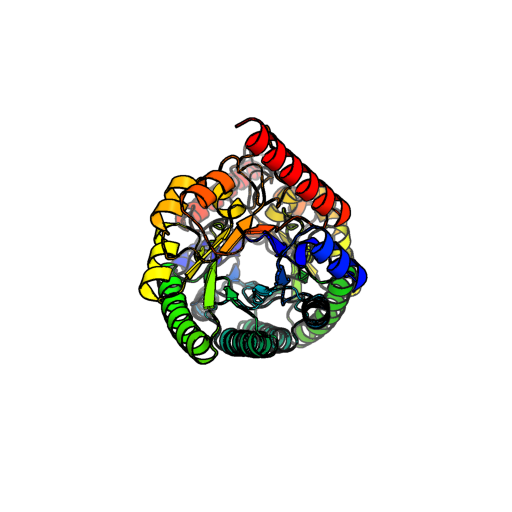.719 -7.973 1 96.95 155 TRP B C 1
ATOM 3369 O O . TRP B 1 155 ? 16.024 -11.601 -7.111 1 96.95 155 TRP B O 1
ATOM 3379 N N . LYS B 1 156 ? 16.852 -10.756 -9.011 1 97.04 156 LYS B N 1
ATOM 3380 C CA . LYS B 1 156 ? 17.779 -11.852 -9.276 1 97.04 156 LYS B CA 1
ATOM 3381 C C . LYS B 1 156 ? 18.754 -12.039 -8.117 1 97.04 156 LYS B C 1
ATOM 3383 O O . LYS B 1 156 ? 19.055 -13.17 -7.728 1 97.04 156 LYS B O 1
ATOM 3388 N N . SER B 1 157 ? 19.232 -10.951 -7.597 1 97.47 157 SER B N 1
ATOM 3389 C CA . SER B 1 157 ? 20.162 -11.015 -6.475 1 97.47 157 SER B CA 1
ATOM 3390 C C . SER B 1 157 ? 19.516 -11.668 -5.257 1 97.47 157 SER B C 1
ATOM 3392 O O . SER B 1 157 ? 20.122 -12.525 -4.611 1 97.47 157 SER B O 1
ATOM 3394 N N . LEU B 1 158 ? 18.312 -11.31 -4.968 1 98.24 158 LEU B N 1
ATOM 3395 C CA . LEU B 1 158 ? 17.604 -11.865 -3.82 1 98.24 158 LEU B CA 1
ATOM 3396 C C . LEU B 1 158 ? 17.337 -13.354 -4.014 1 98.24 158 LEU B C 1
ATOM 3398 O O . LEU B 1 158 ? 17.485 -14.143 -3.077 1 98.24 158 LEU B O 1
ATOM 3402 N N . LEU B 1 159 ? 16.974 -13.703 -5.222 1 98.32 159 LEU B N 1
ATOM 3403 C CA . LEU B 1 159 ? 16.735 -15.109 -5.528 1 98.32 159 LEU B CA 1
ATOM 3404 C C . LEU B 1 159 ? 17.987 -15.942 -5.274 1 98.32 159 LEU B C 1
ATOM 3406 O O . LEU B 1 159 ? 17.925 -16.975 -4.603 1 98.32 159 LEU B O 1
ATOM 3410 N N . ASP B 1 160 ? 19.08 -15.431 -5.775 1 96.96 160 ASP B N 1
ATOM 3411 C CA . ASP B 1 160 ? 20.341 -16.159 -5.675 1 96.96 160 ASP B CA 1
ATOM 3412 C C . ASP B 1 160 ? 20.819 -16.233 -4.226 1 96.96 160 ASP B C 1
ATOM 3414 O O . ASP B 1 160 ? 21.209 -17.301 -3.75 1 96.96 160 ASP B O 1
ATOM 3418 N N . GLU B 1 161 ? 20.72 -15.178 -3.577 1 97.05 161 GLU B N 1
ATOM 3419 C CA . GLU B 1 161 ? 21.313 -15.081 -2.246 1 97.05 161 GLU B CA 1
ATOM 3420 C C . GLU B 1 161 ? 20.464 -15.811 -1.21 1 97.05 161 GLU B C 1
ATOM 3422 O O . GLU B 1 161 ? 20.991 -16.334 -0.225 1 97.05 161 GLU B O 1
ATOM 3427 N N . ALA B 1 162 ? 19.162 -15.858 -1.37 1 96.93 162 ALA B N 1
ATOM 3428 C CA . ALA B 1 162 ? 18.281 -16.489 -0.39 1 96.93 162 ALA B CA 1
ATOM 3429 C C . ALA B 1 162 ? 17.929 -17.914 -0.808 1 96.93 162 ALA B C 1
ATOM 3431 O O . ALA B 1 162 ? 17.246 -18.632 -0.073 1 96.93 162 ALA B O 1
ATOM 3432 N N . ASN B 1 163 ? 18.322 -18.312 -2.014 1 94.12 163 ASN B N 1
ATOM 3433 C CA . ASN B 1 163 ? 18.05 -19.643 -2.546 1 94.12 163 ASN B CA 1
ATOM 3434 C C . ASN B 1 163 ? 16.551 -19.922 -2.62 1 94.12 163 ASN B C 1
ATOM 3436 O O . ASN B 1 163 ? 16.076 -20.928 -2.09 1 94.12 163 ASN B O 1
ATOM 3440 N N . VAL B 1 164 ? 15.822 -18.988 -3.158 1 97.85 164 VAL B N 1
ATOM 3441 C CA . VAL B 1 164 ? 14.402 -19.173 -3.438 1 97.85 164 VAL B CA 1
ATOM 3442 C C . VAL B 1 164 ? 14.162 -19.124 -4.945 1 97.85 164 VAL B C 1
ATOM 3444 O O . VAL B 1 164 ? 15.035 -18.698 -5.706 1 97.85 164 VAL B O 1
ATOM 3447 N N . LYS B 1 165 ? 13.057 -19.61 -5.374 1 98.29 165 LYS B N 1
ATOM 3448 C CA . LYS B 1 165 ? 12.711 -19.62 -6.793 1 98.29 165 LYS B CA 1
ATOM 3449 C C . LYS B 1 165 ? 11.857 -18.41 -7.159 1 98.29 165 LYS B C 1
ATOM 3451 O O . LYS B 1 165 ? 11.461 -17.635 -6.286 1 98.29 165 LYS B O 1
ATOM 3456 N N . ALA B 1 166 ? 11.665 -18.212 -8.456 1 98.54 166 ALA B N 1
ATOM 3457 C CA . ALA B 1 166 ? 10.987 -17.026 -8.97 1 98.54 166 ALA B CA 1
ATOM 3458 C C . ALA B 1 166 ? 9.543 -17.341 -9.352 1 98.54 166 ALA B C 1
ATOM 3460 O O . ALA B 1 166 ? 9.271 -18.367 -9.981 1 98.54 166 ALA B O 1
ATOM 3461 N N . CYS B 1 167 ? 8.651 -16.538 -8.885 1 98.63 167 CYS B N 1
ATOM 3462 C CA . CYS B 1 167 ? 7.365 -16.362 -9.55 1 98.63 167 CYS B CA 1
ATOM 3463 C C . CYS B 1 167 ? 7.384 -15.138 -10.458 1 98.63 167 CYS B C 1
ATOM 3465 O O . CYS B 1 167 ? 7.454 -14.005 -9.978 1 98.63 167 CYS B O 1
ATOM 3467 N N . LEU B 1 168 ? 7.338 -15.357 -11.752 1 97.59 168 LEU B N 1
ATOM 3468 C CA . LEU B 1 168 ? 7.362 -14.245 -12.695 1 97.59 168 LEU B CA 1
ATOM 3469 C C . LEU B 1 168 ? 5.953 -13.725 -12.96 1 97.59 168 LEU B C 1
ATOM 3471 O O . LEU B 1 168 ? 5.109 -14.45 -13.491 1 97.59 168 LEU B O 1
ATOM 3475 N N . ASP B 1 169 ? 5.712 -12.546 -12.57 1 97.35 169 ASP B N 1
ATOM 3476 C CA . ASP B 1 169 ? 4.513 -11.844 -13.018 1 97.35 169 ASP B CA 1
ATOM 3477 C C . ASP B 1 169 ? 4.778 -11.075 -14.31 1 97.35 169 ASP B C 1
ATOM 3479 O O . ASP B 1 169 ? 5.449 -10.042 -14.297 1 97.35 169 ASP B O 1
ATOM 3483 N N . VAL B 1 170 ? 4.17 -11.535 -15.357 1 95.58 170 VAL B N 1
ATOM 3484 C CA . VAL B 1 170 ? 4.43 -10.984 -16.683 1 95.58 170 VAL B CA 1
ATOM 3485 C C . VAL B 1 170 ? 3.893 -9.557 -16.764 1 95.58 170 VAL B C 1
ATOM 3487 O O . VAL B 1 170 ? 4.523 -8.683 -17.364 1 95.58 170 VAL B O 1
ATOM 3490 N N . GLY B 1 171 ? 2.734 -9.335 -16.213 1 93.46 171 GLY B N 1
ATOM 3491 C CA . GLY B 1 171 ? 2.182 -7.99 -16.208 1 93.46 171 GLY B CA 1
ATOM 3492 C C . GLY B 1 171 ? 3.081 -6.978 -15.523 1 93.46 171 GLY B C 1
ATOM 3493 O O . GLY B 1 171 ? 3.252 -5.86 -16.012 1 93.46 171 GLY B O 1
ATOM 3494 N N . HIS B 1 172 ? 3.614 -7.364 -14.406 1 94.29 172 HIS B N 1
ATOM 3495 C CA . HIS B 1 172 ? 4.555 -6.5 -13.702 1 94.29 172 HIS B CA 1
ATOM 3496 C C . HIS B 1 172 ? 5.769 -6.186 -14.569 1 94.29 172 HIS B C 1
ATOM 3498 O O . HIS B 1 172 ? 6.226 -5.041 -14.613 1 94.29 172 HIS B O 1
ATOM 3504 N N . LEU B 1 173 ? 6.247 -7.132 -15.205 1 92.5 173 LEU B N 1
ATOM 3505 C CA . LEU B 1 173 ? 7.43 -6.953 -16.04 1 92.5 173 LEU B CA 1
ATOM 3506 C C . LEU B 1 173 ? 7.157 -5.96 -17.165 1 92.5 173 LEU B C 1
ATOM 3508 O O . LEU B 1 173 ? 8.028 -5.163 -17.52 1 92.5 173 LEU B O 1
ATOM 3512 N N . LEU B 1 174 ? 5.995 -6.033 -17.743 1 90.44 174 LEU B N 1
ATOM 3513 C CA . LEU B 1 174 ? 5.612 -5.109 -18.804 1 90.44 174 LEU B CA 1
ATOM 3514 C C . LEU B 1 174 ? 5.627 -3.669 -18.302 1 90.44 174 LEU B C 1
ATOM 3516 O O . LEU B 1 174 ? 6.117 -2.771 -18.991 1 90.44 174 LEU B O 1
ATOM 3520 N N . VAL B 1 175 ? 5.131 -3.549 -17.133 1 88.42 175 VAL B N 1
ATOM 3521 C CA . VAL B 1 175 ? 5.098 -2.219 -16.534 1 88.42 175 VAL B CA 1
ATOM 3522 C C . VAL B 1 175 ? 6.52 -1.75 -16.237 1 88.42 175 VAL B C 1
ATOM 3524 O O . VAL B 1 175 ? 6.824 -0.56 -16.35 1 88.42 175 VAL B O 1
ATOM 3527 N N . MET B 1 176 ? 7.405 -2.631 -15.91 1 85.85 176 MET B N 1
ATOM 3528 C CA . MET B 1 176 ? 8.81 -2.344 -15.631 1 85.85 176 MET B CA 1
ATOM 3529 C C . MET B 1 176 ? 9.57 -2.049 -16.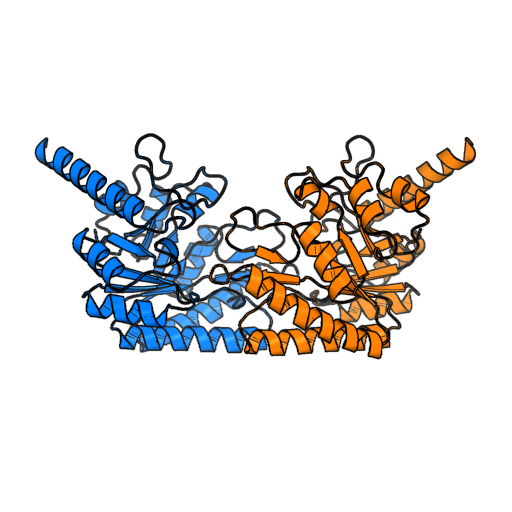92 1 85.85 176 MET B C 1
ATOM 3531 O O . MET B 1 176 ? 10.729 -1.631 -16.88 1 85.85 176 MET B O 1
ATOM 3535 N N . LYS B 1 177 ? 8.962 -2.329 -18.077 1 85.4 177 LYS B N 1
ATOM 3536 C CA . LYS B 1 177 ? 9.549 -2.117 -19.397 1 85.4 177 LYS B CA 1
ATOM 3537 C C . LYS B 1 177 ? 10.762 -3.018 -19.61 1 85.4 177 LYS B C 1
ATOM 3539 O O . LYS B 1 177 ? 11.777 -2.582 -20.158 1 85.4 177 LYS B O 1
ATOM 3544 N N . GLU B 1 178 ? 10.636 -4.167 -19.077 1 84.93 178 GLU B N 1
ATOM 3545 C CA . GLU B 1 178 ? 11.669 -5.181 -19.268 1 84.93 178 GLU B CA 1
ATOM 3546 C C . GLU B 1 178 ? 11.318 -6.116 -20.421 1 84.93 178 GLU B C 1
ATOM 3548 O O . GLU B 1 178 ? 10.141 -6.309 -20.735 1 84.93 178 GLU B O 1
ATOM 3553 N N . ASN B 1 179 ? 12.337 -6.679 -21.006 1 87 179 ASN B N 1
ATOM 3554 C CA . ASN B 1 179 ? 12.135 -7.681 -22.048 1 87 179 ASN B CA 1
ATOM 3555 C C . ASN B 1 179 ? 11.82 -9.051 -21.454 1 87 179 ASN B C 1
ATOM 3557 O O . ASN B 1 179 ? 12.668 -9.658 -20.799 1 87 179 ASN B O 1
ATOM 3561 N N . ILE B 1 180 ? 10.747 -9.548 -21.795 1 88.12 180 ILE B N 1
ATOM 3562 C CA . ILE B 1 180 ? 10.218 -10.751 -21.16 1 88.12 180 ILE B CA 1
ATOM 3563 C C . ILE B 1 180 ? 11.102 -11.947 -21.505 1 88.12 180 ILE B C 1
ATOM 3565 O O . ILE B 1 180 ? 11.461 -12.735 -20.627 1 88.12 180 ILE B O 1
ATOM 3569 N N . GLU B 1 181 ? 11.487 -12.103 -22.753 1 88.54 181 GLU B N 1
ATOM 3570 C CA . GLU B 1 181 ? 12.292 -13.24 -23.187 1 88.54 181 GLU B CA 1
ATOM 3571 C C . GLU B 1 181 ? 13.656 -13.244 -22.504 1 88.54 181 GLU B C 1
ATOM 3573 O O . GLU B 1 181 ? 14.141 -14.294 -22.079 1 88.54 181 GLU B O 1
ATOM 3578 N N . ASP B 1 182 ? 14.207 -12.059 -22.42 1 91.97 182 ASP B N 1
ATOM 3579 C CA . ASP B 1 182 ? 15.505 -11.925 -21.766 1 91.97 182 ASP B CA 1
ATOM 3580 C C . ASP B 1 182 ? 15.419 -12.315 -20.292 1 91.97 182 ASP B C 1
ATOM 3582 O O . ASP B 1 182 ? 16.296 -13.011 -19.776 1 91.97 182 ASP B O 1
ATOM 3586 N N . VAL B 1 183 ? 14.366 -11.86 -19.648 1 93.87 183 VAL B N 1
ATOM 3587 C CA . VAL B 1 183 ? 14.193 -12.136 -18.225 1 93.87 183 VAL B CA 1
ATOM 3588 C C . VAL B 1 183 ? 13.997 -13.635 -18.009 1 93.87 183 VAL B C 1
ATOM 3590 O O . VAL B 1 183 ? 14.621 -14.227 -17.125 1 93.87 183 VAL B O 1
ATOM 3593 N N . ILE B 1 184 ? 13.218 -14.262 -18.799 1 93.6 184 ILE B N 1
ATOM 3594 C CA . ILE B 1 184 ? 12.96 -15.694 -18.691 1 93.6 184 ILE B CA 1
ATOM 3595 C C . ILE B 1 184 ? 14.262 -16.468 -18.88 1 93.6 184 ILE B C 1
ATOM 3597 O O . ILE B 1 184 ? 14.556 -17.396 -18.122 1 93.6 184 ILE B O 1
ATOM 3601 N N . ALA B 1 185 ? 15.031 -16.077 -19.839 1 92.09 185 ALA B N 1
ATOM 3602 C CA . ALA B 1 185 ? 16.305 -16.737 -20.112 1 92.09 185 ALA B CA 1
ATOM 3603 C C . ALA B 1 185 ? 17.26 -16.596 -18.93 1 92.09 185 ALA B C 1
ATOM 3605 O O . ALA B 1 185 ? 17.935 -17.556 -18.552 1 92.09 185 ALA B O 1
ATOM 3606 N N . LYS B 1 186 ? 17.254 -15.471 -18.351 1 94.45 186 LYS B N 1
ATOM 3607 C CA . LYS B 1 186 ? 18.168 -15.187 -17.249 1 94.45 186 LYS B CA 1
ATOM 3608 C C . LYS B 1 186 ? 17.743 -15.921 -15.98 1 94.45 186 LYS B C 1
ATOM 3610 O O . LYS B 1 186 ? 18.586 -16.301 -15.165 1 94.45 186 LYS B O 1
ATOM 3615 N N . LEU B 1 187 ? 16.48 -16.054 -15.792 1 95.01 187 LEU B N 1
ATOM 3616 C CA . LEU B 1 187 ? 15.99 -16.776 -14.623 1 95.01 187 LEU B CA 1
ATOM 3617 C C . LEU B 1 187 ? 16.313 -18.263 -14.727 1 95.01 187 LEU B C 1
ATOM 3619 O O . LEU B 1 187 ? 16.678 -18.895 -13.733 1 95.01 187 LEU B O 1
ATOM 3623 N N . GLY B 1 188 ? 16.144 -18.824 -15.979 1 90.93 188 GLY B N 1
ATOM 3624 C CA . GLY B 1 188 ? 16.471 -20.222 -16.209 1 90.93 188 GLY B CA 1
ATOM 3625 C C . GLY B 1 188 ? 15.827 -21.158 -15.204 1 90.93 188 GLY B C 1
ATOM 3626 O O . GLY B 1 188 ? 14.612 -21.115 -14.997 1 90.93 188 GLY B O 1
ATOM 3627 N N . GLY B 1 189 ? 16.635 -21.876 -14.51 1 92.58 189 GLY B N 1
ATOM 3628 C CA . GLY B 1 189 ? 16.179 -22.91 -13.595 1 92.58 189 GLY B CA 1
ATOM 3629 C C . GLY B 1 189 ? 15.533 -22.354 -12.341 1 92.58 189 GLY B C 1
ATOM 3630 O O . GLY B 1 189 ? 14.896 -23.091 -11.585 1 92.58 189 GLY B O 1
ATOM 3631 N N . LEU B 1 190 ? 15.574 -21.071 -12.178 1 96.2 190 LEU B N 1
ATOM 3632 C CA . LEU B 1 190 ? 14.982 -20.444 -11.001 1 96.2 190 LEU B CA 1
ATOM 3633 C C . LEU B 1 190 ? 13.494 -20.184 -11.214 1 96.2 190 LEU B C 1
ATOM 3635 O O . LEU B 1 190 ? 12.76 -19.936 -10.255 1 96.2 190 LEU B O 1
ATOM 3639 N N . LEU B 1 191 ? 13.024 -20.178 -12.413 1 97.33 191 LEU B N 1
ATOM 3640 C CA . LEU B 1 191 ? 11.625 -19.894 -12.71 1 97.33 191 LEU B CA 1
ATOM 3641 C C . LEU B 1 191 ? 10.739 -21.077 -12.336 1 97.33 191 LEU B C 1
ATOM 3643 O O . LEU B 1 191 ? 10.897 -22.173 -12.88 1 97.33 191 LEU B O 1
ATOM 3647 N N . ALA B 1 192 ? 9.832 -20.849 -11.435 1 97.86 192 ALA B N 1
ATOM 3648 C CA . ALA B 1 192 ? 9.048 -21.971 -10.926 1 97.86 192 ALA B CA 1
ATOM 3649 C C . ALA B 1 192 ? 7.562 -21.778 -11.215 1 97.86 192 ALA B C 1
ATOM 3651 O O . ALA B 1 192 ? 6.8 -22.747 -11.258 1 97.86 192 ALA B O 1
ATOM 3652 N N . ALA B 1 193 ? 7.139 -20.554 -11.388 1 98.23 193 ALA B N 1
ATOM 3653 C CA . ALA B 1 193 ? 5.754 -20.249 -11.738 1 98.23 193 ALA B CA 1
ATOM 3654 C C . ALA B 1 193 ? 5.66 -18.938 -12.514 1 98.23 193 ALA B C 1
ATOM 3656 O O . ALA B 1 193 ? 6.533 -18.076 -12.396 1 98.23 193 ALA B O 1
ATOM 3657 N N . VAL B 1 194 ? 4.554 -18.781 -13.257 1 97.47 194 VAL B N 1
ATOM 3658 C CA . VAL B 1 194 ? 4.339 -17.572 -14.045 1 97.47 194 VAL B CA 1
ATOM 3659 C C . VAL B 1 194 ? 2.919 -17.055 -13.822 1 97.47 194 VAL B C 1
ATOM 3661 O O . VAL B 1 194 ? 1.949 -17.799 -13.983 1 97.47 194 VAL B O 1
ATOM 3664 N N . HIS B 1 195 ? 2.804 -15.855 -13.32 1 97.96 195 HIS B N 1
ATOM 3665 C CA . HIS B 1 195 ? 1.53 -15.147 -13.366 1 97.96 195 HIS B CA 1
ATOM 3666 C C . HIS B 1 195 ? 1.295 -14.525 -14.739 1 97.96 195 HIS B C 1
ATOM 3668 O O . HIS B 1 195 ? 2.046 -13.642 -15.161 1 97.96 195 HIS B O 1
ATOM 3674 N N . TYR B 1 196 ? 0.226 -14.986 -15.308 1 95.93 196 TYR B N 1
ATOM 3675 C CA . TYR B 1 196 ? 0 -14.663 -16.712 1 95.93 196 TYR B CA 1
ATOM 3676 C C . TYR B 1 196 ? -1.209 -13.75 -16.875 1 95.93 196 TYR B C 1
ATOM 3678 O O . TYR B 1 196 ? -2.321 -14.106 -16.478 1 95.93 196 TYR B O 1
ATOM 3686 N N . SER B 1 197 ? -1.019 -12.541 -17.317 1 95.11 197 SER B N 1
ATOM 3687 C CA . SER B 1 197 ? -2.022 -11.547 -17.686 1 95.11 197 SER B CA 1
ATOM 3688 C C . SER B 1 197 ? -1.437 -10.49 -18.617 1 95.11 197 SER B C 1
ATOM 3690 O O . SER B 1 197 ? -0.217 -10.349 -18.714 1 95.11 197 SER B O 1
ATOM 3692 N N . ASP B 1 198 ? -2.309 -9.825 -19.333 1 93.76 198 ASP B N 1
ATOM 3693 C CA . ASP B 1 198 ? -1.906 -8.756 -20.241 1 93.76 198 ASP B CA 1
ATOM 3694 C C . ASP B 1 198 ? -2.216 -7.384 -19.647 1 93.76 198 ASP B C 1
ATOM 3696 O O . ASP B 1 198 ? -2.897 -7.284 -18.624 1 93.76 198 ASP B O 1
ATOM 3700 N N . ASN B 1 199 ? -1.558 -6.383 -20.174 1 90.91 199 ASN B N 1
ATOM 3701 C CA . ASN B 1 199 ? -1.882 -5.001 -19.838 1 90.91 199 ASN B CA 1
ATOM 3702 C C . ASN B 1 199 ? -1.38 -4.032 -20.905 1 90.91 199 ASN B C 1
ATOM 3704 O O . ASN B 1 199 ? -0.993 -4.451 -21.997 1 90.91 199 ASN B O 1
ATOM 3708 N N . ASP B 1 200 ? -1.447 -2.733 -20.713 1 86.6 200 ASP B N 1
ATOM 3709 C CA . ASP B 1 200 ? -1.095 -1.734 -21.717 1 86.6 200 ASP B CA 1
ATOM 3710 C C . ASP B 1 200 ? 0.348 -1.267 -21.545 1 86.6 200 ASP B C 1
ATOM 3712 O O . ASP B 1 200 ? 0.774 -0.301 -22.181 1 86.6 200 ASP B O 1
ATOM 3716 N N . GLY B 1 201 ? 1.06 -1.892 -20.658 1 85.97 201 GLY B N 1
ATOM 3717 C CA . GLY B 1 201 ? 2.443 -1.517 -20.413 1 85.97 201 GLY B CA 1
ATOM 3718 C C . GLY B 1 201 ? 2.585 -0.358 -19.444 1 85.97 201 GLY B C 1
ATOM 3719 O O . GLY B 1 201 ? 3.691 -0.048 -18.996 1 85.97 201 GLY B O 1
ATOM 3720 N N . ALA B 1 202 ? 1.53 0.241 -19.063 1 83.45 202 ALA B N 1
ATOM 3721 C CA . ALA B 1 202 ? 1.566 1.416 -18.197 1 83.45 202 ALA B CA 1
ATOM 3722 C C . ALA B 1 202 ? 0.956 1.111 -16.832 1 83.45 202 ALA B C 1
ATOM 3724 O O . ALA B 1 202 ? 1.347 1.704 -15.824 1 83.45 202 ALA B O 1
ATOM 3725 N N . SER B 1 203 ? 0.004 0.254 -16.822 1 84.58 203 SER B N 1
ATOM 3726 C CA . SER B 1 203 ? -0.696 -0.106 -15.593 1 84.58 203 SER B CA 1
ATOM 3727 C C . SER B 1 203 ? -0.912 -1.613 -15.501 1 84.58 203 SER B C 1
ATOM 3729 O O . SER B 1 203 ? -1.065 -2.286 -16.522 1 84.58 203 SER B O 1
ATOM 3731 N N . ASP B 1 204 ? -0.895 -2.111 -14.343 1 88.38 204 ASP B N 1
ATOM 3732 C CA . ASP B 1 204 ? -1.137 -3.527 -14.087 1 88.38 204 ASP B CA 1
ATOM 3733 C C . ASP B 1 204 ? -2.627 -3.851 -14.162 1 88.38 204 ASP B C 1
ATOM 3735 O O . ASP B 1 204 ? -3.295 -3.969 -13.132 1 88.38 204 ASP B O 1
ATOM 3739 N N . LEU B 1 205 ? -3.194 -4.177 -15.326 1 88.62 205 LEU B N 1
ATOM 3740 C CA . LEU B 1 205 ? -4.629 -4.22 -15.579 1 88.62 205 LEU B CA 1
ATOM 3741 C C . LEU B 1 205 ? -5.154 -5.649 -15.493 1 88.62 205 LEU B C 1
ATOM 3743 O O . LEU B 1 205 ? -6.367 -5.868 -15.441 1 88.62 205 LEU B O 1
ATOM 3747 N N . HIS B 1 206 ? -4.258 -6.655 -15.525 1 93.61 206 HIS B N 1
ATOM 3748 C CA . HIS B 1 206 ? -4.626 -8.063 -15.423 1 93.61 206 HIS B CA 1
ATOM 3749 C C . HIS B 1 206 ? -5.648 -8.443 -16.489 1 93.61 206 HIS B C 1
ATOM 3751 O O . HIS B 1 206 ? -6.639 -9.115 -16.193 1 93.61 206 HIS B O 1
ATOM 3757 N N . LEU B 1 207 ? -5.373 -8.045 -17.711 1 92.89 207 LEU B N 1
ATOM 3758 C CA . LEU B 1 207 ? -6.285 -8.273 -18.826 1 92.89 207 LEU B CA 1
ATOM 3759 C C . LEU B 1 207 ? -6.077 -9.659 -19.425 1 92.89 207 LEU B C 1
ATOM 3761 O O . LEU B 1 207 ? -4.976 -10.21 -19.357 1 92.89 207 LEU B O 1
ATOM 3765 N N . LEU B 1 208 ? -7.151 -10.145 -19.999 1 92.82 208 LEU B N 1
ATOM 3766 C CA . LEU B 1 208 ? -7.012 -11.301 -20.878 1 92.82 208 LEU B CA 1
ATOM 3767 C C . LEU B 1 208 ? -6.185 -10.951 -22.11 1 92.82 208 LEU B C 1
ATOM 3769 O O . LEU B 1 208 ? -6.406 -9.912 -22.737 1 92.82 208 LEU B O 1
ATOM 3773 N N . PRO B 1 209 ? -5.189 -11.79 -22.448 1 89.11 209 PRO B N 1
ATOM 3774 C CA . PRO B 1 209 ? -4.468 -11.524 -23.695 1 89.11 209 PRO B CA 1
ATOM 3775 C C . PRO B 1 209 ? -5.361 -11.638 -24.929 1 89.11 209 PRO B C 1
ATOM 3777 O O . PRO B 1 209 ? -6.194 -12.544 -25.01 1 89.11 209 PRO B O 1
ATOM 3780 N N . ASP B 1 210 ? -5.399 -10.577 -25.777 1 77.28 210 ASP B N 1
ATOM 3781 C CA . ASP B 1 210 ? -6.319 -10.57 -26.91 1 77.28 210 ASP B CA 1
ATOM 3782 C C . ASP B 1 210 ? -5.645 -11.113 -28.168 1 77.28 210 ASP B C 1
ATOM 3784 O O . ASP B 1 210 ? -6.224 -11.073 -29.256 1 77.28 210 ASP B O 1
ATOM 3788 N N . GLY B 1 211 ? -4.547 -11.774 -28.118 1 67.83 211 GLY B N 1
ATOM 3789 C CA . GLY B 1 211 ? -3.876 -12.372 -29.26 1 67.83 211 GLY B CA 1
ATOM 3790 C C . GLY B 1 211 ? -3.216 -11.35 -30.167 1 67.83 211 GLY B C 1
ATOM 3791 O O . GLY B 1 211 ? -1.988 -11.287 -30.25 1 67.83 211 GLY B O 1
ATOM 3792 N N . LYS B 1 212 ? -3.954 -10.478 -30.868 1 63.11 212 LYS B N 1
ATOM 3793 C CA . LYS B 1 212 ? -3.426 -9.619 -31.924 1 63.11 212 LYS B CA 1
ATOM 3794 C C . LYS B 1 212 ? -2.607 -8.472 -31.341 1 63.11 212 LYS B C 1
ATOM 3796 O O . LYS B 1 212 ? -1.508 -8.181 -31.819 1 63.11 212 LYS B O 1
ATOM 3801 N N . ASN B 1 213 ? -3.006 -7.902 -30.283 1 70.35 213 ASN B N 1
ATOM 3802 C CA . ASN B 1 213 ? -2.363 -6.708 -29.746 1 70.35 213 ASN B CA 1
ATOM 3803 C C . ASN B 1 213 ? -1.845 -6.939 -28.329 1 70.35 213 ASN B C 1
ATOM 3805 O O . ASN B 1 213 ? -1.599 -5.984 -27.59 1 70.35 213 ASN B O 1
ATOM 3809 N N . SER B 1 214 ? -1.63 -8.187 -28.136 1 80.68 214 SER B N 1
ATOM 3810 C CA . SER B 1 214 ? -1.24 -8.454 -26.755 1 80.68 214 SER B CA 1
ATOM 3811 C C . SER B 1 214 ? 0.254 -8.227 -26.548 1 80.68 214 SER B C 1
ATOM 3813 O O . SER B 1 214 ? 1.069 -8.635 -27.378 1 80.68 214 SER B O 1
ATOM 3815 N N . ALA B 1 215 ? 0.617 -7.568 -25.462 1 76.99 215 ALA B N 1
ATOM 3816 C CA . ALA B 1 215 ? 2.01 -7.308 -25.105 1 76.99 215 ALA B CA 1
ATOM 3817 C C . ALA B 1 215 ? 2.701 -8.584 -24.632 1 76.99 215 ALA B C 1
ATOM 3819 O O . ALA B 1 215 ? 3.929 -8.63 -24.529 1 76.99 215 ALA B O 1
ATOM 3820 N N . VAL B 1 216 ? 1.91 -9.595 -24.411 1 84.14 216 VAL B N 1
ATOM 3821 C CA . VAL B 1 216 ? 2.493 -10.809 -23.85 1 84.14 216 VAL B CA 1
ATOM 3822 C C . VAL B 1 216 ? 2.554 -11.896 -24.92 1 84.14 216 VAL B C 1
ATOM 3824 O O . VAL B 1 216 ? 2.746 -13.074 -24.608 1 84.14 216 VAL B O 1
ATOM 3827 N N . ASN B 1 217 ? 2.43 -11.312 -26.151 1 78.11 217 ASN B N 1
ATOM 3828 C CA . ASN B 1 217 ? 2.554 -12.256 -27.256 1 78.11 217 ASN B CA 1
ATOM 3829 C C . ASN B 1 217 ? 3.911 -12.954 -27.249 1 78.11 217 ASN B C 1
ATOM 3831 O O . ASN B 1 217 ? 4.943 -12.311 -27.046 1 78.11 217 ASN B O 1
ATOM 3835 N N . GLY B 1 218 ? 3.996 -14.236 -27.225 1 81.8 218 GLY B N 1
ATOM 3836 C CA . GLY B 1 218 ? 5.246 -14.972 -27.324 1 81.8 218 GLY B CA 1
ATOM 3837 C C . GLY B 1 218 ? 5.692 -15.572 -26.004 1 81.8 218 GLY B C 1
ATOM 3838 O O . GLY B 1 218 ? 6.584 -16.421 -25.971 1 81.8 218 GLY B O 1
ATOM 3839 N N . VAL B 1 219 ? 5.119 -15.068 -24.867 1 88.9 219 VAL B N 1
ATOM 3840 C CA . VAL B 1 219 ? 5.521 -15.563 -23.554 1 88.9 219 VAL B CA 1
ATOM 3841 C C . VAL B 1 219 ? 5.339 -17.078 -23.495 1 88.9 219 VAL B C 1
ATOM 3843 O O . VAL B 1 219 ? 6.26 -17.805 -23.115 1 88.9 219 VAL B O 1
ATOM 3846 N N . LEU B 1 220 ? 4.218 -17.53 -23.961 1 88.63 220 LEU B N 1
ATOM 3847 C CA . LEU B 1 220 ? 3.924 -18.957 -23.897 1 88.63 220 LEU B CA 1
ATOM 3848 C C . LEU B 1 220 ? 4.864 -19.747 -24.801 1 88.63 220 LEU B C 1
ATOM 3850 O O . LEU B 1 220 ? 5.317 -20.834 -24.434 1 88.63 220 LEU B O 1
ATOM 3854 N N . GLU B 1 221 ? 5.103 -19.165 -25.946 1 86.56 221 GLU B N 1
ATOM 3855 C CA . GLU B 1 221 ? 6.032 -19.809 -26.87 1 86.56 221 GLU B CA 1
ATOM 3856 C C . GLU B 1 221 ? 7.433 -19.898 -26.271 1 86.56 221 GLU B C 1
ATOM 3858 O O . GLU B 1 221 ? 8.107 -20.922 -26.405 1 86.56 221 GLU B O 1
ATOM 3863 N N . THR B 1 222 ? 7.835 -18.855 -25.693 1 90.41 222 THR B N 1
ATOM 3864 C CA . THR B 1 222 ? 9.15 -18.824 -25.062 1 90.41 222 THR B CA 1
ATOM 3865 C C . THR B 1 222 ? 9.239 -19.86 -23.945 1 90.41 222 THR B C 1
ATOM 3867 O O . THR B 1 222 ? 10.228 -20.588 -23.844 1 90.41 222 THR B O 1
ATOM 3870 N N . LEU B 1 223 ? 8.256 -19.93 -23.148 1 93.4 223 LEU B N 1
ATOM 3871 C CA . LEU B 1 223 ? 8.221 -20.892 -22.051 1 93.4 223 LEU B CA 1
ATOM 3872 C C . LEU B 1 223 ? 8.248 -22.322 -22.581 1 93.4 223 LEU B C 1
ATOM 3874 O O . LEU B 1 223 ? 8.919 -23.186 -22.013 1 93.4 223 LEU B O 1
ATOM 3878 N N . GLN B 1 224 ? 7.522 -22.533 -23.634 1 90.08 224 GLN B N 1
ATOM 3879 C CA . GLN B 1 224 ? 7.507 -23.851 -24.26 1 90.08 224 GLN B CA 1
ATOM 3880 C C . GLN B 1 224 ? 8.892 -24.231 -24.776 1 90.08 224 GLN B C 1
ATOM 3882 O O . GLN B 1 224 ? 9.345 -25.36 -24.58 1 90.08 224 GLN B O 1
ATOM 3887 N N . GLN B 1 225 ? 9.492 -23.307 -25.416 1 88.84 225 GLN B N 1
ATOM 3888 C CA . GLN B 1 225 ? 10.817 -23.538 -25.982 1 88.84 225 GLN B CA 1
ATOM 3889 C C . GLN B 1 225 ? 11.833 -23.862 -24.89 1 88.84 225 GLN B C 1
ATOM 3891 O O . GLN B 1 225 ? 12.757 -24.648 -25.107 1 88.84 225 GLN B O 1
ATOM 3896 N N . MET B 1 226 ? 11.592 -23.373 -23.777 1 90.89 226 MET B N 1
ATOM 3897 C CA . MET B 1 226 ? 12.52 -23.576 -22.668 1 90.89 226 MET B CA 1
ATOM 3898 C C . MET B 1 226 ? 12.127 -24.8 -21.847 1 90.89 226 MET B C 1
ATOM 3900 O O . MET B 1 226 ? 12.756 -25.099 -20.831 1 90.89 226 MET B O 1
ATOM 3904 N N . ASN B 1 227 ? 11.091 -25.485 -22.233 1 91.51 227 ASN B N 1
ATOM 3905 C CA . ASN B 1 227 ? 10.59 -26.667 -21.539 1 91.51 227 ASN B CA 1
ATOM 3906 C C . ASN B 1 227 ? 10.26 -26.362 -20.081 1 91.51 227 ASN B C 1
ATOM 3908 O O . ASN B 1 227 ? 10.689 -27.083 -19.178 1 91.51 227 ASN B O 1
ATOM 3912 N N . PHE B 1 228 ? 9.651 -25.22 -19.942 1 94.4 228 PHE B N 1
ATOM 3913 C CA . PHE B 1 228 ? 9.204 -24.822 -18.612 1 94.4 228 PHE B CA 1
ATOM 3914 C C . PHE B 1 228 ? 8.212 -25.832 -18.049 1 94.4 228 PHE B C 1
ATOM 3916 O O . PHE B 1 228 ? 7.284 -26.253 -18.744 1 94.4 228 PHE B O 1
ATOM 3923 N N . LYS B 1 229 ? 8.404 -26.168 -16.781 1 93.39 229 LYS B N 1
ATOM 3924 C CA . LYS B 1 229 ? 7.611 -27.25 -16.206 1 93.39 229 LYS B CA 1
ATOM 3925 C C . LYS B 1 229 ? 6.653 -26.724 -15.141 1 93.39 229 LYS B C 1
ATOM 3927 O O . LYS B 1 229 ? 5.783 -27.456 -14.665 1 93.39 229 LYS B O 1
ATOM 3932 N N . GLY B 1 230 ? 6.801 -25.509 -14.692 1 96.09 230 GLY B N 1
ATOM 3933 C CA . GLY B 1 230 ? 5.943 -24.947 -13.661 1 96.09 230 GLY B CA 1
ATOM 3934 C C . GLY B 1 230 ? 4.591 -24.502 -14.188 1 96.09 230 GLY B C 1
ATOM 3935 O O . GLY B 1 230 ? 4.334 -24.573 -15.391 1 96.09 230 GLY B O 1
ATOM 3936 N N . PRO B 1 231 ? 3.734 -24.109 -13.358 1 97.77 231 PRO B N 1
ATOM 3937 C CA . PRO B 1 231 ? 2.398 -23.687 -13.784 1 97.77 231 PRO B CA 1
ATOM 3938 C C . PRO B 1 231 ? 2.387 -22.284 -14.388 1 97.77 231 PRO B C 1
ATOM 3940 O O . PRO B 1 231 ? 3.142 -21.413 -13.949 1 97.77 231 PRO B O 1
ATOM 3943 N N . ILE B 1 232 ? 1.537 -22.143 -15.367 1 96.84 232 ILE B N 1
ATOM 3944 C CA . ILE B 1 232 ? 1.106 -20.839 -15.86 1 96.84 232 ILE B CA 1
ATOM 3945 C C . ILE B 1 232 ? -0.219 -20.453 -15.208 1 96.84 232 ILE B C 1
ATOM 3947 O O . ILE B 1 232 ? -1.264 -21.03 -15.52 1 96.84 232 ILE B O 1
ATOM 3951 N N . VAL B 1 233 ? -0.152 -19.478 -14.301 1 97.95 233 VAL B N 1
ATOM 3952 C CA . VAL B 1 233 ? -1.312 -19.111 -13.497 1 97.95 233 VAL B CA 1
ATOM 3953 C C . VAL B 1 233 ? -2.031 -17.925 -14.136 1 97.95 233 VAL B C 1
ATOM 3955 O O . VAL B 1 233 ? -1.499 -16.813 -14.168 1 97.95 233 VAL B O 1
ATOM 3958 N N . TYR B 1 234 ? -3.239 -18.144 -14.6 1 96.8 234 TYR B N 1
ATOM 3959 C CA . TYR B 1 234 ? -4.058 -17.057 -15.125 1 96.8 234 TYR B CA 1
ATOM 3960 C C . TYR B 1 234 ? -4.56 -16.16 -13.999 1 96.8 234 TYR B C 1
ATOM 3962 O O . TYR B 1 234 ? -5.405 -16.571 -13.2 1 96.8 234 TYR B O 1
ATOM 3970 N N . GLU B 1 235 ? -4.001 -14.98 -13.972 1 96.66 235 GLU B N 1
ATOM 3971 C CA . GLU B 1 235 ? -4.352 -13.961 -12.987 1 96.66 235 GLU B CA 1
ATOM 3972 C C . GLU B 1 235 ? -5.065 -12.782 -13.643 1 96.66 235 GLU B C 1
ATOM 3974 O O . GLU B 1 235 ? -4.42 -11.832 -14.091 1 96.66 235 GLU B O 1
ATOM 3979 N N . LEU B 1 236 ? -6.353 -12.859 -13.585 1 95.18 236 LEU B N 1
ATOM 3980 C CA . LEU B 1 236 ? -7.173 -11.973 -14.404 1 95.18 236 LEU B CA 1
ATOM 3981 C C . LEU B 1 236 ? -8.128 -11.159 -13.537 1 95.18 236 LEU B C 1
ATOM 3983 O O . LEU B 1 236 ? -8.597 -11.641 -12.503 1 95.18 236 LEU B O 1
ATOM 3987 N N . ASN B 1 237 ? -8.409 -9.976 -13.994 1 91.59 237 ASN B N 1
ATOM 3988 C CA . ASN B 1 237 ? -9.218 -9.021 -13.244 1 91.59 237 ASN B CA 1
ATOM 3989 C C . ASN B 1 237 ? -10.65 -9.517 -13.066 1 91.59 237 ASN B C 1
ATOM 3991 O O . ASN B 1 237 ? -11.423 -9.552 -14.026 1 91.59 237 ASN B O 1
ATOM 3995 N N . PRO B 1 238 ? -11.024 -9.814 -11.866 1 89.59 238 PRO B N 1
ATOM 3996 C CA . PRO B 1 238 ? -12.36 -10.366 -11.633 1 89.59 238 PRO B CA 1
ATOM 3997 C C . PRO B 1 238 ? -13.464 -9.319 -11.769 1 89.59 238 PRO B C 1
ATOM 3999 O O . PRO B 1 238 ? -14.647 -9.665 -11.806 1 89.59 238 PRO B O 1
ATOM 4002 N N . TYR B 1 239 ? -13.083 -8.09 -11.818 1 84.54 239 TYR B N 1
ATOM 4003 C CA . TYR B 1 239 ? -14.069 -7.025 -11.97 1 84.54 239 TYR B CA 1
ATOM 4004 C C . TYR B 1 239 ? -14.366 -6.763 -13.441 1 84.54 239 TYR B C 1
ATOM 4006 O O . TYR B 1 239 ? -15.319 -6.054 -13.772 1 84.54 239 TYR B O 1
ATOM 4014 N N . ARG B 1 240 ? -13.596 -7.318 -14.27 1 88.51 240 ARG B N 1
ATOM 4015 C CA . ARG B 1 240 ? -13.769 -7.126 -15.706 1 88.51 240 ARG B CA 1
ATOM 4016 C C . ARG B 1 240 ? -14.226 -8.415 -16.38 1 88.51 240 ARG B C 1
ATOM 4018 O O . ARG B 1 240 ? -14.956 -8.377 -17.373 1 88.51 240 ARG B O 1
ATOM 4025 N N . TYR B 1 241 ? -13.762 -9.545 -15.848 1 92.94 241 TYR B N 1
ATOM 4026 C CA . TYR B 1 241 ? -14.025 -10.827 -16.491 1 92.94 241 TYR B CA 1
ATOM 4027 C C . TYR B 1 241 ? -14.736 -11.78 -15.537 1 92.94 241 TYR B C 1
ATOM 4029 O O . TYR B 1 241 ? -14.392 -11.857 -14.356 1 92.94 241 TYR B O 1
ATOM 4037 N N . SER B 1 242 ? -15.702 -12.501 -16.093 1 94.3 242 SER B N 1
ATOM 4038 C CA . SER B 1 242 ? -16.313 -13.61 -15.366 1 94.3 242 SER B CA 1
ATOM 4039 C C . SER B 1 242 ? -15.535 -14.904 -15.576 1 94.3 242 SER B C 1
ATOM 4041 O O . SER B 1 242 ? -14.697 -14.992 -16.476 1 94.3 242 SER B O 1
ATOM 4043 N N . LEU B 1 243 ? -15.812 -15.85 -14.706 1 95.79 243 LEU B N 1
ATOM 4044 C CA . LEU B 1 243 ? -15.206 -17.16 -14.918 1 95.79 243 LEU B CA 1
ATOM 4045 C C . LEU B 1 243 ? -15.529 -17.69 -16.311 1 95.79 243 LEU B C 1
ATOM 4047 O O . LEU B 1 243 ? -14.67 -18.28 -16.97 1 95.79 243 LEU B O 1
ATOM 4051 N N . GLN B 1 244 ? -16.727 -17.444 -16.749 1 94.81 244 GLN B N 1
ATOM 4052 C CA . GLN B 1 244 ? -17.135 -17.898 -18.074 1 94.81 244 GLN B CA 1
ATOM 4053 C C . GLN B 1 244 ? -16.276 -17.26 -19.163 1 94.81 244 GLN B C 1
ATOM 4055 O O . GLN B 1 244 ? -15.912 -17.919 -20.139 1 94.81 244 GLN B O 1
ATOM 4060 N N . ASP B 1 245 ? -15.996 -16.007 -19.021 1 94.95 245 ASP B N 1
ATOM 4061 C CA . ASP B 1 245 ? -15.121 -15.323 -19.968 1 94.95 245 ASP B CA 1
ATOM 4062 C C . ASP B 1 245 ? -13.758 -16.006 -20.049 1 94.95 245 ASP B C 1
ATOM 4064 O O . ASP B 1 245 ? -13.236 -16.235 -21.142 1 94.95 245 ASP B O 1
ATOM 4068 N N . ILE B 1 246 ? -13.247 -16.335 -18.914 1 95.12 246 ILE B N 1
ATOM 4069 C CA . ILE B 1 246 ? -11.915 -16.923 -18.818 1 95.12 246 ILE B CA 1
ATOM 4070 C C . ILE B 1 246 ? -11.921 -18.319 -19.437 1 95.12 246 ILE B C 1
ATOM 4072 O O . ILE B 1 246 ? -11.038 -18.657 -20.229 1 95.12 246 ILE B O 1
ATOM 4076 N N . LEU B 1 247 ? -12.918 -19.108 -19.105 1 95.09 247 LEU B N 1
ATOM 4077 C CA . LEU B 1 247 ? -13.013 -20.468 -19.625 1 95.09 247 LEU B CA 1
ATOM 4078 C C . LEU B 1 247 ? -13.187 -20.46 -21.14 1 95.09 247 LEU B C 1
ATOM 4080 O O . LEU B 1 247 ? -12.619 -21.302 -21.839 1 95.09 247 LEU B O 1
ATOM 4084 N N . HIS B 1 248 ? -13.93 -19.524 -21.621 1 93.76 248 HIS B N 1
ATOM 4085 C CA . HIS B 1 248 ? -14.097 -19.382 -23.063 1 93.76 248 HIS B CA 1
ATOM 4086 C C . HIS B 1 248 ? -12.77 -19.059 -23.742 1 93.76 248 HIS B C 1
ATOM 4088 O O . HIS B 1 248 ? -12.447 -19.63 -24.786 1 93.76 248 HIS B O 1
ATOM 4094 N N . TYR B 1 249 ? -12.089 -18.2 -23.147 1 91.12 249 TYR B N 1
ATOM 4095 C CA . TYR B 1 249 ? -10.786 -17.809 -23.672 1 91.12 249 TYR B CA 1
ATOM 4096 C C . TYR B 1 249 ? -9.845 -19.006 -23.746 1 91.12 249 TYR B C 1
ATOM 4098 O O . TYR B 1 249 ? -9.198 -19.233 -24.771 1 91.12 249 TYR B O 1
ATOM 4106 N N . VAL B 1 250 ? -9.741 -19.766 -22.733 1 88.49 250 VAL B N 1
ATOM 4107 C CA . VAL B 1 250 ? -8.817 -20.893 -22.657 1 88.49 250 VAL B CA 1
ATOM 4108 C C . VAL B 1 250 ? -9.233 -21.971 -23.656 1 88.49 250 VAL B C 1
ATOM 4110 O O . VAL B 1 250 ? -8.382 -22.629 -24.259 1 88.49 250 VAL B O 1
ATOM 4113 N N . SER B 1 251 ? -10.51 -22.155 -23.805 1 86.86 251 SER B N 1
ATOM 4114 C CA . SER B 1 251 ? -11.016 -23.132 -24.763 1 86.86 251 SER B CA 1
ATOM 4115 C C . SER B 1 251 ? -10.639 -22.752 -26.192 1 86.86 251 SER B C 1
ATOM 4117 O O . SER B 1 251 ? -10.298 -23.618 -27 1 86.86 251 SER B O 1
ATOM 4119 N N . GLU B 1 252 ? -10.683 -21.492 -26.455 1 83.61 252 GLU B N 1
ATOM 4120 C CA . GLU B 1 252 ? -10.343 -21.012 -27.791 1 83.61 252 GLU B CA 1
ATOM 4121 C C . GLU B 1 252 ? -8.844 -21.126 -28.053 1 83.61 252 GLU B C 1
ATOM 4123 O O . GLU B 1 252 ? -8.426 -21.432 -29.172 1 83.61 252 GLU B O 1
ATOM 4128 N N . GLU B 1 253 ? -8.142 -20.839 -27.092 1 78.42 253 GLU B N 1
ATOM 4129 C CA . GLU B 1 253 ? -6.691 -20.957 -27.206 1 78.42 253 GLU B CA 1
ATOM 4130 C C . GLU B 1 253 ? -6.276 -22.397 -27.495 1 78.42 253 GLU B C 1
ATOM 4132 O O . GLU B 1 253 ? -5.374 -22.638 -28.3 1 78.42 253 GLU B O 1
ATOM 4137 N N . LYS B 1 254 ? -6.881 -23.302 -26.883 1 71.96 254 LYS B N 1
ATOM 4138 C CA . LYS B 1 254 ? -6.603 -24.719 -27.104 1 71.96 254 LYS B CA 1
ATOM 4139 C C . LYS B 1 254 ? -6.913 -25.122 -28.543 1 71.96 254 LYS B C 1
ATOM 4141 O O . LYS B 1 254 ? -6.148 -25.862 -29.164 1 71.96 254 LYS B O 1
ATOM 4146 N N . ILE B 1 255 ? -7.954 -24.545 -28.964 1 66.13 255 ILE B N 1
ATOM 4147 C CA . ILE B 1 255 ? -8.369 -24.862 -30.326 1 66.13 255 ILE B CA 1
ATOM 4148 C C . ILE B 1 255 ? -7.347 -24.311 -31.318 1 66.13 255 ILE B C 1
ATOM 4150 O O . ILE B 1 255 ? -6.953 -25.002 -32.261 1 66.13 255 ILE B O 1
ATOM 4154 N N . ALA B 1 256 ? -6.904 -23.154 -30.938 1 67.2 256 ALA B N 1
ATOM 4155 C CA . ALA B 1 256 ? -5.941 -22.51 -31.827 1 67.2 256 ALA B CA 1
ATOM 4156 C C . ALA B 1 256 ? -4.623 -23.28 -31.859 1 67.2 256 ALA B C 1
ATOM 4158 O O . ALA B 1 256 ? -4.014 -23.436 -32.919 1 67.2 256 ALA B O 1
ATOM 4159 N N . ILE B 1 257 ? -4.228 -23.757 -30.822 1 65.35 257 ILE B N 1
ATOM 4160 C CA . ILE B 1 257 ? -2.981 -24.507 -30.714 1 65.35 257 ILE B CA 1
ATOM 4161 C C . ILE B 1 257 ? -3.128 -25.856 -31.413 1 65.35 257 ILE B C 1
ATOM 4163 O O . ILE B 1 257 ? -2.223 -26.294 -32.128 1 65.35 257 ILE B O 1
ATOM 4167 N N . CYS B 1 258 ? -4.334 -26.418 -31.217 1 58.36 258 CYS B N 1
ATOM 4168 C CA . CYS B 1 258 ? -4.602 -27.697 -31.866 1 58.36 258 CYS B CA 1
ATOM 4169 C C . CYS B 1 258 ? -4.624 -27.545 -33.383 1 58.36 258 CYS B C 1
ATOM 4171 O O . CYS B 1 258 ? -4.122 -28.408 -34.105 1 58.36 258 CYS B O 1
ATOM 4173 N N . LEU B 1 259 ? -5.117 -26.424 -33.804 1 61.33 259 LEU B N 1
ATOM 4174 C CA . LEU B 1 259 ? -5.207 -26.178 -35.239 1 61.33 259 LEU B CA 1
ATOM 4175 C C . LEU B 1 259 ? -3.828 -25.906 -35.831 1 61.33 259 LEU B C 1
ATOM 4177 O O . LEU B 1 259 ? -3.54 -26.315 -36.958 1 61.33 259 LEU B O 1
ATOM 4181 N N . LYS B 1 260 ? -3.024 -25.329 -35.022 1 61.75 260 LYS B N 1
ATOM 4182 C CA . LYS B 1 260 ? -1.667 -25.043 -35.477 1 61.75 260 LYS B CA 1
ATOM 4183 C C . LYS B 1 260 ? -0.819 -26.311 -35.51 1 61.75 260 LYS B C 1
ATOM 4185 O O . LYS B 1 260 ? 0.024 -26.477 -36.395 1 61.75 260 LYS B O 1
ATOM 4190 N N . ASN B 1 261 ? -1.055 -27.195 -34.586 1 55.37 261 ASN B N 1
ATOM 4191 C CA . ASN B 1 261 ? -0.308 -28.447 -34.535 1 55.37 261 ASN B CA 1
ATOM 4192 C C . ASN B 1 261 ? -0.78 -29.426 -35.606 1 55.37 261 ASN B C 1
ATOM 4194 O O . ASN B 1 261 ? -0.012 -30.278 -36.056 1 55.37 261 ASN B O 1
ATOM 4198 N N . ARG B 1 262 ? -2.103 -29.333 -36.099 1 53.98 262 ARG B N 1
ATOM 4199 C CA . ARG B 1 262 ? -2.593 -30.177 -37.184 1 53.98 262 ARG B CA 1
ATOM 4200 C C . ARG B 1 262 ? -2.076 -29.689 -38.533 1 53.98 262 ARG B C 1
ATOM 4202 O O . ARG B 1 262 ? -1.971 -30.469 -39.482 1 53.98 262 ARG B O 1
ATOM 4209 N N . LYS B 1 263 ? -1.972 -28.486 -38.632 1 61.01 263 LYS B N 1
ATOM 4210 C CA . LYS B 1 263 ? -1.483 -28.01 -39.922 1 61.01 263 LYS B CA 1
ATOM 4211 C C . LYS B 1 263 ? 0.011 -28.281 -40.079 1 61.01 263 LYS B C 1
ATOM 4213 O O . LYS B 1 263 ? 0.588 -28.014 -41.135 1 61.01 263 LYS B O 1
ATOM 4218 N N . VAL B 1 264 ? 0.605 -28.717 -39.006 1 46.73 264 VAL B N 1
ATOM 4219 C CA . VAL B 1 264 ? 2.002 -29.098 -39.19 1 46.73 264 VAL B CA 1
ATOM 4220 C C . VAL B 1 264 ? 2.104 -30.609 -39.383 1 46.73 264 VAL B C 1
ATOM 4222 O O . VAL B 1 264 ? 1.397 -31.375 -38.724 1 46.73 264 VAL B O 1
#

InterPro domains:
  IPR013022 Xylose isomerase-like, TIM barrel domain [PF01261] (19-237)
  IPR036237 Xylose isomerase-like superfamily [SSF51658] (4-242)
  IPR050312 IolE/XylA/MocC-like [PTHR12110] (2-237)